Protein 9H8I (pdb70)

Radius of gyration: 22.63 Å; Cα contacts (8 Å, |Δi|>4): 1243; chains: 1; bounding box: 56×51×59 Å

InterPro domains:
  IPR001362 Glycoside hydrolase, family 32 [SM00640] (46-474)
  IPR013148 Glycosyl hydrolase family 32, N-terminal [PF00251] (46-350)
  IPR013189 Glycosyl hydrolase family 32, C-terminal [PF08244] (359-509)
  IPR013320 Concanavalin A-like lectin/glucanase domain superfamily [SSF49899] (355-513)
  IPR023296 Glycosyl hydrolase, five-bladed beta-propeller domain superfamily [G3DSA:2.115.10.20] (43-358)
  IPR023296 Glycosyl hydrolase, five-bladed beta-propeller domain superfamily [SSF75005] (39-355)

Secondary structure (DSSP, 8-state):
------EEETTEEEEEEEE--EEEEEEESSSS--EEEEEEES------EEEEEETT-TTSS-TTEEEEEEEEE-TTT--EEEEEEEESSTTS--EESSSS-SB---S-S--EEEEEEEETTTTEEEEEEEETTEEEEEEESSSSS-EEEEEEE--SS---EEEEEEEEE-TTS-EEEEEEEE---GGGT--SSEEEEEEEE-SS-EEESSSSPEES--SS--EEEEEEE-S----S-EEEEEEEESGGG--SSS----S--EEEPPPEEEEEEE-STT-EEEEEEE-GGGGGGEEEEEE---EEEEEEEE-S---SSEEEEEEEEESS-SEEEEEEEE-TTS---EEEEEETTTTEEEEE-TTSB-S-TTS-S-EEEEE--TT--EEEEEEEE-SSEEEEEETTTTEEEEEE-B--TT--EEEEEEEEEEEEEEEEEEEEE----

Organism: Bacillus licheniformis (NCBI:txid1402)

Solvent-accessible surface area: 19908 Å² total; per-residue (Å²): 118,57,61,36,54,7,33,72,6,98,48,82,13,12,22,2,27,58,122,116,67,43,0,50,7,4,14,3,95,56,11,14,135,64,117,63,92,22,57,0,2,97,179,21,101,154,28,14,6,13,14,17,46,1,70,116,58,41,3,59,28,28,161,31,5,0,0,0,0,1,17,20,81,7,110,138,98,44,57,45,13,0,24,3,24,27,2,121,58,31,0,134,64,8,120,70,93,57,162,130,26,14,15,79,24,77,119,54,116,33,2,37,15,1,44,4,26,75,6,129,157,63,88,11,8,1,0,0,0,0,18,13,64,64,0,0,0,15,23,4,118,28,0,49,128,30,166,119,30,19,42,29,113,9,143,116,7,38,92,0,44,27,7,5,2,8,50,0,74,4,98,65,46,58,98,24,39,0,0,0,0,0,0,50,0,128,83,58,72,89,17,50,0,0,0,3,9,9,2,59,17,94,1,55,94,13,80,29,43,102,96,115,20,64,14,0,0,27,2,44,6,1,56,36,1,21,9,9,92,15,22,96,116,56,77,92,71,16,28,0,4,3,26,0,50,17,100,119,36,47,107,141,134,64,120,150,92,82,72,59,22,1,18,17,4,13,17,2,43,0,50,2,39,65,112,34,65,89,91,15,12,0,5,1,79,6,11,111,30,22,60,149,13,48,122,63,56,57,119,40,125,136,10,104,1,111,34,71,104,57,11,180,20,129,2,82,18,0,15,0,35,0,46,2,23,25,67,132,7,66,22,0,0,0,54,0,5,6,2,94,78,115,146,91,9,0,17,0,0,0,10,11,130,45,16,54,0,16,2,24,1,13,105,18,32,34,23,6,93,74,128,87,72,34,54,2,105,1,102,16,80,70,147,77,77,143,4,58,1,1,0,5,0,12,102,43,3,1,1,0,0,5,42,89,0,37,26,0,0,1,1,0,1,51,13,79,141,133,9,16,9,0,2,0,27,10,69,117,24,66,1,24,0,61,99,1,56,0,34,29,19,136,55,78,108

B-factor: mean 25.49, std 14.63, range [6.05, 112.37]

Nearest PDB structures (foldseek):
  4ffi-assembly4_D  TM=9.139E-01  e=7.957E-46  Paenarthrobacter ureafaciens
  4fff-assembly4_D  TM=9.160E-01  e=2.582E-45  Paenarthrobacter ureafaciens
  8i12-assembly1_A  TM=8.697E-01  e=2.489E-32  Arthrobacter sp. MN8
  3sc7-assembly1_X  TM=8.455E-01  e=1.984E-30  Aspergillus ficuum
  6nu7-assembly1_A  TM=7.758E-01  e=1.120E-21  Lactobacillus gasseri 224-1

Foldseek 3Di:
DWDFFWEDDDQWIKTWADDVQFIWMWIGNQVFDIDTLGTQGNGDQNWAWDKDFQQPCQQVLDHGKIKTWTWFQQPPPGATAIWIWIGPPNRSYIDTDDRDHLGDDPPARAWTRWDWDQDVVVQWIWTWTFGWQKTWIWIGRHVRHIHTQDIGGAPQFGGWANWDWDWAQAPVRDIWIKIKTQTHNVVVPFARAMWMFTADDDNRDTDGPDRGTQHLEQAHFHHSKHWYADPVPGRFKIKMKGWGAQQVQDDDDDNDDDPDGTDIDAIWMWGWYDPDDPDIFIFIDGDPSQLVQFPDKDWDAKDKDAFKDWDPDFAAWWKKKKKKFFDDFQKWFKFFLAAPVRQATWTWIDGLNVQWTKIFQVRFDARHPVPPRGMGIDGHGSPGGMWMWIWTHHQFWIWIAIHRRSYIYIGTHHHDPRSGIMMIGTGGGMMMMHGIMIGHGDDSD

Structure (mmCIF, N/CA/C/O backbone):
data_9H8I
#
_entry.id   9H8I
#
_cell.length_a   82.586
_cell.length_b   82.586
_cell.length_c   171.088
_cell.angle_alpha   90.000
_cell.angle_beta   90.000
_cell.angle_gamma   90.000
#
_symmetry.space_group_name_H-M   'P 41 21 2'
#
loop_
_entity.id
_entity.type
_entity.pdbx_description
1 polymer 'Endolevansase LevB1'
2 non-polymer 'CALCIUM ION'
3 non-polymer BICINE
4 non-polymer 1,2-ETHANEDIOL
5 water water
#
loop_
_atom_site.group_PDB
_atom_site.id
_atom_site.type_symbol
_atom_site.label_atom_id
_atom_site.label_alt_id
_atom_site.label_comp_id
_atom_site.label_asym_id
_atom_site.label_entity_id
_atom_site.label_seq_id
_atom_site.pdbx_PDB_ins_code
_atom_site.Cartn_x
_atom_site.Cartn_y
_atom_site.Cartn_z
_atom_site.occupancy
_atom_site.B_iso_or_equiv
_atom_site.auth_seq_id
_atom_site.auth_comp_id
_atom_site.auth_asym_id
_atom_site.auth_atom_id
_atom_site.pdbx_PDB_model_num
ATOM 1 N N . ASN A 1 26 ? 24.150 44.652 181.005 1.000 49.591 26 ASN A N 1
ATOM 2 C CA . ASN A 1 26 ? 23.838 43.271 180.526 1.000 49.965 26 ASN A CA 1
ATOM 3 C C . ASN A 1 26 ? 23.105 43.339 179.170 1.000 51.261 26 ASN A C 1
ATOM 4 O O . ASN A 1 26 ? 23.518 42.671 178.222 1.000 46.166 26 ASN A O 1
ATOM 9 N N . ASP A 1 27 ? 22.055 44.172 179.031 1.000 51.025 27 ASP A N 1
ATOM 10 C CA . ASP A 1 27 ? 21.335 44.334 177.767 1.000 55.467 27 ASP A CA 1
ATOM 11 C C . ASP A 1 27 ? 21.580 45.728 177.175 1.000 50.549 27 ASP A C 1
ATOM 12 O O . ASP A 1 27 ? 21.114 46.724 177.749 1.000 45.907 27 ASP A O 1
ATOM 17 N N . PRO A 1 28 ? 22.312 45.840 176.026 1.000 48.129 28 PRO A N 1
ATOM 18 C CA . PRO A 1 28 ? 22.472 47.127 175.320 1.000 51.101 28 PRO A CA 1
ATOM 19 C C . PRO A 1 28 ? 21.129 47.728 174.858 1.000 51.870 28 PRO A C 1
ATOM 20 O O . PRO A 1 28 ? 20.292 47.010 174.311 1.000 63.558 28 PRO A O 1
ATOM 24 N N . GLN A 1 29 ? 20.914 49.033 175.121 1.000 51.169 29 GLN A N 1
ATOM 25 C CA . GLN A 1 29 ? 19.686 49.733 174.755 1.000 46.080 29 GLN A CA 1
ATOM 26 C C . GLN A 1 29 ? 19.922 50.626 173.537 1.000 43.253 29 GLN A C 1
ATOM 27 O O . GLN A 1 29 ? 20.895 51.372 173.549 1.000 47.698 29 GLN A O 1
ATOM 33 N N . LYS A 1 30 ? 19.033 50.607 172.524 1.000 39.665 30 LYS A N 1
ATOM 34 C CA . LYS A 1 30 ? 19.148 51.547 171.411 1.000 41.518 30 LYS A CA 1
ATOM 35 C C . LYS A 1 30 ? 17.844 52.348 171.255 1.000 40.241 30 LYS A C 1
ATOM 36 O O . LYS A 1 30 ? 16.990 52.052 170.409 1.000 37.273 30 LYS A O 1
ATOM 42 N N . PRO A 1 31 ? 17.660 53.422 172.062 1.000 32.875 31 PRO A N 1
ATOM 43 C CA . PRO A 1 31 ? 16.355 54.080 172.222 1.000 28.378 31 PRO A CA 1
ATOM 44 C C . PRO A 1 31 ? 15.867 54.830 170.995 1.000 29.178 31 PRO A C 1
ATOM 45 O O . PRO A 1 31 ? 16.674 55.313 170.201 1.000 29.419 31 PRO A O 1
ATOM 49 N N . VAL A 1 32 ? 14.532 54.928 170.866 1.000 25.956 32 VAL A N 1
ATOM 50 C CA . VAL A 1 32 ? 13.902 55.721 169.827 1.000 25.369 32 VAL A CA 1
ATOM 51 C C . VAL A 1 32 ? 12.612 56.333 170.383 1.000 25.945 32 VAL A C 1
ATOM 52 O O . VAL A 1 32 ? 11.877 55.655 171.076 1.000 24.328 32 VAL A O 1
ATOM 56 N N . TYR A 1 33 ? 12.352 57.614 170.077 1.000 25.989 33 TYR A N 1
ATOM 57 C CA . TYR A 1 33 ? 11.167 58.294 170.560 1.000 29.203 33 TYR A CA 1
ATOM 58 C C . TYR A 1 33 ? 10.071 58.201 169.509 1.000 31.592 33 TYR A C 1
ATOM 59 O O . TYR A 1 33 ? 10.300 58.601 168.372 1.000 32.404 33 TYR A O 1
ATOM 68 N N . PHE A 1 34 ? 8.908 57.689 169.908 1.000 31.710 34 PHE A N 1
ATOM 69 C CA . PHE A 1 34 ? 7.717 57.822 169.085 1.000 35.691 34 PHE A CA 1
ATOM 70 C C . PHE A 1 34 ? 6.480 57.645 169.958 1.000 37.405 34 PHE A C 1
ATOM 71 O O . PHE A 1 34 ? 6.470 56.947 170.981 1.000 34.224 34 PHE A O 1
ATOM 79 N N . ASN A 1 35 ? 5.407 58.313 169.509 1.000 42.392 35 ASN A N 1
ATOM 80 C CA . ASN A 1 35 ? 4.096 58.220 170.129 1.000 39.868 35 ASN A CA 1
ATOM 81 C C . ASN A 1 35 ? 4.191 58.486 171.624 1.000 35.614 35 ASN A C 1
ATOM 82 O O . ASN A 1 35 ? 3.696 57.687 172.414 1.000 36.864 35 ASN A O 1
ATOM 87 N N . GLY A 1 36 ? 4.882 59.575 171.981 1.000 39.704 36 GLY A N 1
ATOM 88 C CA . GLY A 1 36 ? 4.847 60.108 173.334 1.000 42.687 36 GLY A CA 1
ATOM 89 C C . GLY A 1 36 ? 5.810 59.448 174.332 1.000 40.278 36 GLY A C 1
ATOM 90 O O . GLY A 1 36 ? 5.838 59.864 175.489 1.000 39.035 36 GLY A O 1
ATOM 91 N N . LYS A 1 37 ? 6.578 58.429 173.932 1.000 36.077 37 LYS A N 1
ATOM 92 C CA . LYS A 1 37 ? 7.481 57.752 174.857 1.000 35.959 37 LYS A CA 1
ATOM 93 C C . LYS A 1 37 ? 8.773 57.347 174.146 1.000 31.029 37 LYS A C 1
ATOM 94 O O . LYS A 1 37 ? 8.834 57.358 172.917 1.000 28.199 37 LYS A O 1
ATOM 100 N N . TYR A 1 38 ? 9.805 57.013 174.936 1.000 27.297 38 TYR A N 1
ATOM 101 C CA . TYR A 1 38 ? 11.017 56.377 174.427 1.000 24.738 38 TYR A CA 1
ATOM 102 C C . TYR A 1 38 ? 10.833 54.865 174.490 1.000 27.382 38 TYR A C 1
ATOM 103 O O . TYR A 1 38 ? 10.238 54.339 175.437 1.000 30.118 38 TYR A O 1
ATOM 112 N N . HIS A 1 39 ? 11.340 54.175 173.470 1.000 23.370 39 HIS A N 1
ATOM 113 C CA . HIS A 1 39 ? 11.217 52.746 173.318 1.000 23.536 39 HIS A CA 1
ATOM 114 C C . HIS A 1 39 ? 12.592 52.152 173.053 1.000 26.321 39 HIS A C 1
ATOM 115 O O . HIS A 1 39 ? 13.393 52.732 172.319 1.000 24.088 39 HIS A O 1
ATOM 122 N N . TYR A 1 40 ? 12.820 50.939 173.540 1.000 26.484 40 TYR A N 1
ATOM 123 C CA . TYR A 1 40 ? 13.851 50.147 172.913 1.000 31.186 40 TYR A CA 1
ATOM 124 C C . TYR A 1 40 ? 13.399 48.704 172.864 1.000 30.038 40 TYR A C 1
ATOM 125 O O . TYR A 1 40 ? 12.553 48.260 173.642 1.000 29.589 40 TYR A O 1
ATOM 134 N N . TYR A 1 41 ? 13.991 48.020 171.893 1.000 28.038 41 TYR A N 1
ATOM 135 C CA . TYR A 1 41 ? 13.783 46.612 171.646 1.000 29.091 41 TYR A CA 1
ATOM 136 C C . TYR A 1 41 ? 15.112 45.887 171.831 1.000 31.802 41 TYR A C 1
ATOM 137 O O . TYR A 1 41 ? 16.183 46.444 171.573 1.000 29.353 41 TYR A O 1
ATOM 146 N N . TYR A 1 42 ? 15.051 44.627 172.265 1.000 28.300 42 TYR A N 1
ATOM 147 C CA . TYR A 1 42 ? 16.255 43.871 172.561 1.000 34.780 42 TYR A CA 1
ATOM 148 C C . TYR A 1 42 ? 15.957 42.393 172.376 1.000 32.617 42 TYR A C 1
ATOM 149 O O . TYR A 1 42 ? 14.835 41.968 172.617 1.000 33.072 42 TYR A O 1
ATOM 158 N N . LEU A 1 43 ? 16.980 41.667 171.894 1.000 37.410 43 LEU A N 1
ATOM 159 C CA . LEU A 1 43 ? 16.933 40.227 171.700 1.000 41.431 43 LEU A CA 1
ATOM 160 C C . LEU A 1 43 ? 16.993 39.571 173.073 1.000 44.089 43 LEU A C 1
ATOM 161 O O . LEU A 1 43 ? 17.693 40.061 173.950 1.000 44.554 43 LEU A O 1
ATOM 166 N N . TYR A 1 44 ? 16.209 38.510 173.247 1.000 48.077 44 TYR A N 1
ATOM 167 C CA . TYR A 1 44 ? 16.222 37.729 174.476 1.000 58.107 44 TYR A CA 1
ATOM 168 C C . TYR A 1 44 ? 15.937 36.263 174.126 1.000 58.299 44 TYR A C 1
ATOM 169 O O . TYR A 1 44 ? 14.905 35.955 173.528 1.000 59.361 44 TYR A O 1
ATOM 178 N N . ASN A 1 45 ? 16.880 35.372 174.475 1.000 62.978 45 ASN A N 1
ATOM 179 C CA . ASN A 1 45 ? 16.877 33.991 174.006 1.000 64.364 45 ASN A CA 1
ATOM 180 C C . ASN A 1 45 ? 15.965 33.131 174.896 1.000 66.985 45 ASN A C 1
ATOM 181 O O . ASN A 1 45 ? 16.200 33.145 176.126 1.000 69.859 45 ASN A O 1
ATOM 183 N N . THR A 1 54 ? 16.367 34.942 169.645 1.000 53.595 54 THR A N 1
ATOM 184 C CA . THR A 1 54 ? 15.217 34.082 170.007 1.000 50.005 54 THR A CA 1
ATOM 185 C C . THR A 1 54 ? 13.931 34.902 169.896 1.000 50.057 54 THR A C 1
ATOM 186 O O . THR A 1 54 ? 13.202 34.735 168.922 1.000 50.948 54 THR A O 1
ATOM 188 N N . GLU A 1 55 ? 13.673 35.814 170.850 1.000 46.105 55 GLU A N 1
ATOM 189 C CA . GLU A 1 55 ? 12.499 36.685 170.777 1.000 45.306 55 GLU A CA 1
ATOM 190 C C . GLU A 1 55 ? 12.902 38.155 170.935 1.000 41.606 55 GLU A C 1
ATOM 191 O O . GLU A 1 55 ? 13.890 38.459 171.597 1.000 39.410 55 GLU A O 1
ATOM 197 N N . TRP A 1 56 ? 12.109 39.061 170.343 1.000 36.542 56 TRP A N 1
ATOM 198 C CA . TRP A 1 56 ? 12.379 40.488 170.432 1.000 36.939 56 TRP A CA 1
ATOM 199 C C . TRP A 1 56 ? 11.492 41.096 171.511 1.000 36.090 56 TRP A C 1
ATOM 200 O O . TRP A 1 56 ? 10.277 41.023 171.410 1.000 41.148 56 TRP A O 1
ATOM 211 N N . ARG A 1 57 ? 12.100 41.665 172.558 1.000 35.343 57 ARG A N 1
ATOM 212 C CA . ARG A 1 57 ? 11.363 42.257 173.661 1.000 35.091 57 ARG A CA 1
ATOM 213 C C . ARG A 1 57 ? 11.353 43.781 173.538 1.000 35.348 57 ARG A C 1
ATOM 214 O O . ARG A 1 57 ? 12.177 44.353 172.825 1.000 32.325 57 ARG A O 1
ATOM 222 N N . HIS A 1 58 ? 10.438 44.418 174.284 1.000 32.109 58 HIS A N 1
ATOM 223 C CA . HIS A 1 58 ? 10.103 45.818 174.114 1.000 32.225 58 HIS A CA 1
ATOM 224 C C . HIS A 1 58 ? 10.049 46.486 175.485 1.000 39.851 58 HIS A C 1
ATOM 225 O O . HIS A 1 58 ? 9.328 46.010 176.371 1.000 39.057 58 HIS A O 1
ATOM 232 N N . ALA A 1 59 ? 10.784 47.601 175.643 1.000 34.352 59 ALA A N 1
ATOM 233 C CA . ALA A 1 59 ? 10.728 48.388 176.860 1.000 36.203 59 ALA A CA 1
ATOM 234 C C . ALA A 1 59 ? 10.448 49.852 176.529 1.000 34.467 59 ALA A C 1
ATOM 235 O O . ALA A 1 59 ? 10.804 50.332 175.459 1.000 30.638 59 ALA A O 1
ATOM 237 N N . VAL A 1 60 ? 9.850 50.563 177.488 1.000 32.604 60 VAL A N 1
ATOM 238 C CA . VAL A 1 60 ? 9.365 51.915 177.290 1.000 36.473 60 VAL A CA 1
ATOM 239 C C . VAL A 1 60 ? 9.799 52.785 178.467 1.000 37.740 60 VAL A C 1
ATOM 240 O O . VAL A 1 60 ? 10.037 52.262 179.558 1.000 38.945 60 VAL A O 1
ATOM 244 N N . SER A 1 61 ? 9.905 54.101 178.236 1.000 32.915 61 SER A N 1
ATOM 245 C CA . SER A 1 61 ? 10.363 55.039 179.254 1.000 34.196 61 SER A CA 1
ATOM 246 C C . SER A 1 61 ? 9.885 56.447 178.933 1.000 36.531 61 SER A C 1
ATOM 247 O O . SER A 1 61 ? 9.836 56.841 177.771 1.000 32.967 61 SER A O 1
ATOM 250 N N . ASP A 1 62 ? 9.517 57.183 179.990 1.000 35.048 62 ASP A N 1
ATOM 251 C CA . ASP A 1 62 ? 9.185 58.594 179.902 1.000 39.561 62 ASP A CA 1
ATOM 252 C C . ASP A 1 62 ? 10.377 59.489 180.184 1.000 35.745 62 ASP A C 1
ATOM 253 O O . ASP A 1 62 ? 10.392 60.629 179.737 1.000 38.647 62 ASP A O 1
ATOM 258 N N . ASP A 1 63 ? 11.370 59.013 180.939 1.000 38.549 63 ASP A N 1
ATOM 259 C CA . ASP A 1 63 ? 12.392 59.915 181.450 1.000 41.056 63 ASP A CA 1
ATOM 260 C C . ASP A 1 63 ? 13.802 59.463 181.088 1.000 43.022 63 ASP A C 1
ATOM 261 O O . ASP A 1 63 ? 14.757 60.209 181.300 1.000 39.486 63 ASP A O 1
ATOM 266 N N . LEU A 1 64 ? 13.912 58.249 180.542 1.000 38.335 64 LEU A N 1
ATOM 267 C CA . LEU A 1 64 ? 15.171 57.580 180.315 1.000 42.625 64 LEU A CA 1
ATOM 268 C C . LEU A 1 64 ? 15.798 57.241 181.669 1.000 46.956 64 LEU A C 1
ATOM 269 O O . LEU A 1 64 ? 17.005 57.256 181.779 1.000 51.805 64 LEU A O 1
ATOM 274 N N . VAL A 1 65 ? 14.966 56.889 182.664 1.000 58.908 65 VAL A N 1
ATOM 275 C CA . VAL A 1 65 ? 15.424 56.366 183.948 1.000 58.091 65 VAL A CA 1
ATOM 276 C C . VAL A 1 65 ? 14.787 55.000 184.162 1.000 59.032 65 VAL A C 1
ATOM 277 O O . VAL A 1 65 ? 15.487 53.995 184.205 1.000 62.302 65 VAL A O 1
ATOM 281 N N . HIS A 1 66 ? 13.454 55.013 184.315 1.000 63.254 66 HIS A N 1
ATOM 282 C CA . HIS A 1 66 ? 12.661 53.841 184.629 1.000 69.188 66 HIS A CA 1
ATOM 283 C C . HIS A 1 66 ? 12.138 53.264 183.315 1.000 65.903 66 HIS A C 1
ATOM 284 O O . HIS A 1 66 ? 11.178 53.772 182.735 1.000 58.936 66 HIS A O 1
ATOM 291 N N . TRP A 1 67 ? 12.818 52.215 182.842 1.000 60.518 67 TRP A N 1
ATOM 292 C CA . TRP A 1 67 ? 12.347 51.424 181.719 1.000 55.099 67 TRP A CA 1
ATOM 293 C C . TRP A 1 67 ? 11.421 50.327 182.229 1.000 56.190 67 TRP A C 1
ATOM 294 O O . TRP A 1 67 ? 11.762 49.635 183.182 1.000 60.478 67 TRP A O 1
ATOM 305 N N . GLN A 1 68 ? 10.252 50.203 181.590 1.000 59.714 68 GLN A N 1
ATOM 306 C CA . GLN A 1 68 ? 9.252 49.193 181.898 1.000 61.477 68 GLN A CA 1
ATOM 307 C C . GLN A 1 68 ? 9.093 48.255 180.697 1.000 63.429 68 GLN A C 1
ATOM 308 O O . GLN A 1 68 ? 8.730 48.701 179.610 1.000 54.624 68 GLN A O 1
ATOM 314 N N . ASP A 1 69 ? 9.381 46.959 180.887 1.000 65.288 69 ASP A N 1
ATOM 315 C CA . ASP A 1 69 ? 9.208 45.974 179.827 1.000 63.147 69 ASP A CA 1
ATOM 316 C C . ASP A 1 69 ? 7.713 45.845 179.540 1.000 56.025 69 ASP A C 1
ATOM 317 O O . ASP A 1 69 ? 6.908 45.851 180.464 1.000 57.738 69 ASP A O 1
ATOM 322 N N . GLN A 1 70 ? 7.361 45.769 178.248 1.000 52.172 70 GLN A N 1
ATOM 323 C CA . GLN A 1 70 ? 5.985 45.739 177.770 1.000 49.296 70 GLN A CA 1
ATOM 324 C C . GLN A 1 70 ? 5.661 44.404 177.095 1.000 49.567 70 GLN A C 1
ATOM 325 O O . GLN A 1 70 ? 4.565 44.238 176.571 1.000 63.415 70 GLN A O 1
ATOM 331 N N . GLY A 1 71 ? 6.624 43.481 177.036 1.000 44.644 71 GLY A N 1
ATOM 332 C CA . GLY A 1 71 ? 6.357 42.150 176.518 1.000 44.602 71 GLY A CA 1
ATOM 333 C C . GLY A 1 71 ? 7.122 41.857 175.227 1.000 48.155 71 GLY A C 1
ATOM 334 O O . GLY A 1 71 ? 8.147 42.480 174.940 1.000 46.008 71 GLY A O 1
ATOM 335 N N . VAL A 1 72 ? 6.611 40.874 174.482 1.000 42.278 72 VAL A N 1
ATOM 336 C CA . VAL A 1 72 ? 7.257 40.345 173.296 1.000 46.258 72 VAL A CA 1
ATOM 337 C C . VAL A 1 72 ? 6.709 41.104 172.092 1.000 42.690 72 VAL A C 1
ATOM 338 O O . VAL A 1 72 ? 5.495 41.227 171.937 1.000 37.187 72 VAL A O 1
ATOM 342 N N . ALA A 1 73 ? 7.608 41.638 171.255 1.000 34.332 73 ALA A N 1
ATOM 343 C CA . ALA A 1 73 ? 7.154 42.351 170.070 1.000 33.017 73 ALA A CA 1
ATOM 344 C C . ALA A 1 73 ? 7.221 41.451 168.833 1.000 31.688 73 ALA A C 1
ATOM 345 O O . ALA A 1 73 ? 6.481 41.662 167.882 1.000 33.009 73 ALA A O 1
ATOM 347 N N . ILE A 1 74 ? 8.148 40.494 168.842 1.000 31.610 74 ILE A N 1
ATOM 348 C CA . ILE A 1 74 ? 8.259 39.494 167.795 1.000 35.532 74 ILE A CA 1
ATOM 349 C C . ILE A 1 74 ? 8.481 38.164 168.506 1.000 44.775 74 ILE A C 1
ATOM 350 O O . ILE A 1 74 ? 9.538 37.973 169.128 1.000 42.827 74 ILE A O 1
ATOM 355 N N . PRO A 1 75 ? 7.517 37.217 168.429 1.000 49.331 75 PRO A N 1
ATOM 356 C CA . PRO A 1 75 ? 7.669 35.921 169.112 1.000 53.759 75 PRO A CA 1
ATOM 357 C C . PRO A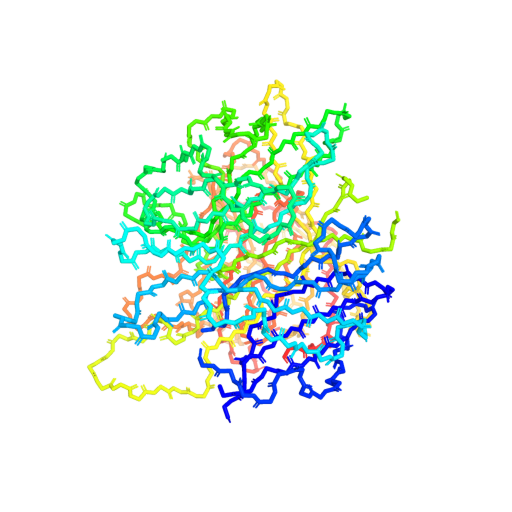 1 75 ? 8.868 35.061 168.673 1.000 50.595 75 PRO A C 1
ATOM 358 O O . PRO A 1 75 ? 9.505 34.421 169.504 1.000 53.633 75 PRO A O 1
ATOM 362 N N . LYS A 1 76 ? 9.234 35.090 167.385 1.000 53.020 76 LYS A N 1
ATOM 363 C CA . LYS A 1 76 ? 10.382 34.324 166.923 1.000 56.456 76 LYS A CA 1
ATOM 364 C C . LYS A 1 76 ? 11.197 35.132 165.909 1.000 61.023 76 LYS A C 1
ATOM 365 O O . LYS A 1 76 ? 10.693 35.523 164.853 1.000 63.168 76 LYS A O 1
ATOM 371 N N . TYR A 1 77 ? 12.474 35.364 166.249 1.000 59.813 77 TYR A N 1
ATOM 372 C CA . TYR A 1 77 ? 13.376 36.167 165.437 1.000 59.849 77 TYR A CA 1
ATOM 373 C C . TYR A 1 77 ? 14.638 35.353 165.147 1.000 61.823 77 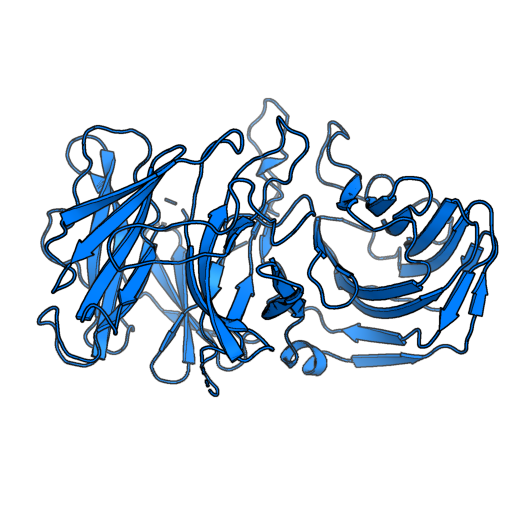TYR A C 1
ATOM 374 O O . TYR A 1 77 ? 15.274 34.874 166.086 1.000 60.541 77 TYR A O 1
ATOM 383 N N . THR A 1 78 ? 14.989 35.216 163.851 1.000 61.548 78 THR A N 1
ATOM 384 C CA . THR A 1 78 ? 16.164 34.466 163.420 1.000 60.369 78 THR A CA 1
ATOM 385 C C . THR A 1 78 ? 17.438 35.297 163.639 1.000 59.352 78 THR A C 1
ATOM 386 O O . THR A 1 78 ? 17.641 36.277 162.872 1.000 61.554 78 THR A O 1
ATOM 388 N N . PRO A 1 84 ? 24.029 41.033 168.785 1.000 38.593 84 PRO A N 1
ATOM 389 C CA . PRO A 1 84 ? 22.985 41.982 169.136 1.000 39.996 84 PRO A CA 1
ATOM 390 C C . PRO A 1 84 ? 22.153 42.281 167.891 1.000 31.303 84 PRO A C 1
ATOM 391 O O . PRO A 1 84 ? 22.623 42.123 166.767 1.000 33.885 84 PRO A O 1
ATOM 395 N N . TRP A 1 85 ? 20.920 42.740 168.086 1.000 35.259 85 TRP A N 1
ATOM 396 C CA . TRP A 1 85 ? 20.115 43.048 166.911 1.000 35.548 85 TRP A CA 1
ATOM 397 C C . TRP A 1 85 ? 20.691 44.307 166.264 1.000 32.140 85 TRP A C 1
ATOM 398 O O . TRP A 1 85 ? 21.316 45.141 166.938 1.000 29.698 85 TRP A O 1
ATOM 409 N N . SER A 1 86 ? 20.483 44.413 164.951 1.000 27.061 86 SER A N 1
ATOM 410 C CA . SER A 1 86 ? 21.161 45.390 164.110 1.000 24.827 86 SER A CA 1
ATOM 411 C C . SER A 1 86 ? 20.107 46.072 163.234 1.000 23.526 86 SER A C 1
ATOM 412 O O . SER A 1 86 ? 19.434 45.386 162.497 1.000 20.603 86 SER A O 1
ATOM 415 N N . GLY A 1 87 ? 19.937 47.384 163.352 1.000 23.495 87 GLY A N 1
ATOM 416 C CA . GLY A 1 87 ? 19.094 48.133 162.417 1.000 21.118 87 GLY A CA 1
ATOM 417 C C . GLY A 1 87 ? 18.451 49.357 163.040 1.000 21.248 87 GLY A C 1
ATOM 418 O O . GLY A 1 87 ? 18.951 49.926 164.029 1.000 21.543 87 GLY A O 1
ATOM 419 N N . SER A 1 88 ? 17.312 49.802 162.479 1.000 17.306 88 SER A N 1
ATOM 420 C CA . SER A 1 88 ? 16.680 51.018 162.935 1.000 19.578 88 SER A CA 1
ATOM 421 C C . SER A 1 88 ? 15.154 50.897 162.838 1.000 19.296 88 SER A C 1
ATOM 422 O O . SER A 1 88 ? 14.634 50.105 162.054 1.000 22.117 88 SER A O 1
ATOM 425 N N . VAL A 1 89 ? 14.496 51.721 163.650 1.000 19.847 89 VAL A N 1
ATOM 426 C CA . VAL A 1 89 ? 13.053 51.773 163.756 1.000 20.637 89 VAL A CA 1
ATOM 427 C C . VAL A 1 89 ? 12.631 53.191 163.414 1.000 22.542 89 VAL A C 1
ATOM 428 O O . VAL A 1 89 ? 13.150 54.154 164.002 1.000 23.116 89 VAL A O 1
ATOM 432 N N . VAL A 1 90 ? 11.629 53.346 162.520 1.000 18.451 90 VAL A N 1
ATOM 433 C CA . VAL A 1 90 ? 11.169 54.654 162.100 1.000 18.667 90 VAL A CA 1
ATOM 434 C C . VAL A 1 90 ? 9.634 54.707 162.155 1.000 20.847 90 VAL A C 1
ATOM 435 O O . VAL A 1 90 ? 8.952 53.681 162.158 1.000 20.671 90 VAL A O 1
ATOM 439 N N . VAL A 1 91 ? 9.126 55.921 162.111 1.000 18.972 91 VAL A N 1
ATOM 440 C CA . VAL A 1 91 ? 7.691 56.148 162.077 1.000 20.107 91 VAL A CA 1
ATOM 441 C C . VAL A 1 91 ? 7.347 56.612 160.684 1.000 20.692 91 VAL A C 1
ATOM 442 O O . VAL A 1 91 ? 7.857 57.615 160.212 1.000 20.872 91 VAL A O 1
ATOM 446 N N . ASP A 1 92 ? 6.476 55.871 159.995 1.000 19.822 92 ASP A N 1
ATOM 447 C CA . ASP A 1 92 ? 6.125 56.263 158.649 1.000 21.060 92 ASP A CA 1
ATOM 448 C C . ASP A 1 92 ? 4.885 57.156 158.696 1.000 22.928 92 ASP A C 1
ATOM 449 O O . ASP A 1 92 ? 3.794 56.680 158.345 1.000 24.665 92 ASP A O 1
ATOM 454 N N . SER A 1 93 ? 5.060 58.415 159.105 1.000 21.953 93 SER A N 1
ATOM 455 C CA . SER A 1 93 ? 3.956 59.326 159.404 1.000 24.219 93 SER A CA 1
ATOM 456 C C . SER A 1 93 ? 3.040 59.538 158.197 1.000 28.162 93 SER A C 1
ATOM 457 O O . SER A 1 93 ? 1.842 59.749 158.390 1.000 28.512 93 SER A O 1
ATOM 460 N N . GLN A 1 94 ? 3.596 59.570 156.981 1.000 25.386 94 GLN A N 1
ATOM 461 C CA . GLN A 1 94 ? 2.820 59.970 155.811 1.000 26.656 94 GLN A CA 1
ATOM 462 C C . GLN A 1 94 ? 2.449 58.773 154.938 1.000 25.228 94 GLN A C 1
ATOM 463 O O . GLN A 1 94 ? 2.059 58.951 153.791 1.000 26.210 94 GLN A O 1
ATOM 469 N N . ASN A 1 95 ? 2.562 57.553 155.477 1.000 23.393 95 ASN A N 1
ATOM 470 C CA . ASN A 1 95 ? 2.158 56.319 154.822 1.000 23.120 95 ASN A CA 1
ATOM 471 C C . ASN A 1 95 ? 2.873 56.124 153.485 1.000 26.742 95 ASN A C 1
ATOM 472 O O . ASN A 1 95 ? 2.279 55.703 152.487 1.000 24.855 95 ASN A O 1
ATOM 477 N N . THR A 1 96 ? 4.200 56.290 153.470 1.000 23.270 96 THR A N 1
ATOM 478 C CA . THR A 1 96 ? 4.919 56.078 152.234 1.000 21.398 96 THR A CA 1
ATOM 479 C C . THR A 1 96 ? 4.992 54.591 151.920 1.000 19.413 96 THR A C 1
ATOM 480 O O . THR A 1 96 ? 5.185 54.242 150.761 1.000 22.714 96 THR A O 1
ATOM 484 N N . ALA A 1 97 ? 4.919 53.737 152.944 1.000 20.558 97 ALA A N 1
ATOM 485 C CA . ALA A 1 97 ? 5.198 52.327 152.776 1.000 20.151 97 ALA A CA 1
ATOM 486 C C . ALA A 1 97 ? 3.944 51.496 152.560 1.000 23.386 97 ALA A C 1
ATOM 487 O O . ALA A 1 97 ? 4.074 50.291 152.321 1.000 22.055 97 ALA A O 1
ATOM 489 N N . GLY A 1 98 ? 2.778 52.126 152.763 1.000 22.468 98 GLY A N 1
ATOM 490 C CA . GLY A 1 98 ? 1.512 51.418 152.540 1.000 25.007 98 GLY A CA 1
ATOM 491 C C . GLY A 1 98 ? 0.962 50.642 153.744 1.000 26.902 98 GLY A C 1
ATOM 492 O O . GLY A 1 98 ? -0.011 49.904 153.598 1.000 25.327 98 GLY A O 1
ATOM 493 N N . PHE A 1 99 ? 1.518 50.809 154.953 1.000 23.586 99 PHE A N 1
ATOM 494 C CA . PHE A 1 99 ? 1.020 50.148 156.145 1.000 22.658 99 PHE A CA 1
ATOM 495 C C . PHE A 1 99 ? 0.105 51.074 156.937 1.000 18.108 99 PHE A C 1
ATOM 496 O O . PHE A 1 99 ? -0.430 50.664 157.963 1.000 24.943 99 PHE A O 1
ATOM 504 N N . GLY A 1 100 ? -0.136 52.297 156.449 1.000 19.858 100 GLY A N 1
ATOM 505 C CA . GLY A 1 100 ? -0.928 53.259 157.202 1.000 23.014 100 GLY A CA 1
ATOM 506 C C . GLY A 1 100 ? -0.108 54.396 157.788 1.000 25.838 100 GLY A C 1
ATOM 507 O O . GLY A 1 100 ? 1.098 54.244 158.074 1.000 23.424 100 GLY A O 1
ATOM 508 N N . LYS A 1 101 ? -0.756 55.555 157.924 1.000 24.786 101 LYS A N 1
ATOM 509 C CA . LYS A 1 101 ? -0.130 56.734 158.501 1.000 26.985 101 LYS A CA 1
ATOM 510 C C . LYS A 1 101 ? 0.287 56.388 159.926 1.000 27.095 101 LYS A C 1
ATOM 511 O O . LYS A 1 101 ? -0.538 55.948 160.710 1.000 25.970 101 LYS A O 1
ATOM 517 N N . GLY A 1 102 ? 1.567 56.591 160.270 1.000 25.010 102 GLY A N 1
ATOM 518 C CA . GLY A 1 102 ? 2.008 56.348 161.639 1.000 26.239 102 GLY A CA 1
ATOM 519 C C . GLY A 1 102 ? 2.398 54.905 161.953 1.000 24.513 102 GLY A C 1
ATOM 520 O O . GLY A 1 102 ? 2.700 54.577 163.113 1.000 28.080 102 GLY A O 1
ATOM 521 N N . ALA A 1 103 ? 2.439 54.025 160.944 1.000 22.429 103 ALA A N 1
ATOM 522 C CA . ALA A 1 103 ? 2.964 52.676 161.132 1.000 21.633 103 ALA A CA 1
ATOM 523 C C . ALA A 1 103 ? 4.431 52.763 161.594 1.000 22.867 103 ALA A C 1
ATOM 524 O O . ALA A 1 103 ? 5.118 53.694 161.217 1.000 22.770 103 ALA A O 1
ATOM 526 N N . ILE A 1 104 ? 4.870 51.799 162.386 1.000 22.090 104 ILE A N 1
ATOM 527 C CA . ILE A 1 104 ? 6.240 51.733 162.882 1.000 20.401 104 ILE A CA 1
ATOM 528 C C . ILE A 1 104 ? 6.932 50.685 162.031 1.000 22.418 104 ILE A C 1
ATOM 529 O O . ILE A 1 104 ? 6.455 49.554 161.954 1.000 22.346 104 ILE A O 1
ATOM 534 N N . VAL A 1 105 ? 8.071 51.029 161.393 1.000 19.184 105 VAL A N 1
ATOM 535 C CA . VAL A 1 105 ? 8.750 50.101 160.502 1.000 17.862 105 VAL A CA 1
ATOM 536 C C . VAL A 1 105 ? 10.189 49.907 161.007 1.000 19.709 105 VAL A C 1
ATOM 537 O O . VAL A 1 105 ? 10.831 50.893 161.379 1.000 20.317 105 VAL A O 1
ATOM 541 N N . ALA A 1 106 ? 10.613 48.653 161.133 1.000 19.492 106 ALA A N 1
ATOM 542 C CA . ALA A 1 106 ? 11.981 48.292 161.480 1.000 17.676 106 ALA A CA 1
ATOM 543 C C . ALA A 1 106 ? 12.671 47.702 160.258 1.000 19.708 106 ALA A C 1
ATOM 544 O O . ALA A 1 106 ? 12.165 46.805 159.587 1.000 21.439 106 ALA A O 1
ATOM 546 N N . ILE A 1 107 ? 13.857 48.225 159.937 1.000 16.604 107 ILE A N 1
ATOM 547 C CA . ILE A 1 107 ? 14.717 47.637 158.947 1.000 17.706 107 ILE A CA 1
ATOM 548 C C . ILE A 1 107 ? 15.891 47.019 159.676 1.000 18.229 107 ILE A C 1
ATOM 549 O O . ILE A 1 107 ? 16.552 47.755 160.429 1.000 18.426 107 ILE A O 1
ATOM 554 N N . MET A 1 108 ? 16.082 45.714 159.523 1.000 17.989 108 MET A N 1
ATOM 555 C CA . MET A 1 108 ? 16.991 44.975 160.388 1.000 19.186 108 MET A CA 1
ATOM 556 C C . MET A 1 108 ? 17.922 44.098 159.580 1.000 18.385 108 MET A C 1
ATOM 557 O O . MET A 1 108 ? 17.512 43.492 158.582 1.000 19.083 108 MET A O 1
ATOM 562 N N . THR A 1 109 ? 19.179 43.962 160.056 1.000 18.020 109 THR A N 1
ATOM 563 C CA . THR A 1 109 ? 20.082 43.041 159.448 1.000 17.197 109 THR A CA 1
ATOM 564 C C . THR A 1 109 ? 19.817 41.646 159.993 1.000 19.405 109 THR A C 1
ATOM 565 O O . THR A 1 109 ? 19.731 41.467 161.200 1.000 20.916 109 THR A O 1
ATOM 569 N N . GLN A 1 110 ? 19.672 40.673 159.091 1.000 20.606 110 GLN A N 1
ATOM 570 C CA . GLN A 1 110 ? 19.584 39.272 159.452 1.000 25.139 110 GLN A CA 1
ATOM 571 C C . GLN A 1 110 ? 20.371 38.434 158.446 1.000 25.768 110 GLN A C 1
ATOM 572 O O . GLN A 1 110 ? 20.638 38.852 157.325 1.000 24.397 110 GLN A O 1
ATOM 578 N N . PRO A 1 111 ? 20.752 37.194 158.817 1.000 32.621 111 PRO A N 1
ATOM 579 C CA . PRO A 1 111 ? 21.379 36.260 157.866 1.000 33.908 111 PRO A CA 1
ATOM 580 C C . PRO A 1 111 ? 20.426 35.767 156.771 1.000 33.804 111 PRO A C 1
ATOM 581 O O . PRO A 1 111 ? 19.259 35.469 157.025 1.000 39.020 111 PRO A O 1
ATOM 585 N N . SER A 1 112 ? 20.913 35.748 155.528 1.000 33.264 112 SER A N 1
ATOM 586 C CA . SER A 1 112 ? 20.124 35.247 154.412 1.000 36.296 112 SER A CA 1
ATOM 587 C C . SER A 1 112 ? 19.814 33.765 154.615 1.000 43.394 112 SER A C 1
ATOM 588 O O . SER A 1 112 ? 20.670 33.015 155.074 1.000 39.622 112 SER A O 1
ATOM 591 N N . ALA A 1 113 ? 18.614 33.334 154.201 1.000 53.700 113 ALA A N 1
ATOM 592 C CA . ALA A 1 113 ? 18.246 31.921 154.268 1.000 63.737 113 ALA A CA 1
ATOM 593 C C . ALA A 1 113 ? 19.151 31.056 153.379 1.000 64.507 113 ALA A C 1
ATOM 594 O O . ALA A 1 113 ? 19.406 29.905 153.724 1.000 67.783 113 ALA A O 1
ATOM 596 N N . ASN A 1 114 ? 19.677 31.617 152.276 1.000 65.075 114 ASN A N 1
ATOM 597 C CA . ASN A 1 114 ? 20.496 30.859 151.335 1.000 71.286 114 ASN A CA 1
ATOM 598 C C . ASN A 1 114 ? 21.915 30.632 151.873 1.000 72.428 114 ASN A C 1
ATOM 599 O O . ASN A 1 114 ? 22.332 29.486 152.043 1.000 68.346 114 ASN A O 1
ATOM 604 N N . ASP A 1 115 ? 22.661 31.730 152.100 1.000 64.075 115 ASP A N 1
ATOM 605 C CA . ASP A 1 115 ? 24.105 31.693 152.318 1.000 54.697 115 ASP A CA 1
ATOM 606 C C . ASP A 1 115 ? 24.482 32.254 153.687 1.000 44.149 115 ASP A C 1
ATOM 607 O O . ASP A 1 115 ? 25.653 32.275 154.025 1.000 43.519 115 ASP A O 1
ATOM 612 N N . GLY A 1 116 ? 23.494 32.726 154.459 1.000 38.992 116 GLY A N 1
ATOM 613 C CA . GLY A 1 116 ? 23.737 33.302 155.778 1.000 41.379 116 GLY A CA 1
ATOM 614 C C . GLY A 1 116 ? 24.376 34.693 155.713 1.000 35.741 116 GLY A C 1
ATOM 615 O O . GLY A 1 116 ? 24.852 35.186 156.731 1.000 34.169 116 GLY A O 1
ATOM 616 N N . LYS A 1 117 ? 24.416 35.318 154.533 1.000 33.356 117 LYS A N 1
ATOM 617 C CA . LYS A 1 117 ? 25.115 36.594 154.385 1.000 34.725 117 LYS A CA 1
ATOM 618 C C . LYS A 1 117 ? 24.240 37.704 154.955 1.000 29.843 117 LYS A C 1
ATOM 619 O O . LYS A 1 117 ? 23.024 37.593 154.925 1.000 28.512 117 LYS A O 1
ATOM 625 N N . GLU A 1 118 ? 24.854 38.752 155.508 1.000 23.141 118 GLU A N 1
ATOM 626 C CA . GLU A 1 118 ? 24.085 39.848 156.080 1.000 21.792 118 GLU A CA 1
ATOM 627 C C . GLU A 1 118 ? 23.222 40.532 155.030 1.000 19.371 118 GLU A C 1
ATOM 628 O O . GLU A 1 118 ? 23.741 40.947 154.016 1.000 19.691 118 GLU A O 1
ATOM 634 N N . GLU A 1 119 ? 21.920 40.711 155.329 1.000 19.504 119 GLU A N 1
ATOM 635 C CA . GLU A 1 119 ? 21.072 41.502 154.453 1.000 19.820 119 GLU A CA 1
ATOM 636 C C . GLU A 1 119 ? 19.938 42.112 155.245 1.000 16.572 119 GLU A C 1
ATOM 637 O O . GLU A 1 119 ? 19.800 41.847 156.416 1.000 18.693 119 GLU A O 1
ATOM 643 N N . GLN A 1 120 ? 19.190 43.042 154.608 1.000 16.373 120 GLN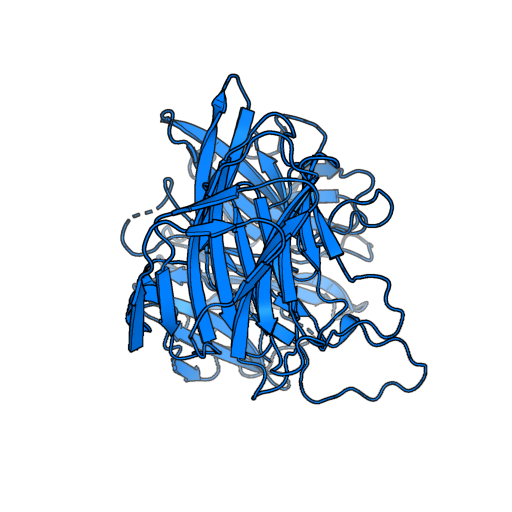 A N 1
ATOM 644 C CA . GLN A 1 120 ? 18.284 43.911 155.322 1.000 16.232 120 GLN A CA 1
ATOM 645 C C . GLN A 1 120 ? 16.833 43.502 155.057 1.000 18.287 120 GLN A C 1
ATOM 646 O O . GLN A 1 120 ? 16.453 43.416 153.880 1.000 20.045 120 GLN A O 1
ATOM 652 N N . PHE A 1 121 ? 16.085 43.288 156.153 1.000 17.570 121 PHE A N 1
ATOM 653 C CA . PHE A 1 121 ? 14.697 42.817 156.102 1.000 20.162 121 PHE A CA 1
ATOM 654 C C . PHE A 1 121 ? 13.783 43.837 156.747 1.000 20.834 121 PHE A C 1
ATOM 655 O O . PHE A 1 121 ? 14.156 44.541 157.701 1.000 22.405 121 PHE A O 1
ATOM 663 N N . LEU A 1 122 ? 12.549 43.953 156.217 1.000 18.860 122 LEU A N 1
ATOM 664 C CA . LEU A 1 122 ? 11.573 44.866 156.784 1.000 20.009 122 LEU A CA 1
ATOM 665 C C . LEU A 1 122 ? 10.533 44.148 157.645 1.000 22.358 122 LEU A C 1
ATOM 666 O O . LEU A 1 122 ? 10.003 43.092 157.260 1.000 20.300 122 LEU A O 1
ATOM 671 N N . TRP A 1 123 ? 10.221 44.775 158.782 1.000 20.813 123 TRP A N 1
ATOM 672 C CA . TRP A 1 123 ? 9.201 44.348 159.744 1.000 21.277 123 TRP A CA 1
ATOM 673 C C . TRP A 1 123 ? 8.313 45.560 160.005 1.000 22.268 123 TRP A C 1
ATOM 674 O O . TRP A 1 123 ? 8.780 46.697 160.006 1.000 22.819 123 TRP A O 1
ATOM 685 N N . TYR A 1 124 ? 7.006 45.353 160.208 1.000 20.797 124 TYR A N 1
ATOM 686 C CA . TYR A 1 124 ? 6.119 46.486 160.382 1.000 20.085 124 TYR A CA 1
ATOM 687 C C . TYR A 1 124 ? 5.138 46.247 161.526 1.000 21.923 124 TYR A C 1
ATOM 688 O O . TYR A 1 124 ? 4.807 45.101 161.829 1.000 21.446 124 TYR A O 1
ATOM 697 N N . SER A 1 125 ? 4.741 47.351 162.147 1.000 20.101 125 SER A N 1
ATOM 698 C CA . SER A 1 125 ? 3.762 47.362 163.220 1.000 23.262 125 SER A CA 1
ATOM 699 C C . SER A 1 125 ? 2.666 48.371 162.924 1.000 24.888 125 SER A C 1
ATOM 700 O O . SER A 1 125 ? 2.925 49.553 162.687 1.000 24.247 125 SER A O 1
ATOM 703 N N . GLN A 1 126 ? 1.401 47.919 163.095 1.000 29.750 126 GLN A N 1
ATOM 704 C CA . GLN A 1 126 ? 0.263 48.791 162.865 1.000 30.090 126 GLN A CA 1
ATOM 705 C C . GLN A 1 126 ? -0.474 49.023 164.176 1.000 30.215 126 GLN A C 1
ATOM 706 O O . GLN A 1 126 ? -1.592 49.517 164.143 1.000 26.974 126 GLN A O 1
ATOM 712 N N . ASN A 1 127 ? 0.155 48.682 165.306 1.000 27.163 127 ASN A N 1
ATOM 713 C CA . ASN A 1 127 ? -0.409 48.838 166.626 1.000 29.879 127 ASN A CA 1
ATOM 714 C C . ASN A 1 127 ? 0.530 49.662 167.518 1.000 32.236 127 ASN A C 1
ATOM 715 O O . ASN A 1 127 ? 0.616 49.444 168.726 1.000 30.672 127 ASN A O 1
ATOM 720 N N . GLY A 1 128 ? 1.220 50.637 166.920 1.000 31.192 128 GLY A N 1
ATOM 721 C CA . GLY A 1 128 ? 2.023 51.571 167.694 1.000 32.689 128 GLY A CA 1
ATOM 722 C C . GLY A 1 128 ? 3.314 50.954 168.242 1.000 30.664 128 GLY A C 1
ATOM 723 O O . GLY A 1 128 ? 3.878 51.468 169.196 1.000 31.457 128 GLY A O 1
ATOM 724 N N . GLY A 1 129 ? 3.806 49.883 167.626 1.000 25.980 129 GLY A N 1
ATOM 725 C CA . GLY A 1 129 ? 5.070 49.276 168.037 1.000 28.373 129 GLY A CA 1
ATOM 726 C C . GLY A 1 129 ? 4.925 48.210 169.119 1.000 28.423 129 GLY A C 1
ATOM 727 O O . GLY A 1 129 ? 5.924 47.698 169.634 1.000 27.740 129 GLY A O 1
ATOM 728 N N . LYS A 1 130 ? 3.682 47.752 169.358 1.000 30.029 130 LYS A N 1
ATOM 729 C CA . LYS A 1 130 ? 3.453 46.664 170.290 1.000 32.032 130 LYS A CA 1
ATOM 730 C C . LYS A 1 130 ? 3.977 45.345 169.727 1.000 29.507 130 LYS A C 1
ATOM 731 O O . LYS A 1 130 ? 4.660 44.600 170.442 1.000 29.288 130 LYS A O 1
ATOM 737 N N . THR A 1 131 ? 3.623 45.032 168.465 1.000 28.346 131 THR A N 1
ATOM 738 C CA . THR A 1 131 ? 4.086 43.828 167.814 1.000 27.415 131 THR A CA 1
ATOM 739 C C . THR A 1 131 ? 4.373 44.138 166.353 1.000 24.531 131 THR A C 1
ATOM 740 O O . THR A 1 131 ? 3.852 45.105 165.799 1.000 28.066 131 THR A O 1
ATOM 744 N N . PHE A 1 132 ? 5.262 43.324 165.774 1.000 25.269 132 PHE A N 1
ATOM 745 C CA . PHE A 1 132 ? 5.720 43.466 164.407 1.000 24.510 132 PHE A CA 1
ATOM 746 C C . PHE A 1 132 ? 5.533 42.164 163.634 1.000 27.430 132 PHE A C 1
ATOM 747 O O . PHE A 1 132 ? 5.722 41.061 164.168 1.000 25.960 132 PHE A O 1
ATOM 755 N N . LYS A 1 133 ? 5.263 42.326 162.342 1.000 26.228 133 LYS A N 1
ATOM 756 C CA . LYS A 1 133 ? 5.248 41.212 161.422 1.000 27.431 133 LYS A CA 1
ATOM 757 C C . LYS A 1 133 ? 6.263 41.453 160.318 1.000 26.450 133 LYS A C 1
ATOM 758 O O . LYS A 1 133 ? 6.530 42.594 159.975 1.000 24.152 133 LYS A O 1
ATOM 764 N N . PRO A 1 134 ? 6.753 40.376 159.682 1.000 26.489 134 PRO A N 1
ATOM 765 C CA . PRO A 1 134 ? 7.702 40.476 158.574 1.000 26.316 134 PRO A CA 1
ATOM 766 C C . PRO A 1 134 ? 7.006 40.804 157.258 1.000 31.015 134 PRO A C 1
ATOM 767 O O . PRO A 1 134 ? 5.904 40.310 156.982 1.000 30.844 134 PRO A O 1
ATOM 771 N N . TYR A 1 135 ? 7.622 41.704 156.476 1.000 26.114 135 TYR A N 1
ATOM 772 C CA . TYR A 1 135 ? 7.183 41.986 155.131 1.000 26.949 135 TYR A CA 1
ATOM 773 C C . TYR A 1 135 ? 7.723 40.907 154.201 1.000 35.502 135 TYR A C 1
ATOM 774 O O . TYR A 1 135 ? 8.884 40.936 153.803 1.000 34.666 135 TYR A O 1
ATOM 783 N N . GLY A 1 136 ? 6.865 39.953 153.823 1.000 36.679 136 GLY A N 1
ATOM 784 C CA . GLY A 1 136 ? 7.317 38.890 152.931 1.000 36.129 136 GLY A CA 1
ATOM 785 C C . GLY A 1 136 ? 8.447 38.072 153.548 1.000 36.336 136 GLY A C 1
ATOM 786 O O . GLY A 1 136 ? 8.613 38.087 154.767 1.000 43.112 136 GLY A O 1
ATOM 787 N N . GLU A 1 137 ? 9.212 37.372 152.687 1.000 36.111 137 GLU A N 1
ATOM 788 C CA . GLU A 1 137 ? 10.322 36.515 153.069 1.000 35.619 137 GLU A CA 1
ATOM 789 C C . GLU A 1 137 ? 11.641 36.959 152.425 1.000 32.244 137 GLU A C 1
ATOM 790 O O . GLU A 1 137 ? 12.688 36.378 152.682 1.000 36.461 137 GLU A O 1
ATOM 796 N N . GLU A 1 138 ? 11.611 37.965 151.560 1.000 30.382 138 GLU A N 1
ATOM 797 C CA . GLU A 1 138 ? 12.814 38.365 150.842 1.000 29.650 138 GLU A CA 1
ATOM 798 C C . GLU A 1 138 ? 13.370 39.625 151.509 1.000 26.424 138 GLU A C 1
ATOM 799 O O . GLU A 1 138 ? 12.595 40.439 152.017 1.000 25.724 138 GLU A O 1
ATOM 805 N N . PRO A 1 139 ? 14.701 39.889 151.455 1.000 24.271 139 PRO A N 1
ATOM 806 C CA . PRO A 1 139 ? 15.229 41.140 152.026 1.000 23.270 139 PRO A CA 1
ATOM 807 C C . PRO A 1 139 ? 14.717 42.312 151.205 1.000 21.467 139 PRO A C 1
ATOM 808 O O . PRO A 1 139 ? 14.467 42.176 150.016 1.000 23.930 139 PRO A O 1
ATOM 812 N N . VAL A 1 140 ? 14.613 43.501 151.799 1.000 20.967 140 VAL A N 1
ATOM 813 C CA . VAL A 1 140 ? 14.378 44.710 151.027 1.000 20.995 140 VAL A CA 1
ATOM 814 C C . VAL A 1 140 ? 15.697 45.244 150.468 1.000 21.650 140 VAL A C 1
ATOM 815 O O . VAL A 1 140 ? 15.707 46.034 149.543 1.000 20.418 140 VAL A O 1
ATOM 819 N N . LEU A 1 141 ? 16.836 44.811 151.029 1.000 19.263 141 LEU A N 1
ATOM 820 C CA . LEU A 1 141 ? 18.105 45.138 150.408 1.000 18.317 141 LEU A CA 1
ATOM 821 C C . LEU A 1 141 ? 19.018 43.933 150.541 1.000 19.027 141 LEU A C 1
ATOM 822 O O . LEU A 1 141 ? 19.497 43.619 151.626 1.000 18.623 141 LEU A O 1
ATOM 827 N N . PRO A 1 142 ? 19.255 43.183 149.446 1.000 21.690 142 PRO A N 1
ATOM 828 C CA . PRO A 1 142 ? 20.007 41.932 149.531 1.000 24.615 142 PRO A CA 1
ATOM 829 C C . PRO A 1 142 ? 21.515 42.179 149.574 1.000 21.501 142 PRO A C 1
ATOM 830 O O . PRO A 1 142 ? 22.017 43.205 149.134 1.000 19.668 142 PRO A O 1
ATOM 834 N N . ASN A 1 143 ? 22.223 41.168 150.051 1.000 22.136 143 ASN A N 1
ATOM 835 C CA . ASN A 1 143 ? 23.666 41.188 150.146 1.000 22.780 143 ASN A CA 1
ATOM 836 C C . ASN A 1 143 ? 24.308 41.200 148.768 1.000 26.326 143 ASN A C 1
ATOM 837 O O . ASN A 1 143 ? 23.965 40.356 147.941 1.000 26.232 143 ASN A O 1
ATOM 842 N N . PRO A 1 144 ? 25.257 42.113 148.476 1.000 28.342 144 PRO A N 1
ATOM 843 C CA . PRO A 1 144 ? 25.895 42.157 147.153 1.000 27.568 144 PRO A CA 1
ATOM 844 C C . PRO A 1 144 ? 27.167 41.304 147.062 1.000 27.485 144 PRO A C 1
ATOM 845 O O . PRO A 1 144 ? 28.129 41.716 146.421 1.000 36.779 144 PRO A O 1
ATOM 849 N N . ASP A 1 145 ? 27.161 40.162 147.750 1.000 26.954 145 ASP A N 1
ATOM 850 C CA . ASP A 1 145 ? 28.293 39.255 147.875 1.000 31.561 145 ASP A CA 1
ATOM 851 C C . ASP A 1 145 ? 29.449 39.896 148.665 1.000 30.522 145 ASP A C 1
ATOM 852 O O . ASP A 1 145 ? 30.561 40.010 148.173 1.000 27.028 145 ASP A O 1
ATOM 857 N N . THR A 1 146 ? 29.204 40.309 149.903 1.000 26.332 146 THR A N 1
ATOM 858 C CA . THR A 1 146 ? 30.229 40.922 150.742 1.000 24.344 146 THR A CA 1
ATOM 859 C C . THR A 1 146 ? 30.046 40.383 152.159 1.000 23.327 146 THR A C 1
ATOM 860 O O . THR A 1 146 ? 28.945 40.042 152.553 1.000 23.111 146 THR A O 1
ATOM 864 N N . VAL A 1 147 ? 31.108 40.434 152.969 1.000 21.554 147 VAL A N 1
ATOM 865 C CA . VAL A 1 147 ? 31.067 39.952 154.326 1.000 25.780 147 VAL A CA 1
ATOM 866 C C . VAL A 1 147 ? 30.432 40.980 155.275 1.000 21.263 147 VAL A C 1
ATOM 867 O O . VAL A 1 147 ? 29.681 40.588 156.155 1.000 24.305 147 VAL A O 1
ATOM 871 N N . ASP A 1 148 ? 30.703 42.274 155.062 1.000 19.647 148 ASP A N 1
ATOM 872 C CA . ASP A 1 148 ? 30.215 43.304 155.977 1.000 18.492 148 ASP A CA 1
ATOM 873 C C . ASP A 1 148 ? 29.101 44.111 155.313 1.000 16.225 148 ASP A C 1
ATOM 874 O O . ASP A 1 148 ? 29.322 44.820 154.337 1.000 17.114 148 ASP A O 1
ATOM 879 N N . PHE A 1 149 ? 27.871 43.987 155.839 1.000 16.669 149 PHE A N 1
ATOM 880 C CA . PHE A 1 149 ? 26.717 44.611 155.191 1.000 15.566 149 PHE A CA 1
ATOM 881 C C . PHE A 1 149 ? 25.574 44.739 156.190 1.000 16.110 149 PHE A C 1
ATOM 882 O O . PHE A 1 149 ? 24.624 43.918 156.231 1.000 16.841 149 PHE A O 1
ATOM 890 N N . ARG A 1 150 ? 25.691 45.707 157.131 1.000 14.012 150 ARG A N 1
ATOM 891 C CA . ARG A 1 150 ? 24.873 45.619 158.335 1.000 14.279 150 ARG A CA 1
ATOM 892 C C . ARG A 1 150 ? 24.639 46.996 158.962 1.000 13.277 150 ARG A C 1
ATOM 893 O O . ARG A 1 150 ? 25.259 47.998 158.607 1.000 13.711 150 ARG A O 1
ATOM 901 N N . ASP A 1 151 ? 23.722 47.001 159.928 1.000 13.772 151 ASP A N 1
ATOM 902 C CA . ASP A 1 151 ? 23.442 48.139 160.791 1.000 13.229 151 ASP A CA 1
ATOM 903 C C . ASP A 1 151 ? 22.803 49.289 160.026 1.000 14.068 151 ASP A C 1
ATOM 904 O O . ASP A 1 151 ? 23.273 50.431 160.098 1.000 12.850 151 ASP A O 1
ATOM 909 N N . PRO A 1 152 ? 21.652 49.084 159.357 1.000 13.611 152 PRO A N 1
ATOM 910 C CA . PRO A 1 152 ? 21.039 50.175 158.609 1.000 14.681 152 PRO A CA 1
ATOM 911 C C . PRO A 1 152 ? 20.547 51.235 159.586 1.000 14.904 152 PRO A C 1
ATOM 912 O O . PRO A 1 152 ? 19.745 50.974 160.478 1.000 17.881 152 PRO A O 1
ATOM 916 N N . LYS A 1 153 ? 20.957 52.466 159.281 1.000 13.970 153 LYS A N 1
ATOM 917 C CA . LYS A 1 153 ? 20.428 53.640 159.920 1.000 14.783 153 LYS A CA 1
ATOM 918 C C . LYS A 1 153 ? 19.543 54.344 158.895 1.000 13.699 153 LYS A C 1
ATOM 919 O O . LYS A 1 153 ? 20.054 54.824 157.891 1.000 15.183 153 LYS A O 1
ATOM 925 N N . VAL A 1 154 ? 18.225 54.355 159.180 1.000 13.286 154 VAL A N 1
ATOM 926 C CA . VAL A 1 154 ? 17.246 54.905 158.222 1.000 13.923 154 VAL A CA 1
ATOM 927 C C . VAL A 1 154 ? 16.698 56.219 158.765 1.000 13.361 154 VAL A C 1
ATOM 928 O O . VAL A 1 154 ? 16.266 56.292 159.917 1.000 14.885 154 VAL A O 1
ATOM 932 N N . ILE A 1 155 ? 16.735 57.244 157.915 1.000 14.970 155 ILE A N 1
ATOM 933 C CA . ILE A 1 155 ? 16.176 58.539 158.253 1.000 14.819 155 ILE A CA 1
ATOM 934 C C . ILE A 1 155 ? 15.236 58.987 157.134 1.000 15.661 155 ILE A C 1
ATOM 935 O O . ILE A 1 155 ? 15.371 58.554 156.007 1.000 15.837 155 ILE A O 1
ATOM 940 N N . TRP A 1 156 ? 14.341 59.909 157.503 1.000 15.586 156 TRP A N 1
ATOM 941 C CA . TRP A 1 156 ? 13.539 60.638 156.530 1.000 16.695 156 TRP A CA 1
ATOM 942 C C . TRP A 1 156 ? 14.196 61.970 156.208 1.000 16.525 156 TRP A C 1
ATOM 943 O O . TRP A 1 156 ? 14.502 62.758 157.111 1.000 19.004 156 TRP A O 1
ATOM 954 N N . ASP A 1 157 ? 14.505 62.134 154.928 1.000 19.894 157 ASP A N 1
ATOM 955 C CA . ASP A 1 157 ? 15.128 63.331 154.395 1.000 22.045 157 ASP A CA 1
ATOM 956 C C . ASP A 1 157 ? 13.997 64.187 153.841 1.000 24.930 157 ASP A C 1
ATOM 957 O O . ASP A 1 157 ? 13.463 63.920 152.765 1.000 27.342 157 ASP A O 1
ATOM 962 N N . GLU A 1 158 ? 13.550 65.132 154.659 1.000 26.802 158 GLU A N 1
ATOM 963 C CA . GLU A 1 158 ? 12.380 65.920 154.332 1.000 29.492 158 GLU A CA 1
ATOM 964 C C . GLU A 1 158 ? 12.651 66.728 153.067 1.000 28.536 158 GLU A C 1
ATOM 965 O O . GLU A 1 158 ? 11.775 66.827 152.234 1.000 32.598 158 GLU A O 1
ATOM 971 N N . GLU A 1 159 ? 13.865 67.273 152.932 1.000 33.568 159 GLU A N 1
ATOM 972 C CA . GLU A 1 159 ? 14.180 68.163 151.817 1.000 40.810 159 GLU A CA 1
ATOM 973 C C . GLU A 1 159 ? 14.099 67.442 150.470 1.000 42.615 159 GLU A C 1
ATOM 974 O O . GLU A 1 159 ? 13.578 67.989 149.496 1.000 38.008 159 GLU A O 1
ATOM 980 N N . ASP A 1 160 ? 14.580 66.186 150.442 1.000 37.727 160 ASP A N 1
ATOM 981 C CA . ASP A 1 160 ? 14.609 65.357 149.253 1.000 32.771 160 ASP A CA 1
ATOM 982 C C . ASP A 1 160 ? 13.370 64.494 149.153 1.000 31.541 160 ASP A C 1
ATOM 983 O O . ASP A 1 160 ? 13.143 63.818 148.143 1.000 33.703 160 ASP A O 1
ATOM 988 N N . ASP A 1 161 ? 12.537 64.526 150.200 1.000 30.776 161 ASP A N 1
ATOM 989 C CA . ASP A 1 161 ? 11.270 63.835 150.178 1.000 28.455 161 ASP A CA 1
ATOM 990 C C . ASP A 1 161 ? 11.470 62.326 149.972 1.000 29.487 161 ASP A C 1
ATOM 991 O O . ASP A 1 161 ? 10.789 61.676 149.181 1.000 28.909 161 ASP A O 1
ATOM 996 N N . LYS A 1 162 ? 12.373 61.712 150.773 1.000 21.684 162 LYS A N 1
ATOM 997 C CA . LYS A 1 162 ? 12.666 60.309 150.586 1.000 18.419 162 LYS A CA 1
ATOM 998 C C . LYS A 1 162 ? 13.345 59.800 151.858 1.000 17.072 162 LYS A C 1
ATOM 999 O O . LYS A 1 162 ? 13.777 60.609 152.674 1.000 19.514 162 LYS A O 1
ATOM 1005 N N . TRP A 1 163 ? 13.376 58.482 151.968 1.000 17.107 163 TRP A N 1
ATOM 1006 C CA . TRP A 1 163 ? 14.149 57.811 152.998 1.000 17.351 163 TRP A CA 1
ATOM 1007 C C . TRP A 1 163 ? 15.590 57.664 152.518 1.000 16.556 163 TRP A C 1
ATOM 1008 O O . TRP A 1 163 ? 15.849 57.343 151.372 1.000 16.951 163 TRP A O 1
ATOM 1019 N N . VAL A 1 164 ? 16.517 57.694 153.486 1.000 16.514 164 VAL A N 1
ATOM 1020 C CA . VAL A 1 164 ? 17.928 57.436 153.228 1.000 15.847 164 VAL A CA 1
ATOM 1021 C C . VAL A 1 164 ? 18.385 56.401 154.269 1.000 13.384 164 VAL A C 1
ATOM 1022 O O . VAL A 1 164 ? 17.998 56.466 155.444 1.000 14.490 164 VAL A O 1
ATOM 1026 N N . MET A 1 165 ? 19.203 55.461 153.797 1.000 14.299 165 MET A N 1
ATOM 1027 C CA . MET A 1 165 ? 19.799 54.449 154.677 1.000 12.920 165 MET A CA 1
ATOM 1028 C C . MET A 1 165 ? 21.300 54.614 154.606 1.000 14.657 165 MET A C 1
ATOM 1029 O O . MET A 1 165 ? 21.865 54.704 153.503 1.000 14.028 165 MET A O 1
ATOM 1034 N N . ALA A 1 166 ? 21.955 54.732 155.799 1.000 13.544 166 ALA A N 1
ATOM 1035 C CA . ALA A 1 166 ? 23.413 54.588 155.908 1.000 14.422 166 ALA A CA 1
ATOM 1036 C C . ALA A 1 166 ? 23.734 53.191 156.427 1.000 12.359 166 ALA A C 1
ATOM 1037 O O . ALA A 1 166 ? 23.111 52.768 157.401 1.000 13.774 166 ALA A O 1
ATOM 1039 N N . LEU A 1 167 ? 24.665 52.473 155.756 1.000 11.931 167 LEU A N 1
ATOM 1040 C CA . LEU A 1 167 ? 24.931 51.087 156.041 1.000 13.744 167 LEU A CA 1
ATOM 1041 C C . LEU A 1 167 ? 26.440 50.879 156.266 1.000 13.666 167 LEU A C 1
ATOM 1042 O O . LEU A 1 167 ? 27.269 51.430 155.528 1.000 14.377 167 LEU A O 1
ATOM 1047 N N . ALA A 1 168 ? 26.742 50.023 157.254 1.000 12.547 168 ALA A N 1
ATOM 1048 C CA . ALA A 1 168 ? 28.143 49.659 157.511 1.000 12.869 168 ALA A CA 1
ATOM 1049 C C . ALA A 1 168 ? 28.586 48.608 156.503 1.000 13.823 168 ALA A C 1
ATOM 1050 O O . ALA A 1 168 ? 28.026 47.507 156.493 1.000 14.706 168 ALA A O 1
ATOM 1052 N N . GLU A 1 169 ? 29.621 48.926 155.727 1.000 13.045 169 GLU A N 1
ATOM 1053 C CA . GLU A 1 169 ? 30.077 48.084 154.631 1.000 13.987 169 GLU A CA 1
ATOM 1054 C C . GLU A 1 169 ? 31.595 47.920 154.652 1.000 14.615 169 GLU A C 1
ATOM 1055 O O . GLU A 1 169 ? 32.279 48.252 153.688 1.000 18.435 169 GLU A O 1
ATOM 1061 N N . GLY A 1 170 ? 32.121 47.531 155.821 1.000 14.868 170 GLY A N 1
ATOM 1062 C CA . GLY A 1 170 ? 33.557 47.278 155.978 1.000 16.515 170 GLY A CA 1
ATOM 1063 C C . GLY A 1 170 ? 34.263 48.539 156.419 1.000 15.831 170 GLY A C 1
ATOM 1064 O O . GLY A 1 170 ? 34.051 48.990 157.545 1.000 17.556 170 GLY A O 1
ATOM 1065 N N . THR A 1 171 ? 35.052 49.127 155.517 1.000 14.263 171 THR A N 1
ATOM 1066 C CA . THR A 1 171 ? 35.660 50.418 155.819 1.000 15.241 171 THR A CA 1
ATOM 1067 C C . THR A 1 171 ? 34.899 51.588 155.196 1.000 13.912 171 THR A C 1
ATOM 1068 O O . THR A 1 171 ? 35.359 52.744 155.300 1.000 15.190 171 THR A O 1
ATOM 1072 N N . LYS A 1 172 ? 33.741 51.332 154.555 1.0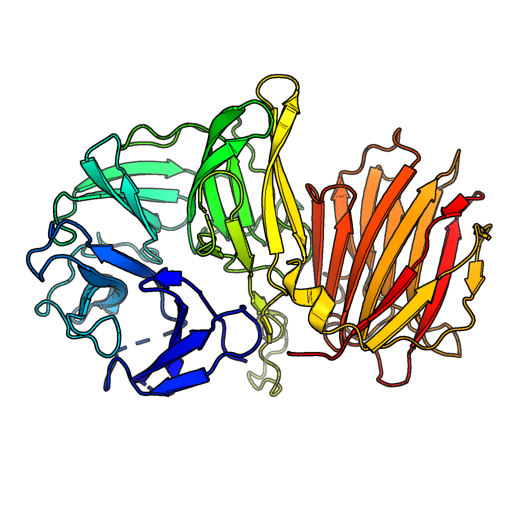00 14.236 172 LYS A N 1
ATOM 1073 C CA . LYS A 1 172 ? 32.993 52.421 153.953 1.000 15.744 172 LYS A CA 1
ATOM 1074 C C . LYS A 1 172 ? 31.573 52.398 154.516 1.000 14.989 172 LYS A C 1
ATOM 1075 O O . LYS A 1 172 ? 31.135 51.370 155.004 1.000 14.275 172 LYS A O 1
ATOM 1081 N N . ILE A 1 173 ? 30.918 53.540 154.437 1.000 12.461 173 ILE A N 1
ATOM 1082 C CA . ILE A 1 173 ? 29.496 53.621 154.770 1.000 13.486 173 ILE A CA 1
ATOM 1083 C C . ILE A 1 173 ? 28.774 53.762 153.430 1.000 13.989 173 ILE A C 1
ATOM 1084 O O . ILE A 1 173 ? 29.075 54.682 152.678 1.000 15.094 173 ILE A O 1
ATOM 1089 N N . GLY A 1 174 ? 27.856 52.858 153.162 1.000 14.913 174 GLY A N 1
ATOM 1090 C CA . GLY A 1 174 ? 27.016 52.921 151.978 1.000 15.001 174 GLY A CA 1
ATOM 1091 C C . GLY A 1 174 ? 25.736 53.727 152.214 1.000 14.602 174 GLY A C 1
ATOM 1092 O O . GLY A 1 174 ? 25.107 53.642 153.256 1.000 14.933 174 GLY A O 1
ATOM 1093 N N . PHE A 1 175 ? 25.310 54.472 151.180 1.000 14.129 175 PHE A N 1
ATOM 1094 C CA . PHE A 1 175 ? 24.073 55.224 151.206 1.000 14.583 175 PHE A CA 1
ATOM 1095 C C . PHE A 1 175 ? 23.127 54.653 150.140 1.000 13.530 175 PHE A C 1
ATOM 1096 O O . PHE A 1 175 ? 23.566 54.365 149.019 1.000 14.610 175 PHE A O 1
ATOM 1104 N N . TYR A 1 176 ? 21.859 54.516 150.566 1.000 13.594 176 TYR A N 1
ATOM 1105 C CA . TYR A 1 176 ? 20.772 53.971 149.735 1.000 15.703 176 TYR A CA 1
ATOM 1106 C C . TYR A 1 176 ? 19.547 54.858 149.935 1.000 16.441 176 TYR A C 1
ATOM 1107 O O . TYR A 1 176 ? 19.290 55.330 151.043 1.000 16.263 176 TYR A O 1
ATOM 1116 N N . GLU A 1 177 ? 18.772 55.066 148.851 1.000 16.799 177 GLU A N 1
ATOM 1117 C CA . GLU A 1 177 ? 17.575 55.894 148.906 1.000 16.068 177 GLU A CA 1
ATOM 1118 C C . GLU A 1 177 ? 16.341 55.036 148.609 1.000 16.040 177 GLU A C 1
ATOM 1119 O O . GLU A 1 177 ? 16.449 54.012 147.935 1.000 15.999 177 GLU A O 1
ATOM 1125 N N . SER A 1 178 ? 15.209 55.456 149.179 1.000 17.369 178 SER A N 1
ATOM 1126 C CA . SER A 1 178 ? 13.954 54.754 148.937 1.000 18.942 178 SER A CA 1
ATOM 1127 C C . SER A 1 178 ? 12.785 55.729 149.022 1.000 19.089 178 SER A C 1
ATOM 1128 O O . SER A 1 178 ? 12.718 56.573 149.918 1.000 18.661 178 SER A O 1
ATOM 1131 N N . GLN A 1 179 ? 11.790 55.578 148.108 1.000 18.690 179 GLN A N 1
ATOM 1132 C CA . GLN A 1 179 ? 10.535 56.285 148.306 1.000 21.197 179 GLN A CA 1
ATOM 1133 C C . GLN A 1 179 ? 9.588 55.653 149.325 1.000 20.879 179 GLN A C 1
ATOM 1134 O O . GLN A 1 179 ? 8.704 56.349 149.811 1.000 22.111 179 GLN A O 1
ATOM 1140 N N . ASN A 1 180 ? 9.730 54.354 149.627 1.000 17.636 180 ASN A N 1
ATOM 1141 C CA . ASN A 1 180 ? 8.677 53.620 150.289 1.000 20.278 180 ASN A CA 1
ATOM 1142 C C . ASN A 1 180 ? 9.145 52.559 151.287 1.000 21.244 180 ASN A C 1
ATOM 1143 O O . ASN A 1 180 ? 8.326 51.778 151.792 1.000 20.747 180 ASN A O 1
ATOM 1148 N N . LEU A 1 181 ? 10.465 52.554 151.623 1.000 17.471 181 LEU A N 1
ATOM 1149 C CA . LEU A 1 181 ? 11.078 51.669 152.619 1.000 18.222 181 LEU A CA 1
ATOM 1150 C C . LEU A 1 181 ? 11.284 50.249 152.102 1.000 20.721 181 LEU A C 1
ATOM 1151 O O . LEU A 1 181 ? 11.899 49.426 152.762 1.000 19.279 181 LEU A O 1
ATOM 1156 N N . LYS A 1 182 ? 10.741 49.923 150.915 1.000 20.697 182 LYS A N 1
ATOM 1157 C CA . LYS A 1 182 ? 10.766 48.549 150.437 1.000 20.432 182 LYS A CA 1
ATOM 1158 C C . LYS A 1 182 ? 11.755 48.327 149.292 1.000 20.948 182 LYS A C 1
ATOM 1159 O O . LYS A 1 182 ? 12.322 47.250 149.156 1.000 22.142 182 LYS A O 1
ATOM 1165 N N . GLU A 1 183 ? 11.882 49.310 148.414 1.000 20.784 183 GLU A N 1
ATOM 1166 C CA . GLU A 1 183 ? 12.743 49.250 147.239 1.000 22.582 183 GLU A CA 1
ATOM 1167 C C . GLU A 1 183 ? 13.825 50.315 147.395 1.000 20.942 183 GLU A C 1
ATOM 1168 O O . GLU A 1 183 ? 13.519 51.512 147.517 1.000 21.243 183 GLU A O 1
ATOM 1174 N N . TRP A 1 184 ? 15.073 49.850 147.395 1.000 20.586 184 TRP A N 1
ATOM 1175 C CA . TRP A 1 184 ? 16.215 50.693 147.724 1.000 19.635 184 TRP A CA 1
ATOM 1176 C C . TRP A 1 184 ? 17.145 50.773 146.526 1.000 18.486 184 TRP A C 1
ATOM 1177 O O . TRP A 1 184 ? 17.301 49.782 145.821 1.000 23.002 184 TRP A O 1
ATOM 1188 N N . ARG A 1 185 ? 17.814 51.910 146.366 1.000 18.402 185 ARG A N 1
ATOM 1189 C CA . ARG A 1 185 ? 18.781 52.138 145.314 1.000 19.810 185 ARG A CA 1
ATOM 1190 C C . ARG A 1 185 ? 20.054 52.743 145.921 1.000 17.494 185 ARG A C 1
ATOM 1191 O O . ARG A 1 185 ? 19.952 53.756 146.616 1.000 16.679 185 ARG A O 1
ATOM 1199 N N . TYR A 1 186 ? 21.202 52.160 145.578 1.000 18.403 186 TYR A N 1
ATOM 1200 C CA . TYR A 1 186 ? 22.487 52.684 146.011 1.000 17.999 186 TYR A CA 1
ATOM 1201 C C . TYR A 1 186 ? 22.703 54.080 145.460 1.000 19.045 186 TYR A C 1
ATOM 1202 O O . TYR A 1 186 ? 22.467 54.335 144.268 1.000 19.038 186 TYR A O 1
ATOM 1211 N N . THR A 1 187 ? 23.204 55.018 146.281 1.000 17.452 187 THR A N 1
ATOM 1212 C CA . THR A 1 187 ? 23.516 56.342 145.794 1.000 16.738 187 THR A CA 1
ATOM 1213 C C . THR A 1 187 ? 25.030 56.610 145.836 1.000 19.265 187 THR A C 1
ATOM 1214 O O . THR A 1 187 ? 25.521 57.319 144.965 1.000 19.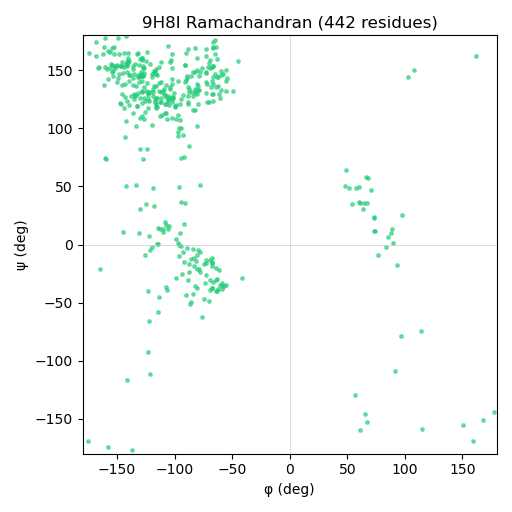773 187 THR A O 1
ATOM 1218 N N . SER A 1 188 ? 25.746 56.264 146.932 1.000 16.932 188 SER A N 1
ATOM 1219 C CA . SER A 1 188 ? 27.163 56.570 147.038 1.000 16.674 188 SER A CA 1
ATOM 1220 C C . SER A 1 188 ? 27.753 55.805 148.226 1.000 15.223 188 SER A C 1
ATOM 1221 O O . SER A 1 188 ? 27.022 55.192 148.996 1.000 15.111 188 SER A O 1
ATOM 1224 N N . SER A 1 189 ? 29.072 55.900 148.360 1.000 15.565 189 SER A N 1
ATOM 1225 C CA . SER A 1 189 ? 29.773 55.356 149.513 1.000 19.631 189 SER A CA 1
ATOM 1226 C C . SER A 1 189 ? 30.709 56.435 150.059 1.000 17.830 189 SER A C 1
ATOM 1227 O O . SER A 1 189 ? 31.334 57.186 149.279 1.000 18.054 189 SER A O 1
ATOM 1230 N N . PHE A 1 190 ? 30.829 56.455 151.377 1.000 16.856 190 PHE A N 1
ATOM 1231 C CA . PHE A 1 190 ? 31.762 57.309 152.102 1.000 13.936 190 PHE A CA 1
ATOM 1232 C C . PHE A 1 190 ? 32.900 56.434 152.625 1.000 14.164 190 PHE A C 1
ATOM 1233 O O . PHE A 1 190 ? 32.685 55.559 153.475 1.000 13.987 190 PHE A O 1
ATOM 1241 N N . GLN A 1 191 ? 34.090 56.581 151.994 1.000 14.111 191 GLN A N 1
ATOM 1242 C CA . GLN A 1 191 ? 35.221 55.710 152.303 1.000 15.695 191 GLN A CA 1
ATOM 1243 C C . GLN A 1 191 ? 36.058 56.280 153.459 1.000 15.366 191 GLN A C 1
ATOM 1244 O O . GLN A 1 191 ? 36.550 57.377 153.378 1.000 16.087 191 GLN A O 1
ATOM 1250 N N . THR A 1 192 ? 36.191 55.508 154.551 1.000 14.145 192 THR A N 1
ATOM 1251 C CA . THR A 1 192 ? 37.001 55.917 155.706 1.000 14.647 192 THR A CA 1
ATOM 1252 C C . THR A 1 192 ? 38.428 55.450 155.469 1.000 14.024 192 THR A C 1
ATOM 1253 O O . THR A 1 192 ? 38.659 54.563 154.670 1.000 15.552 192 THR A O 1
ATOM 1257 N N . GLU A 1 193 ? 39.329 55.959 156.300 1.000 16.004 193 GLU A N 1
ATOM 1258 C CA . GLU A 1 193 ? 40.756 55.676 156.144 1.000 18.442 193 GLU A CA 1
ATOM 1259 C C . GLU A 1 193 ? 41.382 55.495 157.528 1.000 15.715 193 GLU A C 1
ATOM 1260 O O . GLU A 1 193 ? 41.241 56.367 158.381 1.000 17.307 193 GLU A O 1
ATOM 1266 N N . ASN A 1 194 ? 42.020 54.340 157.740 1.000 17.292 194 ASN A N 1
ATOM 1267 C CA . ASN A 1 194 ? 42.859 54.119 158.910 1.000 20.449 194 ASN A CA 1
ATOM 1268 C C . ASN A 1 194 ? 42.077 54.165 160.229 1.000 17.537 194 ASN A C 1
ATOM 1269 O O . ASN A 1 194 ? 42.595 54.542 161.278 1.000 18.255 194 ASN A O 1
ATOM 1274 N N . ILE A 1 195 ? 40.795 53.783 160.229 1.000 14.526 195 ILE A N 1
ATOM 1275 C CA . ILE A 1 195 ? 40.037 53.657 161.473 1.000 13.875 195 ILE A CA 1
ATOM 1276 C C . ILE A 1 195 ? 39.345 52.306 161.522 1.000 11.697 195 ILE A C 1
ATOM 1277 O O . ILE A 1 195 ? 38.292 52.141 162.155 1.000 13.177 195 ILE A O 1
ATOM 1282 N N . GLY A 1 196 ? 39.939 51.285 160.913 1.000 12.743 196 GLY A N 1
ATOM 1283 C CA . GLY A 1 196 ? 39.458 49.920 161.019 1.000 13.297 196 GLY A CA 1
ATOM 1284 C C . GLY A 1 196 ? 38.105 49.684 160.366 1.000 13.492 196 GLY A C 1
ATOM 1285 O O . GLY A 1 196 ? 37.746 50.412 159.432 1.000 14.509 196 GLY A O 1
ATOM 1286 N N . ILE A 1 197 ? 37.385 48.683 160.910 1.000 13.862 197 ILE A N 1
ATOM 1287 C CA . ILE A 1 197 ? 36.038 48.344 160.447 1.000 16.113 197 ILE A CA 1
ATOM 1288 C C . ILE A 1 197 ? 35.046 49.293 161.101 1.000 17.260 197 ILE A C 1
ATOM 1289 O O . ILE A 1 197 ? 35.109 49.580 162.280 1.000 17.369 197 ILE A O 1
ATOM 1294 N N . ILE A 1 198 ? 34.143 49.824 160.273 1.000 13.729 198 ILE A N 1
ATOM 1295 C CA . ILE A 1 198 ? 33.074 50.706 160.660 1.000 14.926 198 ILE A CA 1
ATOM 1296 C C . ILE A 1 198 ? 31.809 49.915 160.992 1.000 13.186 198 ILE A C 1
ATOM 1297 O O . ILE A 1 198 ? 31.487 48.931 160.315 1.000 13.591 198 ILE A O 1
ATOM 1302 N N . GLU A 1 199 ? 31.116 50.331 162.040 1.000 11.465 199 GLU A N 1
ATOM 1303 C CA . GLU A 1 199 ? 29.874 49.688 162.475 1.000 11.345 199 GLU A CA 1
ATOM 1304 C C . GLU A 1 199 ? 28.907 50.755 162.937 1.000 13.780 199 GLU A C 1
ATOM 1305 O O . GLU A 1 199 ? 29.301 51.843 163.350 1.000 11.901 199 GLU A O 1
ATOM 1311 N N . CYS A 1 200 ? 27.585 50.438 162.949 1.000 13.887 200 CYS A N 1
ATOM 1312 C CA . CYS A 1 200 ? 26.573 51.301 163.560 1.000 12.985 200 CYS A CA 1
ATOM 1313 C C . CYS A 1 200 ? 26.743 52.741 163.092 1.000 12.863 200 CYS A C 1
ATOM 1314 O O . CYS A 1 200 ? 26.851 53.674 163.912 1.000 11.788 200 CYS A O 1
ATOM 1317 N N . PRO A 1 201 ? 26.568 53.014 161.774 1.000 12.650 201 PRO A N 1
ATOM 1318 C CA . PRO A 1 201 ? 26.576 54.403 161.304 1.000 13.046 201 PRO A CA 1
ATOM 1319 C C . PRO A 1 201 ? 25.363 55.185 161.772 1.000 12.953 201 PRO A C 1
ATOM 1320 O O . PRO A 1 201 ? 24.344 54.639 162.200 1.000 14.310 201 PRO A O 1
ATOM 1324 N N . ASP A 1 202 ? 25.539 56.517 161.768 1.000 14.628 202 ASP A N 1
ATOM 1325 C CA . ASP A 1 202 ? 24.554 57.473 162.235 1.000 13.929 202 ASP A CA 1
ATOM 1326 C C . ASP A 1 202 ? 24.585 58.643 161.243 1.000 14.747 202 ASP A C 1
ATOM 1327 O O . ASP A 1 202 ? 25.622 59.029 160.699 1.000 13.821 202 ASP A O 1
ATOM 1332 N N . LEU A 1 203 ? 23.432 59.262 161.005 1.000 14.373 203 LEU A N 1
ATOM 1333 C CA . LEU A 1 203 ? 23.316 60.401 160.100 1.000 14.531 203 LEU A CA 1
ATOM 1334 C C . LEU A 1 203 ? 22.230 61.319 160.629 1.000 14.536 203 LEU A C 1
ATOM 1335 O O . LEU A 1 203 ? 21.124 60.851 160.886 1.000 14.651 203 LEU A O 1
ATOM 1340 N N . PHE A 1 204 ? 22.544 62.581 160.913 1.000 13.095 204 PHE A N 1
ATOM 1341 C CA . PHE A 1 204 ? 21.547 63.483 161.465 1.000 15.206 204 PHE A CA 1
ATOM 1342 C C . PHE A 1 204 ? 21.928 64.925 161.155 1.000 15.334 204 PHE A C 1
ATOM 1343 O O . PHE A 1 204 ? 23.038 65.239 160.744 1.000 12.908 204 PHE A O 1
ATOM 1351 N N . LYS A 1 205 ? 20.952 65.799 161.344 1.000 14.435 205 LYS A N 1
ATOM 1352 C CA . LYS A 1 205 ? 21.102 67.230 161.115 1.000 14.575 205 LYS A CA 1
ATOM 1353 C C . LYS A 1 205 ? 20.878 67.973 162.410 1.000 14.736 205 LYS A C 1
ATOM 1354 O O . LYS A 1 205 ? 19.943 67.662 163.166 1.000 16.440 205 LYS A O 1
ATOM 1360 N N . MET A 1 206 ? 21.750 68.967 162.681 1.000 14.501 206 MET A N 1
ATOM 1361 C CA . MET A 1 206 ? 21.620 69.786 163.872 1.000 15.207 206 MET A CA 1
ATOM 1362 C C . MET A 1 206 ? 21.839 71.247 163.502 1.000 14.468 206 MET A C 1
ATOM 1363 O O . MET A 1 206 ? 22.629 71.549 162.628 1.000 14.920 206 MET A O 1
ATOM 1368 N N . ARG A 1 207 ? 21.245 72.131 164.307 1.000 15.584 207 ARG A N 1
ATOM 1369 C CA . ARG A 1 207 ? 21.479 73.553 164.211 1.000 15.149 207 ARG A CA 1
ATOM 1370 C C . ARG A 1 207 ? 22.508 73.895 165.289 1.000 15.015 207 ARG A C 1
ATOM 1371 O O . ARG A 1 207 ? 22.256 73.644 166.468 1.000 17.168 207 ARG A O 1
ATOM 1379 N N . ALA A 1 208 ? 23.643 74.420 164.872 1.000 13.938 208 ALA A N 1
ATOM 1380 C CA . ALA A 1 208 ? 24.674 74.885 165.782 1.000 14.760 208 ALA A CA 1
ATOM 1381 C C . ALA A 1 208 ? 24.269 76.181 166.479 1.000 16.787 208 ALA A C 1
ATOM 1382 O O . ALA A 1 208 ? 23.283 76.852 166.125 1.000 17.680 208 ALA A O 1
ATOM 1384 N N . ASP A 1 209 ? 25.049 76.539 167.511 1.000 17.548 209 ASP A N 1
ATOM 1385 C CA . ASP A 1 209 ? 24.743 77.701 168.317 1.000 18.274 209 ASP A CA 1
ATOM 1386 C C . ASP A 1 209 ? 24.911 79.007 167.523 1.000 22.593 209 ASP A C 1
ATOM 1387 O O . ASP A 1 209 ? 24.555 80.051 168.015 1.000 23.310 209 ASP A O 1
ATOM 1392 N N . ASP A 1 210 ? 25.509 78.974 166.335 1.000 19.978 210 ASP A N 1
ATOM 1393 C CA . ASP A 1 210 ? 25.617 80.160 165.504 1.000 19.260 210 ASP A CA 1
ATOM 1394 C C . ASP A 1 210 ? 24.402 80.293 164.573 1.000 19.366 210 ASP A C 1
ATOM 1395 O O . ASP A 1 210 ? 24.396 81.2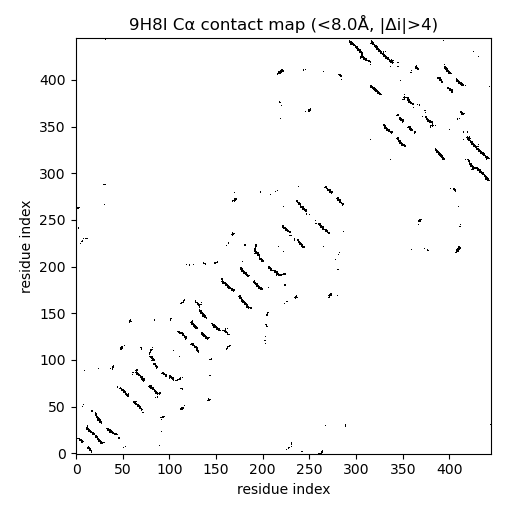23 163.761 1.000 20.106 210 ASP A O 1
ATOM 1400 N N . GLY A 1 211 ? 23.486 79.327 164.596 1.000 17.145 211 GLY A N 1
ATOM 1401 C CA . GLY A 1 211 ? 22.317 79.313 163.725 1.000 16.945 211 GLY A CA 1
ATOM 1402 C C . GLY A 1 211 ? 22.519 78.619 162.377 1.000 17.263 211 GLY A C 1
ATOM 1403 O O . GLY A 1 211 ? 21.547 78.582 161.600 1.000 19.688 211 GLY A O 1
ATOM 1404 N N . THR A 1 212 ? 23.724 78.066 162.112 1.000 16.365 212 THR A N 1
ATOM 1405 C CA . THR A 1 212 ? 23.979 77.244 160.948 1.000 15.712 212 THR A CA 1
ATOM 1406 C C . THR A 1 212 ? 23.590 75.791 161.187 1.000 18.718 212 THR A C 1
ATOM 1407 O O . THR A 1 212 ? 23.981 75.199 162.201 1.000 18.989 212 THR A O 1
ATOM 1411 N N . TYR A 1 213 ? 22.844 75.203 160.242 1.000 17.644 213 TYR A N 1
ATOM 1412 C CA . TYR A 1 213 ? 22.593 73.767 160.197 1.000 18.895 213 TYR A CA 1
ATOM 1413 C C . TYR A 1 213 ? 23.794 73.035 159.599 1.000 19.738 213 TYR A C 1
ATOM 1414 O O . TYR A 1 213 ? 24.320 73.418 158.537 1.000 21.302 213 TYR A O 1
ATOM 1423 N N . LYS A 1 214 ? 24.214 71.941 160.269 1.000 15.525 214 LYS A N 1
ATOM 1424 C CA . LYS A 1 214 ? 25.151 71.015 159.685 1.000 16.117 214 LYS A CA 1
ATOM 1425 C C . LYS A 1 214 ? 24.617 69.592 159.729 1.000 14.467 214 LYS A C 1
ATOM 1426 O O . LYS A 1 214 ? 23.803 69.245 160.574 1.000 17.972 214 LYS A O 1
ATOM 1432 N N . TRP A 1 215 ? 25.064 68.781 158.770 1.000 12.346 215 TRP A N 1
ATOM 1433 C CA . TRP A 1 215 ? 24.846 67.360 158.916 1.000 12.536 215 TRP A CA 1
ATOM 1434 C C . TRP A 1 215 ? 26.070 66.764 159.650 1.000 12.979 215 TRP A C 1
ATOM 1435 O O . TRP A 1 215 ? 27.172 67.261 159.556 1.000 14.141 215 TRP A O 1
ATOM 1446 N N . VAL A 1 216 ? 25.824 65.643 160.320 1.000 13.306 216 VAL A N 1
ATOM 1447 C CA . VAL A 1 216 ? 26.868 64.821 160.952 1.000 12.972 216 VAL A CA 1
ATOM 1448 C C . VAL A 1 216 ? 26.679 63.372 160.527 1.000 13.273 216 VAL A C 1
ATOM 1449 O O . VAL A 1 216 ? 25.563 62.849 160.629 1.000 13.817 216 VAL A O 1
ATOM 1453 N N . LEU A 1 217 ? 27.783 62.832 159.998 1.000 11.716 217 LEU A N 1
ATOM 1454 C CA . LEU A 1 217 ? 27.913 61.409 159.721 1.000 11.650 217 LEU A CA 1
ATOM 1455 C C . LEU A 1 217 ? 28.761 60.843 160.867 1.000 12.370 217 LEU A C 1
ATOM 1456 O O . LEU A 1 217 ? 29.883 61.299 161.085 1.000 12.827 217 LEU A O 1
ATOM 1461 N N . GLY A 1 218 ? 28.258 59.812 161.533 1.000 13.495 218 GLY A N 1
ATOM 1462 C CA . GLY A 1 218 ? 28.981 59.165 162.628 1.000 12.968 218 GLY A CA 1
ATOM 1463 C C . GLY A 1 218 ? 29.050 57.673 162.419 1.000 13.106 218 GLY A C 1
ATOM 1464 O O . GLY A 1 218 ? 28.246 57.082 161.709 1.000 14.569 218 GLY A O 1
ATOM 1465 N N . ALA A 1 219 ? 29.993 56.994 163.095 1.000 12.413 219 ALA A N 1
ATOM 1466 C CA . ALA A 1 219 ? 30.047 55.548 163.079 1.000 11.561 219 ALA A CA 1
ATOM 1467 C C . ALA A 1 219 ? 30.979 55.081 164.176 1.000 12.929 219 ALA A C 1
ATOM 1468 O O . ALA A 1 219 ? 31.940 55.795 164.478 1.000 13.037 219 ALA A O 1
ATOM 1470 N N . SER A 1 220 ? 30.732 53.880 164.688 1.000 11.104 220 SER A N 1
ATOM 1471 C CA . SER A 1 220 ? 31.750 53.250 165.528 1.000 11.503 220 SER A CA 1
ATOM 1472 C C . SER A 1 220 ? 32.902 52.783 164.638 1.000 11.638 220 SER A C 1
ATOM 1473 O O . SER A 1 220 ? 32.718 52.403 163.492 1.000 12.649 220 SER A O 1
ATOM 1476 N N . ALA A 1 221 ? 34.134 52.824 165.217 1.000 11.167 221 ALA A N 1
ATOM 1477 C CA . ALA A 1 221 ? 35.334 52.598 164.419 1.000 9.904 221 ALA A CA 1
ATOM 1478 C C . ALA A 1 221 ? 36.440 52.236 165.406 1.000 9.830 221 ALA A C 1
ATOM 1479 O O . ALA A 1 221 ? 36.201 52.163 166.607 1.000 10.978 221 ALA A O 1
ATOM 1481 N N . ASN A 1 222 ? 37.604 51.941 164.843 1.000 10.509 222 ASN A N 1
ATOM 1482 C CA . ASN A 1 222 ? 38.716 51.468 165.663 1.000 11.114 222 ASN A CA 1
ATOM 1483 C C . ASN A 1 222 ? 40.012 52.049 165.089 1.000 11.086 222 ASN A C 1
ATOM 1484 O O . ASN A 1 222 ? 40.685 51.475 164.203 1.000 12.150 222 ASN A O 1
ATOM 1489 N N . GLY A 1 223 ? 40.370 53.226 165.663 1.000 11.526 223 GLY A N 1
ATOM 1490 C CA . GLY A 1 223 ? 41.589 53.905 165.279 1.000 11.822 223 GLY A CA 1
ATOM 1491 C C . GLY A 1 223 ? 42.831 53.562 166.106 1.000 13.010 223 GLY A C 1
ATOM 1492 O O . GLY A 1 223 ? 43.819 54.294 166.001 1.000 13.998 223 GLY A O 1
ATOM 1493 N N . LYS A 1 224 ? 42.804 52.451 166.841 1.000 13.056 224 LYS A N 1
ATOM 1494 C CA . LYS A 1 224 ? 43.893 52.156 167.754 1.000 12.982 224 LYS A CA 1
ATOM 1495 C C . LYS A 1 224 ? 45.226 52.058 167.028 1.000 13.029 224 LYS A C 1
ATOM 1496 O O . LYS A 1 224 ? 46.240 52.365 167.693 1.000 13.878 224 LYS A O 1
ATOM 1502 N N . GLY A 1 225 ? 45.271 51.580 165.788 1.000 14.900 225 GLY A N 1
ATOM 1503 C CA . GLY A 1 225 ? 46.498 51.443 165.006 1.000 15.279 225 GLY A CA 1
ATOM 1504 C C . GLY A 1 225 ? 47.200 52.778 164.740 1.000 17.767 225 GLY A C 1
ATOM 1505 O O . GLY A 1 225 ? 48.420 52.792 164.590 1.000 19.339 225 GLY A O 1
ATOM 1506 N N . ALA A 1 226 ? 46.474 53.889 164.822 1.000 18.836 226 ALA A N 1
ATOM 1507 C CA . ALA A 1 226 ? 47.002 55.229 164.675 1.000 20.658 226 ALA A CA 1
ATOM 1508 C C . ALA A 1 226 ? 47.004 55.994 166.001 1.000 19.681 226 ALA A C 1
ATOM 1509 O O . ALA A 1 226 ? 47.183 57.216 166.061 1.000 21.585 226 ALA A O 1
ATOM 1511 N N . GLY A 1 227 ? 46.756 55.326 167.110 1.000 17.796 227 GLY A N 1
ATOM 1512 C CA . GLY A 1 227 ? 46.693 55.951 168.403 1.000 18.605 227 GLY A CA 1
ATOM 1513 C C . GLY A 1 227 ? 45.434 56.781 168.588 1.000 19.788 227 GLY A C 1
ATOM 1514 O O . GLY A 1 227 ? 45.415 57.667 169.437 1.000 20.034 227 GLY A O 1
ATOM 1515 N N . LYS A 1 228 ? 44.377 56.464 167.830 1.000 15.818 228 LYS A N 1
ATOM 1516 C CA . LYS A 1 228 ? 43.122 57.189 167.979 1.000 14.580 228 LYS A CA 1
ATOM 1517 C C . LYS A 1 228 ? 42.124 56.310 168.713 1.000 13.239 228 LYS A C 1
ATOM 1518 O O . LYS A 1 228 ? 42.370 55.129 168.907 1.000 12.968 228 LYS A O 1
ATOM 1524 N N . PRO A 1 229 ? 40.961 56.836 169.124 1.000 11.931 229 PRO A N 1
ATOM 1525 C CA . PRO A 1 229 ? 40.000 56.022 169.852 1.000 10.625 229 PRO A CA 1
ATOM 1526 C C . PRO A 1 229 ? 39.348 54.889 169.066 1.000 11.587 229 PRO A C 1
ATOM 1527 O O . PRO A 1 229 ? 39.412 54.840 167.832 1.000 11.659 229 PRO A O 1
ATOM 1531 N N . ASN A 1 230 ? 38.647 54.053 169.851 1.000 11.156 230 ASN A N 1
ATOM 1532 C CA . ASN A 1 230 ? 37.850 52.935 169.373 1.000 11.201 230 ASN A CA 1
ATOM 1533 C C . ASN A 1 230 ? 36.403 53.195 169.783 1.000 10.578 230 ASN A C 1
ATOM 1534 O O . ASN A 1 230 ? 35.799 52.347 170.416 1.000 11.051 230 ASN A O 1
ATOM 1539 N N . THR A 1 231 ? 35.881 54.394 169.525 1.000 10.527 231 THR A N 1
ATOM 1540 C CA . THR A 1 231 ? 34.568 54.797 170.008 1.000 10.535 231 THR A CA 1
ATOM 1541 C C . THR A 1 231 ? 33.665 55.173 168.841 1.000 11.784 231 THR A C 1
ATOM 1542 O O . THR A 1 231 ? 33.323 54.330 168.045 1.000 13.394 231 THR A O 1
ATOM 1546 N N . TYR A 1 232 ? 33.346 56.454 168.741 1.000 10.492 232 TYR A N 1
ATOM 1547 C CA . TYR A 1 232 ? 32.427 56.993 167.740 1.000 10.441 232 TYR A CA 1
ATOM 1548 C C . TYR A 1 232 ? 33.104 58.128 166.984 1.000 10.400 232 TYR A C 1
ATOM 1549 O O . TYR A 1 232 ? 33.327 59.212 167.543 1.000 12.225 232 TYR A O 1
ATOM 1558 N N . ALA A 1 233 ? 33.454 57.863 165.739 1.000 9.869 233 ALA A N 1
ATOM 1559 C CA . ALA A 1 233 ? 34.062 58.846 164.846 1.000 9.691 233 ALA A CA 1
ATOM 1560 C C . ALA A 1 233 ? 32.971 59.647 164.170 1.000 11.429 233 ALA A C 1
ATOM 1561 O O . ALA A 1 233 ? 31.942 59.068 163.823 1.000 12.172 233 ALA A O 1
ATOM 1563 N N . TYR A 1 234 ? 33.200 60.936 163.927 1.000 11.068 234 TYR A N 1
ATOM 1564 C CA . TYR A 1 234 ? 32.176 61.692 163.245 1.000 10.853 234 TYR A CA 1
ATOM 1565 C C . TYR A 1 234 ? 32.826 62.767 162.389 1.000 12.979 234 TYR A C 1
ATOM 1566 O O . TYR A 1 234 ? 33.836 63.370 162.738 1.000 12.557 234 TYR A O 1
ATOM 1575 N N . TRP A 1 235 ? 32.062 63.108 161.351 1.000 10.887 235 TRP A N 1
ATOM 1576 C CA . TRP A 1 235 ? 32.366 64.171 160.394 1.000 11.884 235 TRP A CA 1
ATOM 1577 C C . TRP A 1 235 ? 31.189 65.132 160.319 1.000 11.378 235 TRP A C 1
ATOM 1578 O O . TRP A 1 235 ? 30.093 64.784 159.911 1.000 12.784 235 TRP A O 1
ATOM 1589 N N . THR A 1 236 ? 31.381 66.362 160.748 1.000 11.718 236 THR A N 1
ATOM 1590 C CA . THR A 1 236 ? 30.485 67.451 160.395 1.000 12.722 236 THR A CA 1
ATOM 1591 C C . THR A 1 236 ? 30.619 67.700 158.898 1.000 12.972 236 THR A C 1
ATOM 1592 O O . THR A 1 236 ? 31.701 67.552 158.307 1.000 13.906 236 THR A O 1
ATOM 1596 N N . GLY A 1 237 ? 29.482 68.054 158.246 1.000 13.794 237 GLY A N 1
ATOM 1597 C CA . GLY A 1 237 ? 29.560 68.282 156.823 1.000 13.977 237 GLY A CA 1
ATOM 1598 C C . GLY A 1 237 ? 28.193 68.602 156.227 1.000 12.262 237 GLY A C 1
ATOM 1599 O O . GLY A 1 237 ? 27.312 69.180 156.896 1.000 14.464 237 GLY A O 1
ATOM 1600 N N . SER A 1 238 ? 28.053 68.102 155.022 1.000 13.525 238 SER A N 1
ATOM 1601 C CA A SER A 1 238 ? 26.864 68.362 154.229 0.360 14.508 238 SER A CA 1
ATOM 1602 C CA B SER A 1 238 ? 26.927 68.387 154.138 0.640 14.569 238 SER A CA 1
ATOM 1603 C C . SER A 1 238 ? 26.419 67.080 153.531 1.000 14.857 238 SER A C 1
ATOM 1604 O O . SER A 1 238 ? 27.204 66.245 153.125 1.000 15.929 238 SER A O 1
ATOM 1609 N N . PHE A 1 239 ? 25.095 66.929 153.420 1.000 15.515 239 PHE A N 1
ATOM 1610 C CA . PHE A 1 239 ? 24.481 65.758 152.842 1.000 14.511 239 PHE A CA 1
ATOM 1611 C C . PHE A 1 239 ? 23.407 66.255 151.874 1.000 14.818 239 PHE A C 1
ATOM 1612 O O . PHE A 1 239 ? 22.604 67.099 152.280 1.000 17.707 239 PHE A O 1
ATOM 1620 N N . ASN A 1 240 ? 23.460 65.747 150.638 1.000 15.247 240 ASN A N 1
ATOM 1621 C CA . ASN A 1 240 ? 22.532 66.252 149.614 1.000 15.929 240 ASN A CA 1
ATOM 1622 C C . ASN A 1 240 ? 21.420 65.277 149.292 1.000 18.419 240 ASN A C 1
ATOM 1623 O O . ASN A 1 240 ? 20.712 65.482 148.282 1.000 19.404 240 ASN A O 1
ATOM 1628 N N . GLY A 1 241 ? 21.236 64.240 150.127 1.000 14.508 241 GLY A N 1
ATOM 1629 C CA . GLY A 1 241 ? 20.332 63.136 149.799 1.000 15.039 241 GLY A CA 1
ATOM 1630 C C . GLY A 1 241 ? 20.991 61.946 149.127 1.000 16.602 241 GLY A C 1
ATOM 1631 O O . GLY A 1 241 ? 20.426 60.864 149.147 1.000 18.743 241 GLY A O 1
ATOM 1632 N N . ASN A 1 242 ? 22.199 62.115 148.564 1.000 15.298 242 ASN A N 1
ATOM 1633 C CA . ASN A 1 242 ? 22.867 61.071 147.814 1.000 15.233 242 ASN A CA 1
ATOM 1634 C C . ASN A 1 242 ? 24.256 60.750 148.382 1.000 15.629 242 ASN A C 1
ATOM 1635 O O . ASN A 1 242 ? 24.637 59.581 148.413 1.000 16.633 242 ASN A O 1
ATOM 1640 N N . GLU A 1 243 ? 24.986 61.799 148.782 1.000 15.392 243 GLU A N 1
ATOM 1641 C CA . GLU A 1 243 ? 26.358 61.645 149.219 1.000 15.708 243 GLU A CA 1
ATOM 1642 C C . GLU A 1 243 ? 26.669 62.641 150.316 1.000 14.774 243 GLU A C 1
ATOM 1643 O O . GLU A 1 243 ? 26.064 63.699 150.458 1.000 15.456 243 GLU A O 1
ATOM 1649 N N . PHE A 1 244 ? 27.644 62.248 151.147 1.000 14.526 244 PHE A N 1
ATOM 1650 C CA . PHE A 1 244 ? 28.056 63.024 152.302 1.000 13.955 244 PHE A CA 1
ATOM 1651 C C . PHE A 1 244 ? 29.396 63.673 151.968 1.000 14.066 244 PHE A C 1
ATOM 1652 O O . PHE A 1 244 ? 30.308 62.977 151.554 1.000 16.096 244 PHE A O 1
ATOM 1660 N N . THR A 1 245 ? 29.481 64.997 152.151 1.000 14.530 245 THR A N 1
ATOM 1661 C CA . THR A 1 245 ? 30.720 65.734 151.945 1.000 15.084 245 THR A CA 1
ATOM 1662 C C . THR A 1 245 ? 31.184 66.257 153.306 1.000 13.597 245 THR A C 1
ATOM 1663 O O . THR A 1 245 ? 30.578 67.131 153.912 1.000 13.980 245 THR A O 1
ATOM 1667 N N . ALA A 1 246 ? 32.300 65.707 153.832 1.000 13.030 246 ALA A N 1
ATOM 1668 C CA . ALA A 1 246 ? 32.851 66.160 155.090 1.000 13.647 246 ALA A CA 1
ATOM 1669 C C . ALA A 1 246 ? 33.518 67.525 155.004 1.000 14.048 246 ALA A C 1
ATOM 1670 O O . ALA A 1 246 ? 34.155 67.871 153.978 1.000 16.421 246 ALA A O 1
ATOM 1672 N N . ASP A 1 247 ? 33.444 68.255 156.127 1.000 15.476 247 ASP A N 1
ATOM 1673 C CA . ASP A 1 247 ? 34.164 69.504 156.293 1.000 16.567 247 ASP A CA 1
ATOM 1674 C C . ASP A 1 247 ? 35.672 69.288 156.234 1.000 17.243 247 ASP A C 1
ATOM 1675 O O . ASP A 1 247 ? 36.373 70.084 155.608 1.000 18.065 247 ASP A O 1
ATOM 1680 N N . GLU A 1 248 ? 36.140 68.172 156.825 1.000 17.664 248 GLU A N 1
ATOM 1681 C CA . GLU A 1 248 ? 37.542 67.775 156.872 1.000 19.690 248 GLU A CA 1
ATOM 1682 C C . GLU A 1 248 ? 37.667 66.266 156.754 1.000 19.260 248 GLU A C 1
ATOM 1683 O O . GLU A 1 248 ? 36.765 65.538 157.145 1.000 18.708 248 GLU A O 1
ATOM 1689 N N . ALA A 1 249 ? 38.799 65.767 156.235 1.000 17.349 249 ALA A N 1
ATOM 1690 C CA . ALA A 1 249 ? 38.948 64.351 156.001 1.000 20.152 249 ALA A CA 1
ATOM 1691 C C . ALA A 1 249 ? 39.043 63.595 157.330 1.000 18.568 249 ALA A C 1
ATOM 1692 O O . ALA A 1 249 ? 38.472 62.521 157.447 1.000 18.881 249 ALA A O 1
ATOM 1694 N N .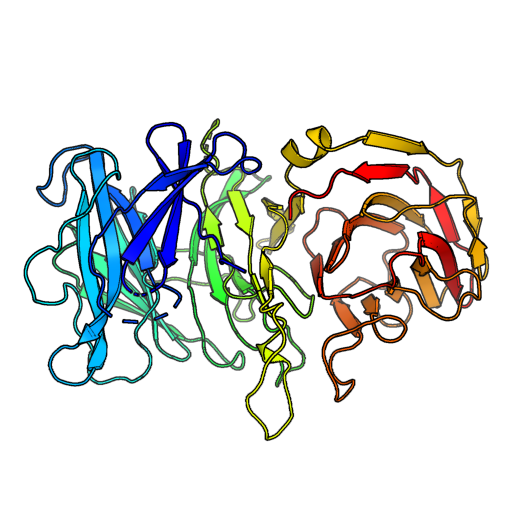 GLU A 1 250 ? 39.744 64.171 158.310 1.000 18.132 250 GLU A N 1
ATOM 1695 C CA . GLU A 1 250 ? 39.962 63.457 159.562 1.000 18.128 250 GLU A CA 1
ATOM 1696 C C . GLU A 1 250 ? 38.736 63.594 160.445 1.000 14.179 250 GLU A C 1
ATOM 1697 O O . GLU A 1 250 ? 38.295 64.700 160.689 1.000 15.072 250 GLU A O 1
ATOM 1703 N N . PRO A 1 251 ? 38.217 62.485 161.023 1.000 13.613 251 PRO A N 1
ATOM 1704 C CA . PRO A 1 251 ? 37.068 62.546 161.936 1.000 13.903 251 PRO A CA 1
ATOM 1705 C C . PRO A 1 251 ? 37.422 63.198 163.260 1.000 12.826 251 PRO A C 1
ATOM 1706 O O . PRO A 1 251 ? 38.571 63.159 163.696 1.000 14.413 251 PRO A O 1
ATOM 1710 N N . GLN A 1 252 ? 36.409 63.735 163.945 1.000 10.779 252 GLN A N 1
ATOM 1711 C CA . GLN A 1 252 ? 36.424 64.010 165.361 1.000 12.014 252 GLN A CA 1
ATOM 1712 C C . GLN A 1 252 ? 35.893 62.757 166.072 1.000 11.970 252 GLN A C 1
ATOM 1713 O O . GLN A 1 252 ? 35.420 61.817 165.389 1.000 11.787 252 GLN A O 1
ATOM 1719 N N . TRP A 1 253 ? 36.120 62.683 167.400 1.000 11.225 253 TRP A N 1
ATOM 1720 C CA . TRP A 1 253 ? 35.648 61.542 168.183 1.000 10.674 253 TRP A CA 1
ATOM 1721 C C . TRP A 1 253 ? 34.763 62.024 169.299 1.000 10.395 253 TRP A C 1
ATOM 1722 O O . TRP A 1 253 ? 35.122 62.938 170.053 1.000 12.651 253 TRP A O 1
ATOM 1733 N N . LEU A 1 254 ? 33.587 61.399 169.444 1.000 10.994 254 LEU A N 1
ATOM 1734 C CA . LEU A 1 254 ? 32.616 61.771 170.431 1.000 11.065 254 LEU A CA 1
ATOM 1735 C C . LEU A 1 254 ? 33.014 61.337 171.864 1.000 11.759 254 LEU A C 1
ATOM 1736 O O . LEU A 1 254 ? 32.535 61.908 172.851 1.000 12.917 254 LEU A O 1
ATOM 1741 N N . ASP A 1 255 ? 33.960 60.418 171.960 1.000 10.810 255 ASP A N 1
ATOM 1742 C CA . ASP A 1 255 ? 34.530 59.977 173.221 1.000 11.941 255 ASP A CA 1
ATOM 1743 C C . ASP A 1 255 ? 35.968 59.573 172.973 1.000 10.714 255 ASP A C 1
ATOM 1744 O O . ASP A 1 255 ? 36.272 58.978 171.978 1.000 11.296 255 ASP A O 1
ATOM 1749 N N . HIS A 1 256 ? 36.833 59.861 173.955 1.000 10.710 256 HIS A N 1
ATOM 1750 C CA . HIS A 1 256 ? 38.234 59.520 173.880 1.000 11.001 256 HIS A CA 1
ATOM 1751 C C . HIS A 1 256 ? 38.641 58.486 174.929 1.000 11.081 256 HIS A C 1
ATOM 1752 O O . HIS A 1 256 ? 39.823 58.157 175.008 1.000 12.156 256 HIS A O 1
ATOM 1759 N N . GLY A 1 257 ? 37.680 58.044 175.729 1.000 10.846 257 GLY A N 1
ATOM 1760 C CA . GLY A 1 257 ? 37.853 56.890 176.627 1.000 9.926 257 GLY A CA 1
ATOM 1761 C C . GLY A 1 257 ? 38.032 55.597 175.848 1.000 10.189 257 GLY A C 1
ATOM 1762 O O . GLY A 1 257 ? 37.903 55.497 174.608 1.000 12.186 257 GLY A O 1
ATOM 1763 N N . PHE A 1 258 ? 38.318 54.540 176.628 1.000 9.692 258 PHE A N 1
ATOM 1764 C CA . PHE A 1 258 ? 38.444 53.201 176.055 1.000 10.712 258 PHE A CA 1
ATOM 1765 C C . PHE A 1 258 ? 37.105 52.525 175.745 1.000 10.207 258 PHE A C 1
ATOM 1766 O O . PHE A 1 258 ? 37.070 51.691 174.830 1.000 11.178 258 PHE A O 1
ATOM 1774 N N . ASP A 1 259 ? 36.024 52.932 176.409 1.000 11.301 259 ASP A N 1
ATOM 1775 C CA . ASP A 1 259 ? 34.785 52.168 176.525 1.000 12.234 259 ASP A CA 1
ATOM 1776 C C . ASP A 1 259 ? 33.560 53.015 176.165 1.000 11.397 259 ASP A C 1
ATOM 1777 O O . ASP A 1 259 ? 32.854 53.551 177.049 1.000 11.253 259 ASP A O 1
ATOM 1782 N N . TRP A 1 260 ? 33.295 53.136 174.839 1.000 11.027 260 TRP A N 1
ATOM 1783 C CA . TRP A 1 260 ? 32.100 53.847 174.374 1.000 10.412 260 TRP A CA 1
ATOM 1784 C C . TRP A 1 260 ? 31.826 53.388 172.943 1.000 11.313 260 TRP A C 1
ATOM 1785 O O . TRP A 1 260 ? 32.141 54.115 171.978 1.000 11.382 260 TRP A O 1
ATOM 1796 N N . TYR A 1 261 ? 31.319 52.150 172.803 1.000 10.751 261 TYR A N 1
ATOM 1797 C CA . TYR A 1 261 ? 31.228 51.502 171.497 1.000 11.786 261 TYR A CA 1
ATOM 1798 C C . TYR A 1 261 ? 29.762 51.301 171.074 1.000 11.733 261 TYR A C 1
ATOM 1799 O O . TYR A 1 261 ? 28.855 51.212 171.929 1.000 11.934 261 TYR A O 1
ATOM 1808 N N . ALA A 1 262 ? 29.535 51.256 169.750 1.000 12.783 262 ALA A N 1
ATOM 1809 C CA . ALA A 1 262 ? 28.171 51.056 169.235 1.000 14.075 262 ALA A CA 1
ATOM 1810 C C . ALA A 1 262 ? 27.276 52.206 169.701 1.000 13.818 262 ALA A C 1
ATOM 1811 O O . ALA A 1 262 ? 26.075 52.004 169.975 1.000 15.515 262 ALA A O 1
ATOM 1813 N N . GLY A 1 263 ? 27.826 53.430 169.777 1.000 12.604 263 GLY A N 1
ATOM 1814 C CA . GLY A 1 263 ? 27.085 54.589 170.184 1.000 13.968 263 GLY A CA 1
ATOM 1815 C C . GLY A 1 263 ? 25.936 54.891 169.213 1.000 15.360 263 GLY A C 1
ATOM 1816 O O . GLY A 1 263 ? 26.031 54.682 167.989 1.000 14.969 263 GLY A O 1
ATOM 1817 N N . VAL A 1 264 ? 24.845 55.374 169.826 1.000 15.129 264 VAL A N 1
ATOM 1818 C CA . VAL A 1 264 ? 23.644 55.759 169.091 1.000 18.038 264 VAL A CA 1
ATOM 1819 C C . VAL A 1 264 ? 23.194 57.130 169.571 1.000 16.422 264 VAL A C 1
ATOM 1820 O O . VAL A 1 264 ? 23.303 57.460 170.747 1.000 17.827 264 VAL A O 1
ATOM 1824 N N . THR A 1 265 ? 22.647 57.912 168.653 1.000 19.158 265 THR A N 1
ATOM 1825 C CA . THR A 1 265 ? 22.051 59.195 168.993 1.000 17.596 265 THR A CA 1
ATOM 1826 C C . THR A 1 265 ? 20.566 59.124 168.657 1.000 18.018 265 THR A C 1
ATOM 1827 O O . THR A 1 265 ? 20.144 58.284 167.878 1.000 16.850 265 THR A O 1
ATOM 1831 N N . PHE A 1 266 ? 19.781 59.853 169.422 1.000 16.451 266 PHE A N 1
ATOM 1832 C CA . PHE A 1 266 ? 18.341 59.807 169.152 1.000 18.018 266 PHE A CA 1
ATOM 1833 C C . PHE A 1 266 ? 17.737 61.151 169.491 1.000 21.332 266 PHE A C 1
ATOM 1834 O O . PHE A 1 266 ? 18.315 61.949 170.215 1.000 16.126 266 PHE A O 1
ATOM 1842 N N . GLU A 1 267 ? 16.509 61.363 168.979 1.000 21.724 267 GLU A N 1
ATOM 1843 C CA . GLU A 1 267 ? 15.875 62.664 169.100 1.000 25.098 267 GLU A CA 1
ATOM 1844 C C . GLU A 1 267 ? 15.349 62.855 170.507 1.000 23.924 267 GLU A C 1
ATOM 1845 O O . GLU A 1 267 ? 14.948 61.917 171.179 1.000 26.880 267 GLU A O 1
ATOM 1851 N N . ASP A 1 268 ? 15.307 64.141 170.889 1.000 25.010 268 ASP A N 1
ATOM 1852 C CA . ASP A 1 268 ? 14.686 64.619 172.101 1.000 28.734 268 ASP A CA 1
ATOM 1853 C C . ASP A 1 268 ? 13.187 64.760 171.823 1.000 36.513 268 ASP A C 1
ATOM 1854 O O . ASP A 1 268 ? 12.778 65.509 170.943 1.000 35.913 268 ASP A O 1
ATOM 1859 N N . GLY A 1 269 ? 12.365 63.973 172.521 1.000 39.252 269 GLY A N 1
ATOM 1860 C CA . GLY A 1 269 ? 10.936 63.962 172.254 1.000 44.015 269 GLY A CA 1
ATOM 1861 C C . GLY A 1 269 ? 10.196 65.136 172.909 1.000 46.390 269 GLY A C 1
ATOM 1862 O O . GLY A 1 269 ? 9.082 65.440 172.504 1.000 50.716 269 GLY A O 1
ATOM 1863 N N . GLU A 1 270 ? 10.769 65.767 173.947 1.000 53.317 270 GLU A N 1
ATOM 1864 C CA . GLU A 1 270 ? 10.043 66.770 174.722 1.000 60.772 270 GLU A CA 1
ATOM 1865 C C . GLU A 1 270 ? 10.387 68.160 174.189 1.000 68.291 270 GLU A C 1
ATOM 1866 O O . GLU A 1 270 ? 10.761 69.034 174.964 1.000 86.411 270 GLU A O 1
ATOM 1868 N N . THR A 1 271 ? 10.287 68.334 172.859 1.000 66.203 271 THR A N 1
ATOM 1869 C CA . THR A 1 271 ? 10.517 69.603 172.179 1.000 66.907 271 THR A CA 1
ATOM 1870 C C . THR A 1 271 ? 9.488 69.705 171.056 1.000 67.322 271 THR A C 1
ATOM 1871 O O . THR A 1 271 ? 9.797 70.287 169.988 1.000 61.843 271 THR A O 1
ATOM 1875 N N . SER A 1 274 ? 13.982 69.655 167.906 1.000 49.722 274 SER A N 1
ATOM 1876 C CA . SER A 1 274 ? 14.748 68.413 167.584 1.000 48.174 274 SER A CA 1
ATOM 1877 C C . SER A 1 274 ? 16.146 68.732 167.008 1.000 44.403 274 SER A C 1
ATOM 1878 O O . SER A 1 274 ? 17.075 67.914 167.134 1.000 43.680 274 SER A O 1
ATOM 1881 N N . TYR A 1 275 A 16.340 69.950 166.468 1.000 28.857 275 TYR A N 1
ATOM 1882 C CA . TYR A 1 275 A 17.607 70.291 165.838 1.000 25.155 275 TYR A CA 1
ATOM 1883 C C . TYR A 1 275 A 18.655 70.839 166.807 1.000 22.978 275 TYR A C 1
ATOM 1884 O O . TYR A 1 275 A 19.846 70.894 166.460 1.000 23.302 275 TYR A O 1
ATOM 1893 N N . GLU A 1 276 ? 18.248 71.264 168.001 1.000 19.995 276 GLU A N 1
ATOM 1894 C CA . GLU A 1 276 ? 19.156 71.971 168.887 1.000 22.782 276 GLU A CA 1
ATOM 1895 C C . GLU A 1 276 ? 19.930 70.995 169.768 1.000 21.537 276 GLU A C 1
ATOM 1896 O O . GLU A 1 276 ? 21.057 71.298 170.156 1.000 21.466 276 GLU A O 1
ATOM 1902 N N . LYS A 1 277 ? 19.319 69.854 170.089 1.000 19.808 277 LYS A N 1
ATOM 1903 C CA . LYS A 1 277 ? 19.911 68.900 171.034 1.000 19.751 277 LYS A CA 1
ATOM 1904 C C . LYS A 1 277 ? 19.497 67.486 170.644 1.000 20.298 277 LYS A C 1
ATOM 1905 O O . LYS A 1 277 ? 18.382 67.260 170.144 1.000 23.903 277 LYS A O 1
ATOM 1911 N N . ARG A 1 278 ? 20.379 66.510 170.866 1.000 16.999 278 ARG A N 1
ATOM 1912 C CA . ARG A 1 278 ? 20.054 65.105 170.732 1.000 15.986 278 ARG A CA 1
ATOM 1913 C C . ARG A 1 278 ? 20.562 64.402 171.987 1.000 16.936 278 ARG A C 1
ATOM 1914 O O . ARG A 1 278 ? 21.351 64.984 172.717 1.000 16.950 278 ARG A O 1
ATOM 1922 N N . TYR A 1 279 ? 20.100 63.190 172.213 1.000 15.083 279 TYR A N 1
ATOM 1923 C CA . TYR A 1 279 ? 20.623 62.321 173.236 1.000 15.156 279 TYR A CA 1
ATOM 1924 C C . TYR A 1 279 ? 21.509 61.243 172.623 1.000 15.245 279 TYR A C 1
ATOM 1925 O O . TYR A 1 279 ? 21.424 60.898 171.436 1.000 15.799 279 TYR A O 1
ATOM 1934 N N . ALA A 1 280 ? 22.415 60.699 173.467 1.000 13.448 280 ALA A N 1
ATOM 1935 C CA . ALA A 1 280 ? 23.260 59.603 172.990 1.000 12.681 280 ALA A CA 1
ATOM 1936 C C . ALA A 1 280 ? 23.640 58.667 174.112 1.000 13.535 280 ALA A C 1
ATOM 1937 O O . ALA A 1 280 ? 23.670 59.062 175.247 1.000 13.765 280 ALA A O 1
ATOM 1939 N N . LEU A 1 281 ? 23.925 57.419 173.750 1.000 14.168 281 LEU A N 1
ATOM 1940 C CA . LEU A 1 281 ? 24.538 56.523 174.710 1.000 16.363 281 LEU A CA 1
ATOM 1941 C C . LEU A 1 281 ? 25.251 55.415 173.949 1.000 14.776 281 LEU A C 1
ATOM 1942 O O . LEU A 1 281 ? 25.079 55.277 172.744 1.000 16.216 281 LEU A O 1
ATOM 1947 N N . ALA A 1 282 ? 26.096 54.663 174.667 1.000 13.316 282 ALA A N 1
ATOM 1948 C CA . ALA A 1 282 ? 26.889 53.625 174.020 1.000 12.047 282 ALA A CA 1
ATOM 1949 C C . ALA A 1 282 ? 27.114 52.497 175.033 1.000 13.331 282 ALA A C 1
ATOM 1950 O O . ALA A 1 282 ? 26.625 52.569 176.149 1.000 15.075 282 ALA A O 1
ATOM 1952 N N . TRP A 1 283 ? 27.785 51.456 174.584 1.000 12.237 283 TRP A N 1
ATOM 1953 C CA . TRP A 1 283 ? 28.068 50.247 175.301 1.000 11.858 283 TRP A CA 1
ATOM 1954 C C . TRP A 1 283 ? 29.517 50.296 175.780 1.000 11.109 283 TRP A C 1
ATOM 1955 O O . TRP A 1 283 ? 30.439 50.611 174.999 1.000 11.914 283 TRP A O 1
ATOM 1966 N N . MET A 1 284 ? 29.690 49.772 176.966 1.000 11.576 284 MET A N 1
ATOM 1967 C CA . MET A 1 284 ? 30.996 49.718 177.651 1.000 11.798 284 MET A CA 1
ATOM 1968 C C . MET A 1 284 ? 31.281 48.239 177.868 1.000 13.512 284 MET A C 1
ATOM 1969 O O . MET A 1 284 ? 30.633 47.612 178.716 1.000 14.130 284 MET A O 1
ATOM 1974 N N . ASN A 1 285 ? 32.171 47.685 177.036 1.000 11.815 285 ASN A N 1
ATOM 1975 C CA . ASN A 1 285 ? 32.259 46.257 176.828 1.000 13.175 285 ASN A CA 1
ATOM 1976 C C . ASN A 1 285 ? 33.374 45.685 177.714 1.000 14.241 285 ASN A C 1
ATOM 1977 O O . ASN A 1 285 ? 34.542 45.902 177.451 1.000 13.918 285 ASN A O 1
ATOM 1982 N N . ASN A 1 286 ? 33.007 44.895 178.719 1.000 12.775 286 ASN A N 1
ATOM 1983 C CA . ASN A 1 286 ? 33.947 44.208 179.592 1.000 13.279 286 ASN A CA 1
ATOM 1984 C C . ASN A 1 286 ? 34.430 42.879 178.986 1.000 13.391 286 ASN A C 1
ATOM 1985 O O . ASN A 1 286 ? 35.611 42.603 178.974 1.000 13.120 286 ASN A O 1
ATOM 1990 N N . TRP A 1 287 ? 33.537 42.091 178.389 1.000 13.671 287 TRP A N 1
ATOM 1991 C CA . TRP A 1 287 ? 33.912 40.784 177.894 1.000 15.123 287 TRP A CA 1
ATOM 1992 C C . TRP A 1 287 ? 34.942 40.867 176.773 1.000 14.487 287 TRP A C 1
ATOM 1993 O O . TRP A 1 287 ? 35.756 39.960 176.609 1.000 14.499 287 TRP A O 1
ATOM 2004 N N . ASP A 1 288 ? 34.920 41.952 175.974 1.000 12.149 288 ASP A N 1
ATOM 2005 C CA . ASP A 1 288 ? 35.833 42.025 174.854 1.000 13.411 288 ASP A CA 1
ATOM 2006 C C . ASP A 1 288 ? 37.302 42.185 175.271 1.000 13.205 288 ASP A C 1
ATOM 2007 O O . ASP A 1 288 ? 38.206 42.096 174.411 1.000 13.877 288 ASP A O 1
ATOM 2012 N N . TYR A 1 289 ? 37.542 42.517 176.556 1.000 11.613 289 TYR A N 1
ATOM 2013 C CA . TYR A 1 289 ? 38.915 42.550 177.023 1.000 10.665 289 TYR A CA 1
ATOM 2014 C C . TYR A 1 289 ? 39.486 41.169 177.368 1.000 12.318 289 TYR A C 1
ATOM 2015 O O . TYR A 1 289 ? 40.692 41.113 177.666 1.000 12.514 289 TYR A O 1
ATOM 2024 N N . ALA A 1 290 ? 38.691 40.112 177.408 1.000 13.598 290 ALA A N 1
ATOM 2025 C CA . ALA A 1 290 ? 39.192 38.773 177.787 1.000 14.304 290 ALA A CA 1
ATOM 2026 C C . ALA A 1 290 ? 40.358 38.396 176.875 1.000 12.385 290 ALA A C 1
ATOM 2027 O O . ALA A 1 290 ? 40.291 38.569 175.657 1.000 14.269 290 ALA A O 1
ATOM 2029 N N . ASN A 1 291 ? 41.466 37.921 177.457 1.000 11.640 291 ASN A N 1
ATOM 2030 C CA . ASN A 1 291 ? 42.643 37.613 176.679 1.000 13.299 291 ASN A CA 1
ATOM 2031 C C . ASN A 1 291 ? 43.310 36.361 177.242 1.000 14.030 291 ASN A C 1
ATOM 2032 O O . ASN A 1 291 ? 44.512 36.335 177.470 1.000 14.087 291 ASN A O 1
ATOM 2037 N N . ARG A 1 292 ? 42.508 35.329 177.425 1.000 14.299 292 ARG A N 1
ATOM 2038 C CA . ARG A 1 292 ? 43.021 34.007 177.804 1.000 13.785 292 ARG A CA 1
ATOM 2039 C C . ARG A 1 292 ? 42.530 33.010 176.760 1.000 14.036 292 ARG A C 1
ATOM 2040 O O . ARG A 1 292 ? 41.570 33.272 176.020 1.000 13.955 292 ARG A O 1
ATOM 2048 N N . THR A 1 293 ? 43.112 31.814 176.754 1.000 13.530 293 THR A N 1
ATOM 2049 C CA . THR A 1 293 ? 42.733 30.806 175.778 1.000 13.932 293 THR A CA 1
ATOM 2050 C C . THR A 1 293 ? 41.362 30.201 176.127 1.000 16.203 293 THR A C 1
ATOM 2051 O O . THR A 1 293 ? 40.501 30.117 175.232 1.000 16.753 293 THR A O 1
ATOM 2055 N N . PRO A 1 294 ? 41.096 29.816 177.402 1.000 14.860 294 PRO A N 1
ATOM 2056 C CA . PRO A 1 294 ? 39.765 29.275 177.770 1.000 18.006 294 PRO A CA 1
ATOM 2057 C C . PRO A 1 294 ? 38.680 30.298 177.488 1.000 20.832 294 PRO A C 1
ATOM 2058 O O . PRO A 1 294 ? 38.933 31.488 177.632 1.000 21.141 294 PRO A O 1
ATOM 2062 N N . THR A 1 295 ? 37.466 29.862 177.082 1.000 22.409 295 THR A N 1
ATOM 2063 C CA . THR A 1 295 ? 36.465 30.834 176.636 1.000 28.294 295 THR A CA 1
ATOM 2064 C C . THR A 1 295 ? 35.492 31.213 177.757 1.000 30.303 295 THR A C 1
ATOM 2065 O O . THR A 1 295 ? 34.645 32.073 177.557 1.000 36.207 295 THR A O 1
ATOM 2069 N N . TRP A 1 296 ? 35.609 30.666 178.965 1.000 30.258 296 TRP A N 1
ATOM 2070 C CA . TRP A 1 296 ? 34.687 31.086 180.018 1.000 36.954 296 TRP A CA 1
ATOM 2071 C C . TRP A 1 296 ? 34.736 32.611 180.194 1.000 45.059 296 TRP A C 1
ATOM 2072 O O . TRP A 1 296 ? 35.785 33.222 180.028 1.000 43.108 296 TRP A O 1
ATOM 2083 N N . LYS A 1 297 ? 33.625 33.230 180.618 1.000 45.273 297 LYS A N 1
ATOM 2084 C CA . LYS A 1 297 ? 33.667 34.641 180.996 1.000 51.848 297 LYS A CA 1
ATOM 2085 C C . LYS A 1 297 ? 32.791 34.897 182.218 1.000 48.739 297 LYS A C 1
ATOM 2086 O O . LYS A 1 297 ? 31.822 34.182 182.426 1.000 47.173 297 LYS A O 1
ATOM 2092 N N . ASP A 1 298 ? 33.119 35.941 182.993 1.000 54.133 298 ASP A N 1
ATOM 2093 C CA . ASP A 1 298 ? 32.349 36.291 184.185 1.000 57.522 298 ASP A CA 1
ATOM 2094 C C . ASP A 1 298 ? 30.934 36.715 183.781 1.000 48.201 298 ASP A C 1
ATOM 2095 O O . ASP A 1 298 ? 30.628 36.838 182.597 1.000 45.614 298 ASP A O 1
ATOM 2100 N N . ASN A 1 299 ? 30.082 36.983 184.780 1.000 50.007 299 ASN A N 1
ATOM 2101 C CA . ASN A 1 299 ? 28.710 37.399 184.542 1.000 50.302 299 ASN A CA 1
ATOM 2102 C C . ASN A 1 299 ? 28.595 38.836 184.018 1.000 48.138 299 ASN A C 1
ATOM 2103 O O . ASN A 1 299 ? 27.537 39.197 183.487 1.000 60.514 299 ASN A O 1
ATOM 2104 N N . PHE A 1 300 ? 29.658 39.655 184.146 1.000 36.908 300 PHE A N 1
ATOM 2105 C CA . PHE A 1 300 ? 29.557 41.062 183.772 1.000 27.244 300 PHE A CA 1
ATOM 2106 C C . PHE A 1 300 ? 29.985 41.270 182.322 1.000 23.399 300 PHE A C 1
ATOM 2107 O O . PHE A 1 300 ? 31.186 41.402 182.064 1.000 23.744 300 PHE A O 1
ATOM 2115 N N . ASN A 1 301 ? 29.032 41.267 181.393 1.000 18.919 301 ASN A N 1
ATOM 2116 C CA . ASN A 1 301 ? 29.363 41.412 179.978 1.000 17.689 301 ASN A CA 1
ATOM 2117 C C . ASN A 1 301 ? 29.777 42.855 179.626 1.000 17.490 301 ASN A C 1
ATOM 2118 O O . ASN A 1 301 ? 30.647 43.083 178.787 1.000 16.529 301 ASN A O 1
ATOM 2123 N N . GLY A 1 302 ? 29.180 43.797 180.299 1.000 18.022 302 GLY A N 1
ATOM 2124 C CA . GLY A 1 302 ? 29.388 45.214 180.077 1.000 17.791 302 GLY A CA 1
ATOM 2125 C C . GLY A 1 302 ? 28.212 46.007 180.644 1.000 19.367 302 GLY A C 1
ATOM 2126 O O . GLY A 1 302 ? 27.375 45.469 181.357 1.000 16.711 302 GLY A O 1
ATOM 2127 N N . THR A 1 303 ? 28.144 47.298 180.323 1.000 17.757 303 THR A N 1
ATOM 2128 C CA . THR A 1 303 ? 27.078 48.140 180.845 1.000 17.525 303 THR A CA 1
ATOM 2129 C C . THR A 1 303 ? 26.853 49.248 179.829 1.000 16.500 303 THR A C 1
ATOM 2130 O O . THR A 1 303 ? 27.790 49.629 179.127 1.000 14.800 303 THR A O 1
ATOM 2134 N N . ASP A 1 304 ? 25.630 49.764 179.773 1.000 15.328 304 ASP A N 1
ATOM 2135 C CA . ASP A 1 304 ? 25.411 51.014 179.070 1.000 16.060 304 ASP A CA 1
ATOM 2136 C C . ASP A 1 304 ? 26.147 52.159 179.769 1.000 16.401 304 ASP A C 1
ATOM 2137 O O . ASP A 1 304 ? 26.316 52.180 180.977 1.000 16.233 304 ASP A O 1
ATOM 2142 N N . SER A 1 305 ? 26.624 53.119 178.966 1.000 13.982 305 SER A N 1
ATOM 2143 C CA . SER A 1 305 ? 27.044 54.421 179.476 1.000 13.233 305 SER A CA 1
ATOM 2144 C C . SER A 1 305 ? 25.849 55.146 180.070 1.000 13.068 305 SER A C 1
ATOM 2145 O O . SER A 1 305 ? 24.707 54.801 179.779 1.000 15.404 305 SER A O 1
ATOM 2148 N N . ILE A 1 306 ? 26.095 56.257 180.751 1.000 12.522 306 ILE A N 1
ATOM 2149 C CA . ILE A 1 306 ? 25.004 57.208 180.987 1.000 15.542 306 ILE A CA 1
ATOM 2150 C C . ILE A 1 306 ? 24.483 57.785 179.661 1.000 14.739 306 ILE A C 1
ATOM 2151 O O . ILE A 1 306 ? 25.180 57.778 178.640 1.000 13.867 306 ILE A O 1
ATOM 2156 N N . VAL A 1 307 ? 23.261 58.311 179.700 1.000 13.961 307 VAL A N 1
ATOM 2157 C CA . VAL A 1 307 ? 22.774 59.095 178.583 1.000 13.626 307 VAL A CA 1
ATOM 2158 C C . VAL A 1 307 ? 23.379 60.491 178.686 1.000 13.270 307 VAL A C 1
ATOM 2159 O O . VAL A 1 307 ? 23.407 61.107 179.758 1.000 15.091 307 VAL A O 1
ATOM 2163 N N . ARG A 1 308 ? 23.886 60.955 177.538 1.000 12.652 308 ARG A N 1
ATOM 2164 C CA . ARG A 1 308 ? 24.354 62.308 177.399 1.000 12.824 308 ARG A CA 1
ATOM 2165 C C . ARG A 1 308 ? 23.431 63.077 176.465 1.000 15.472 308 ARG A C 1
ATOM 2166 O O . ARG A 1 308 ? 22.750 62.502 175.638 1.000 14.733 308 ARG A O 1
ATOM 2174 N N . GLN A 1 309 ? 23.447 64.395 176.624 1.000 14.703 309 GLN A N 1
ATOM 2175 C CA . GLN A 1 309 ? 22.928 65.345 175.650 1.000 14.348 309 GLN A CA 1
ATOM 2176 C C . GLN A 1 309 ? 24.097 65.848 174.814 1.000 14.907 309 GLN A C 1
ATOM 2177 O O . GLN A 1 309 ? 25.189 66.058 175.355 1.000 15.751 309 GLN A O 1
ATOM 2183 N N . ILE A 1 310 ? 23.857 66.019 173.516 1.000 13.359 310 ILE A N 1
ATOM 2184 C CA . ILE A 1 310 ? 24.832 66.543 172.593 1.000 14.001 310 ILE A CA 1
ATOM 2185 C C . ILE A 1 310 ? 24.249 67.760 171.891 1.000 15.449 310 ILE A C 1
ATOM 2186 O O . ILE A 1 310 ? 23.039 67.807 171.599 1.000 16.934 310 ILE A O 1
ATOM 2191 N N . GLN A 1 311 ? 25.111 68.754 171.751 1.000 15.751 311 GLN A N 1
ATOM 2192 C CA . GLN A 1 311 ? 24.787 69.979 171.021 1.000 16.031 311 GLN A CA 1
ATOM 2193 C C . GLN A 1 311 ? 25.904 70.258 170.034 1.000 15.240 311 GLN A C 1
ATOM 2194 O O . GLN A 1 311 ? 27.025 69.785 170.189 1.000 17.028 311 GLN A O 1
ATOM 2200 N N . LEU A 1 312 ? 25.612 71.066 169.003 1.000 12.979 312 LEU A N 1
ATOM 2201 C CA . LEU A 1 312 ? 26.610 71.352 167.996 1.000 14.473 312 LEU A CA 1
ATOM 2202 C C . LEU A 1 312 ? 27.131 72.762 168.210 1.000 15.672 312 LEU A C 1
ATOM 2203 O O . LEU A 1 312 ? 26.353 73.712 168.269 1.000 16.061 312 LEU A O 1
ATOM 2208 N N . LYS A 1 313 ? 28.440 72.867 168.452 1.000 16.012 313 LYS A N 1
ATOM 2209 C CA . LYS A 1 313 ? 29.045 74.139 168.779 1.000 16.388 313 LYS A CA 1
ATOM 2210 C C . LYS A 1 313 ? 29.920 74.649 167.644 1.000 16.245 313 LYS A C 1
ATOM 2211 O O . LYS A 1 313 ? 30.697 73.906 167.049 1.000 16.715 313 LYS A O 1
ATOM 2217 N N . HIS A 1 314 ? 29.763 75.943 167.317 1.000 16.090 314 HIS A N 1
ATOM 2218 C CA . HIS A 1 314 ? 30.646 76.597 166.391 1.000 18.098 314 HIS A CA 1
ATOM 2219 C C . HIS A 1 314 ? 31.921 76.984 167.148 1.000 20.228 314 HIS A C 1
ATOM 2220 O O . HIS A 1 314 ? 31.833 77.632 168.191 1.000 22.039 314 HIS A O 1
ATOM 2227 N N . LYS A 1 315 ? 33.071 76.638 166.601 1.000 21.100 315 LYS A N 1
ATOM 2228 C CA . LYS A 1 315 ? 34.351 76.846 167.279 1.000 24.749 315 LYS A CA 1
ATOM 2229 C C . LYS A 1 315 ? 35.160 77.903 166.520 1.000 30.148 315 LYS A C 1
ATOM 2230 O O . LYS A 1 315 ? 36.364 78.027 166.725 1.000 31.033 315 LYS A O 1
ATOM 2236 N N . GLY A 1 316 ? 34.514 78.620 165.599 1.000 28.210 316 GLY A N 1
ATOM 2237 C CA . GLY A 1 316 ? 35.161 79.665 164.806 1.000 30.136 316 GLY A CA 1
ATOM 2238 C C . GLY A 1 316 ? 35.461 79.175 163.400 1.000 29.259 316 GLY A C 1
ATOM 2239 O O . GLY A 1 316 ? 35.764 78.008 163.200 1.000 26.894 316 GLY A O 1
ATOM 2240 N N . GLY A 1 317 ? 35.338 80.054 162.388 1.000 27.925 317 GLY A N 1
ATOM 2241 C CA . GLY A 1 317 ? 35.524 79.611 161.011 1.000 29.343 317 GLY A CA 1
ATOM 2242 C C . GLY A 1 317 ? 34.452 78.612 160.574 1.000 25.383 317 GLY A C 1
ATOM 2243 O O . GLY A 1 317 ? 33.309 78.706 161.035 1.000 26.445 317 GLY A O 1
ATOM 2244 N N . ASN A 1 318 ? 34.827 77.634 159.724 1.000 24.001 318 ASN A N 1
ATOM 2245 C CA . ASN A 1 318 ? 33.964 76.510 159.374 1.000 25.523 318 ASN A CA 1
ATOM 2246 C C . ASN A 1 318 ? 34.305 75.342 160.313 1.000 23.725 318 ASN A C 1
ATOM 2247 O O . ASN A 1 318 ? 34.315 74.214 159.871 1.000 27.764 318 ASN A O 1
ATOM 2252 N N . GLN A 1 319 ? 34.617 75.622 161.589 1.000 21.392 319 GLN A N 1
ATOM 2253 C CA . GLN A 1 319 ? 34.914 74.539 162.541 1.000 21.749 319 GLN A CA 1
ATOM 2254 C C . GLN A 1 319 ? 33.701 74.315 163.436 1.000 15.874 319 GLN A C 1
ATOM 2255 O O . GLN A 1 319 ? 33.256 75.235 164.081 1.000 17.946 319 GLN A O 1
ATOM 2261 N N . TYR A 1 320 ? 33.162 73.101 163.469 1.000 14.543 320 TYR A N 1
ATOM 2262 C CA . TYR A 1 320 ? 32.094 72.735 164.383 1.000 14.559 320 TYR A CA 1
ATOM 2263 C C . TYR A 1 320 ? 32.456 71.446 165.134 1.000 13.908 320 TYR A C 1
ATOM 2264 O O . TYR A 1 320 ? 33.048 70.552 164.536 1.000 16.473 320 TYR A O 1
ATOM 2273 N N . SER A 1 321 ? 31.985 71.324 166.370 1.000 15.932 321 SER A N 1
ATOM 2274 C CA . SER A 1 321 ? 32.222 70.143 167.189 1.000 14.487 321 SER A CA 1
ATOM 2275 C C . SER A 1 321 ? 30.975 69.816 167.996 1.000 16.574 321 SER A C 1
ATOM 2276 O O . SER A 1 321 ? 30.227 70.714 168.360 1.000 17.343 321 SER A O 1
ATOM 2279 N N . LEU A 1 322 ? 30.740 68.532 168.261 1.000 13.670 322 LEU A N 1
ATOM 2280 C CA . LEU A 1 322 ? 29.716 68.107 169.170 1.000 12.638 322 LEU A CA 1
ATOM 2281 C C . LEU A 1 322 ? 30.217 68.253 170.603 1.000 15.157 322 LEU A C 1
ATOM 2282 O O . LEU A 1 322 ? 31.383 67.949 170.862 1.000 18.007 322 LEU A O 1
ATOM 2287 N N . ALA A 1 323 ? 29.352 68.780 171.466 1.000 14.560 323 ALA A N 1
ATOM 2288 C CA . ALA A 1 323 ? 29.656 68.962 172.872 1.000 15.025 323 ALA A CA 1
ATOM 2289 C C . ALA A 1 323 ? 28.674 68.131 173.675 1.000 15.609 323 ALA A C 1
ATOM 2290 O O . ALA A 1 323 ? 27.478 68.101 173.382 1.000 17.695 323 ALA A O 1
ATOM 2292 N N . SER A 1 324 ? 29.186 67.406 174.649 1.000 13.943 324 SER A N 1
ATOM 2293 C CA . SER A 1 324 ? 28.477 66.405 175.414 1.000 13.918 324 SER A CA 1
ATOM 2294 C C . SER A 1 324 ? 28.360 66.815 176.878 1.000 14.882 324 SER A C 1
ATOM 2295 O O . SER A 1 324 ? 29.276 67.410 177.449 1.000 15.746 324 SER A O 1
ATOM 2298 N N . HIS A 1 325 ? 27.246 66.450 177.501 1.000 14.145 325 HIS A N 1
ATOM 2299 C CA . HIS A 1 325 ? 27.068 66.645 178.930 1.000 15.341 325 HIS A CA 1
ATOM 2300 C C . HIS A 1 325 ? 26.091 65.598 179.448 1.000 14.517 325 HIS A C 1
ATOM 2301 O O . HIS A 1 325 ? 25.203 65.169 178.712 1.000 15.745 325 HIS A O 1
ATOM 2308 N N . PRO A 1 326 ? 26.179 65.119 180.702 1.000 14.772 326 PRO A N 1
ATOM 2309 C CA . PRO A 1 326 ? 25.158 64.201 181.235 1.000 15.830 326 PRO A CA 1
ATOM 2310 C C . PRO A 1 326 ? 23.751 64.777 181.123 1.000 17.267 326 PRO A C 1
ATOM 2311 O O . PRO A 1 326 ? 23.569 65.984 181.253 1.000 15.893 326 PRO A O 1
ATOM 2315 N N . ILE A 1 327 ? 22.766 63.928 180.834 1.000 19.025 327 ILE A N 1
ATOM 2316 C CA . ILE A 1 327 ? 21.396 64.412 180.790 1.000 21.483 327 ILE A CA 1
ATOM 2317 C C . ILE A 1 327 ? 21.016 65.042 182.133 1.000 23.736 327 ILE A C 1
ATOM 2318 O O . ILE A 1 327 ? 21.452 64.578 183.174 1.000 24.795 327 ILE A O 1
ATOM 2323 N N . ASP A 1 328 ? 20.177 66.072 182.051 1.000 27.788 328 ASP A N 1
ATOM 2324 C CA . ASP A 1 328 ? 19.745 66.799 183.242 1.000 36.255 328 ASP A CA 1
ATOM 2325 C C . ASP A 1 328 ? 18.819 65.953 184.121 1.000 33.857 328 ASP A C 1
ATOM 2326 O O . ASP A 1 328 ? 18.861 66.087 185.323 1.000 42.652 328 ASP A O 1
ATOM 2331 N N . GLN A 1 329 ? 18.041 65.051 183.537 1.000 40.767 329 GLN A N 1
ATOM 2332 C CA . GLN A 1 329 ? 17.268 64.059 184.276 1.000 52.367 329 GLN A CA 1
ATOM 2333 C C . GLN A 1 329 ? 18.077 63.477 185.442 1.000 52.106 329 GLN A C 1
ATOM 2334 O O . GLN A 1 329 ? 17.483 63.010 186.411 1.000 49.680 329 GLN A O 1
ATOM 2340 N N . LEU A 1 330 ? 19.418 63.428 185.323 1.000 51.245 330 LEU A N 1
ATOM 2341 C CA . LEU A 1 330 ? 20.233 62.680 186.273 1.000 52.310 330 LEU A CA 1
ATOM 2342 C C . LEU A 1 330 ? 20.185 63.351 187.651 1.000 49.527 330 LEU A C 1
ATOM 2343 O O . LEU A 1 330 ? 20.506 62.695 188.644 1.000 45.684 330 LEU A O 1
ATOM 2348 N N . ASP A 1 331 ? 19.783 64.633 187.722 1.000 43.901 331 ASP A N 1
ATOM 2349 C CA . ASP A 1 331 ? 19.819 65.373 188.983 1.000 50.124 331 ASP A CA 1
ATOM 2350 C C . ASP A 1 331 ? 18.734 64.920 189.967 1.000 50.649 331 ASP A C 1
ATOM 2351 O O . ASP A 1 331 ? 18.842 65.253 191.149 1.000 41.154 331 ASP A O 1
ATOM 2356 N N . GLU A 1 332 ? 17.745 64.139 189.480 1.000 53.994 332 GLU A N 1
ATOM 2357 C CA . GLU A 1 332 ? 16.640 63.581 190.270 1.000 50.324 332 GLU A CA 1
ATOM 2358 C C . GLU A 1 332 ? 17.107 62.341 191.039 1.000 43.015 332 GLU A C 1
ATOM 2359 O O . GLU A 1 332 ? 16.360 61.690 191.772 1.000 34.814 332 GLU A O 1
ATOM 2365 N N . LEU A 1 333 ? 18.355 61.953 190.784 1.000 33.764 333 LEU A N 1
ATOM 2366 C CA . LEU A 1 333 ? 18.984 60.888 191.523 1.000 32.582 333 LEU A CA 1
ATOM 2367 C C . LEU A 1 333 ? 19.805 61.428 192.688 1.000 23.365 333 LEU A C 1
ATOM 2368 O O . LEU A 1 333 ? 20.367 60.611 193.406 1.000 27.025 333 LEU A O 1
ATOM 2373 N N . THR A 1 334 ? 19.865 62.750 192.872 1.000 25.552 334 THR A N 1
ATOM 2374 C CA . THR A 1 334 ? 20.722 63.361 193.872 1.000 28.117 334 THR A CA 1
ATOM 2375 C C . THR A 1 334 ? 20.159 63.026 195.238 1.000 33.312 334 THR A C 1
ATOM 2376 O O . THR A 1 334 ? 18.997 63.359 195.489 1.000 32.594 334 THR A O 1
ATOM 2380 N N . GLU A 1 335 ? 20.988 62.391 196.085 1.000 30.448 335 GLU A N 1
ATOM 2381 C CA . GLU A 1 335 ? 20.633 62.103 197.477 1.000 33.751 335 GLU A CA 1
ATOM 2382 C C . GLU A 1 335 ? 21.061 63.241 198.411 1.000 35.307 335 GLU A C 1
ATOM 2383 O O . GLU A 1 335 ? 20.326 63.618 199.313 1.000 30.276 335 GLU A O 1
ATOM 2389 N N . SER A 1 336 ? 22.271 63.768 198.235 1.000 29.087 336 SER A N 1
ATOM 2390 C CA . SER A 1 336 ? 22.784 64.884 199.009 1.000 29.093 336 SER A CA 1
ATOM 2391 C C . SER A 1 336 ? 23.948 65.495 198.248 1.000 31.031 336 SER A C 1
ATOM 2392 O O . SER A 1 336 ? 24.410 64.894 197.265 1.000 23.646 336 SER A O 1
ATOM 2395 N N . THR A 1 337 ? 24.404 66.667 198.725 1.000 29.200 337 THR A N 1
ATOM 2396 C CA . THR A 1 337 ? 25.443 67.444 198.056 1.000 31.073 337 THR A CA 1
ATOM 2397 C C . THR A 1 337 ? 26.469 67.900 199.086 1.000 33.564 337 THR A C 1
ATOM 2398 O O . THR A 1 337 ? 26.077 68.398 200.136 1.000 34.071 337 THR A O 1
ATOM 2402 N N . ASP A 1 338 ? 27.760 67.796 198.751 1.000 26.071 338 ASP A N 1
ATOM 2403 C CA . ASP A 1 338 ? 28.859 68.372 199.519 1.000 25.435 338 ASP A CA 1
ATOM 2404 C C . ASP A 1 338 ? 29.535 69.444 198.663 1.000 29.333 338 ASP A C 1
ATOM 2405 O O . ASP A 1 338 ? 29.878 69.209 197.494 1.000 23.608 338 ASP A O 1
ATOM 2410 N N . GLU A 1 339 ? 29.652 70.656 199.220 1.000 26.411 339 GLU A N 1
ATOM 2411 C CA . GLU A 1 339 ? 30.229 71.795 198.532 1.000 27.264 339 GLU A CA 1
ATOM 2412 C C . GLU A 1 339 ? 31.500 72.210 199.267 1.000 33.516 339 GLU A C 1
ATOM 2413 O O . GLU A 1 339 ? 31.580 72.027 200.480 1.000 36.871 339 GLU A O 1
ATOM 2419 N N . PHE A 1 340 ? 32.499 72.714 198.515 1.000 29.470 340 PHE A N 1
ATOM 2420 C CA . PHE A 1 340 ? 33.798 73.018 199.104 1.000 28.924 340 PHE A CA 1
ATOM 2421 C C . PHE A 1 340 ? 34.172 74.443 198.763 1.000 32.249 340 PHE A C 1
ATOM 2422 O O . PHE A 1 340 ? 33.826 74.956 197.702 1.000 32.990 340 PHE A O 1
ATOM 2430 N N . GLU A 1 341 ? 34.859 75.077 199.729 1.000 32.619 341 GLU A N 1
ATOM 2431 C CA . GLU A 1 341 ? 35.484 76.373 199.547 1.000 33.302 341 GLU A CA 1
ATOM 2432 C C . GLU A 1 341 ? 36.606 76.258 198.510 1.000 25.468 341 GLU A C 1
ATOM 2433 O O . GLU A 1 341 ? 37.074 75.178 198.218 1.000 27.207 341 GLU A O 1
ATOM 2439 N N . ARG A 1 342 ? 37.041 77.383 197.998 1.000 23.957 342 ARG A N 1
ATOM 2440 C CA . ARG A 1 342 ? 38.239 77.467 197.199 1.000 24.528 342 ARG A CA 1
ATOM 2441 C C . ARG A 1 342 ? 39.401 76.770 197.905 1.000 24.798 342 ARG A C 1
ATOM 2442 O O . ARG A 1 342 ? 39.624 77.006 199.097 1.000 23.398 342 ARG A O 1
ATOM 2450 N N . ILE A 1 343 ? 40.133 75.914 197.154 1.000 20.900 343 ILE A N 1
ATOM 2451 C CA . ILE A 1 343 ? 41.197 75.095 197.723 1.000 21.101 343 ILE A CA 1
ATOM 2452 C C . ILE A 1 343 ? 42.453 75.295 196.880 1.000 20.050 343 ILE A C 1
ATOM 2453 O O . ILE A 1 343 ? 42.442 74.991 195.686 1.000 17.941 343 ILE A O 1
ATOM 2458 N N . GLU A 1 344 ? 43.569 75.759 197.490 1.000 17.992 344 GLU A N 1
ATOM 2459 C CA . GLU A 1 344 ? 44.852 75.741 196.812 1.000 19.646 344 GLU A CA 1
ATOM 2460 C C . GLU A 1 344 ? 45.558 74.407 197.060 1.000 19.281 344 GLU A C 1
ATOM 2461 O O . GLU A 1 344 ? 45.556 73.897 198.178 1.000 19.099 344 GLU A O 1
ATOM 2467 N N . VAL A 1 345 ? 46.141 73.813 196.012 1.000 16.236 345 VAL A N 1
ATOM 2468 C CA . VAL A 1 345 ? 46.723 72.486 196.108 1.000 16.992 345 VAL A CA 1
ATOM 2469 C C . VAL A 1 345 ? 48.142 72.521 195.577 1.000 14.363 345 VAL A C 1
ATOM 2470 O O . VAL A 1 345 ? 48.408 72.920 194.446 1.000 16.593 345 VAL A O 1
ATOM 2474 N N . ASN A 1 346 ? 49.065 71.948 196.356 1.000 15.024 346 ASN A N 1
ATOM 2475 C CA . ASN A 1 346 ? 50.414 71.687 195.851 1.000 14.174 346 ASN A CA 1
ATOM 2476 C C . ASN A 1 346 ? 50.810 70.270 196.237 1.000 16.920 346 ASN A C 1
ATOM 2477 O O . ASN A 1 346 ? 51.111 69.938 197.402 1.000 18.046 346 ASN A O 1
ATOM 2482 N N . GLY A 1 347 ? 50.714 69.367 195.251 1.000 14.291 347 GLY A N 1
ATOM 2483 C CA . GLY A 1 347 ? 50.964 67.967 195.513 1.000 16.828 347 GLY A CA 1
ATOM 2484 C C . GLY A 1 347 ? 49.660 67.235 195.759 1.000 17.933 347 GLY A C 1
ATOM 2485 O O . GLY A 1 347 ? 49.155 66.562 194.855 1.000 18.312 347 GLY A O 1
ATOM 2486 N N . SER A 1 348 ? 49.124 67.386 196.973 1.000 16.839 348 SER A N 1
ATOM 2487 C CA . SER A 1 348 ? 47.953 66.658 197.401 1.000 18.145 348 SER A CA 1
ATOM 2488 C C . SER A 1 348 ? 47.078 67.515 198.308 1.000 15.582 348 SER A C 1
ATOM 2489 O O . SER A 1 348 ? 47.596 68.328 199.090 1.000 15.640 348 SER A O 1
ATOM 2492 N N . LYS A 1 349 ? 45.767 67.306 198.242 1.000 15.677 349 LYS A N 1
ATOM 2493 C CA . LYS A 1 349 ? 44.848 67.724 199.283 1.000 16.815 349 LYS A CA 1
ATOM 2494 C C . LYS A 1 349 ? 43.749 66.678 199.403 1.000 17.259 349 LYS A C 1
ATOM 2495 O O . LYS A 1 349 ? 42.971 66.492 198.451 1.000 17.042 349 LYS A O 1
ATOM 2501 N N . THR A 1 350 ? 43.652 66.040 200.557 1.000 16.002 350 THR A N 1
ATOM 2502 C CA . THR A 1 350 ? 42.659 64.999 200.763 1.000 16.670 350 THR A CA 1
ATOM 2503 C C . THR A 1 350 ? 41.357 65.618 201.257 1.000 19.227 350 THR A C 1
ATOM 2504 O O . THR A 1 350 ? 41.325 66.356 202.246 1.000 18.440 350 THR A O 1
ATOM 2508 N N . LEU A 1 351 ? 40.253 65.311 200.590 1.000 17.485 351 LEU A N 1
ATOM 2509 C CA . LEU A 1 351 ? 38.943 65.769 201.047 1.000 19.173 351 LEU A CA 1
ATOM 2510 C C . LEU A 1 351 ? 38.432 64.903 202.198 1.000 19.861 351 LEU A C 1
ATOM 2511 O O . LEU A 1 351 ? 38.592 63.695 202.210 1.000 21.367 351 LEU A O 1
ATOM 2516 N N . GLN A 1 352 ? 37.723 65.531 203.151 1.000 24.093 352 GLN A N 1
ATOM 2517 C CA . GLN A 1 352 ? 37.051 64.808 204.224 1.000 26.838 352 GLN A CA 1
ATOM 2518 C C . GLN A 1 352 ? 35.661 64.416 203.723 1.000 28.939 352 GLN A C 1
ATOM 2519 O O . GLN A 1 352 ? 34.681 65.125 203.931 1.000 34.026 352 GLN A O 1
ATOM 2525 N N . ILE A 1 353 ? 35.593 63.290 203.021 1.000 27.517 353 ILE A N 1
ATOM 2526 C CA . ILE A 1 353 ? 34.385 62.861 202.344 1.000 28.745 353 ILE A CA 1
ATOM 2527 C C . ILE A 1 353 ? 34.480 61.371 202.067 1.000 28.247 353 ILE A C 1
ATOM 2528 O O . ILE A 1 353 ? 35.564 60.836 201.885 1.000 29.699 353 ILE A O 1
ATOM 2533 N N . LYS A 1 354 ? 33.318 60.747 201.984 1.000 25.149 354 LYS A N 1
ATOM 2534 C CA . LYS A 1 354 ? 33.126 59.400 201.475 1.000 27.921 354 LYS A CA 1
ATOM 2535 C C . LYS A 1 354 ? 32.136 59.495 200.318 1.000 25.087 354 LYS A C 1
ATOM 2536 O O . LYS A 1 354 ? 31.030 60.025 200.476 1.000 26.265 354 LYS A O 1
ATOM 2542 N N . ALA A 1 355 ? 32.563 59.005 199.129 1.000 20.490 355 ALA A N 1
ATOM 2543 C CA . ALA A 1 355 ? 31.781 59.131 197.902 1.000 19.066 355 ALA A CA 1
ATOM 2544 C C . ALA A 1 355 ? 31.966 57.859 197.094 1.000 18.986 355 ALA A C 1
ATOM 2545 O O . ALA A 1 355 ? 33.124 57.475 196.836 1.000 17.551 355 ALA A O 1
ATOM 2547 N N . ASN A 1 356 ? 30.852 57.207 196.700 1.000 18.022 356 ASN A N 1
ATOM 2548 C CA . ASN A 1 356 ? 30.930 56.000 195.889 1.000 18.250 356 ASN A CA 1
ATOM 2549 C C . ASN A 1 356 ? 30.334 56.207 194.497 1.000 18.186 356 ASN A C 1
ATOM 2550 O O . ASN A 1 356 ? 31.051 56.023 193.499 1.000 18.935 356 ASN A O 1
ATOM 2555 N N . THR A 1 357 ? 29.058 56.596 194.449 1.000 17.848 357 THR A N 1
ATOM 2556 C CA . THR A 1 357 ? 28.337 56.927 193.231 1.000 17.660 357 THR A CA 1
ATOM 2557 C C . THR A 1 357 ? 27.934 58.391 193.273 1.000 17.223 357 THR A C 1
ATOM 2558 O O . THR A 1 357 ? 27.208 58.824 194.175 1.000 18.062 357 THR A O 1
ATOM 2562 N N . TYR A 1 358 ? 28.425 59.199 192.304 1.000 16.621 358 TYR A N 1
ATOM 2563 C CA . TYR A 1 358 ? 28.320 60.631 192.400 1.000 15.467 358 TYR A CA 1
ATOM 2564 C C . TYR A 1 358 ? 28.671 61.341 191.093 1.000 14.534 358 TYR A C 1
ATOM 2565 O O . TYR A 1 358 ? 29.297 60.765 190.176 1.000 16.699 358 TYR A O 1
ATOM 2574 N N . GLN A 1 359 ? 28.226 62.593 191.029 1.000 16.325 359 GLN A N 1
ATOM 2575 C CA . GLN A 1 359 ? 28.681 63.577 190.067 1.000 17.136 359 GLN A CA 1
ATOM 2576 C C . GLN A 1 359 ? 29.583 64.552 190.809 1.000 17.161 359 GLN A C 1
ATOM 2577 O O . GLN A 1 359 ? 29.134 65.175 191.790 1.000 19.635 359 GLN A O 1
ATOM 2583 N N . LEU A 1 360 ? 30.830 64.708 190.313 1.000 16.718 360 LEU A N 1
ATOM 2584 C CA . LEU A 1 360 ? 31.762 65.715 190.802 1.000 16.276 360 LEU A CA 1
ATOM 2585 C C . LEU A 1 360 ? 31.814 66.843 189.784 1.000 17.232 360 LEU A C 1
ATOM 2586 O O . LEU A 1 360 ? 31.938 66.593 188.581 1.000 18.881 360 LEU A O 1
ATOM 2591 N N . GLU A 1 361 ? 31.777 68.086 190.250 1.000 16.431 361 GLU A N 1
ATOM 2592 C CA . GLU A 1 361 ? 31.997 69.233 189.389 1.000 18.462 361 GLU A CA 1
ATOM 2593 C C . GLU A 1 361 ? 33.066 70.121 190.033 1.000 18.282 361 GLU A C 1
ATOM 2594 O O . GLU A 1 361 ? 33.109 70.214 191.264 1.000 18.789 361 GLU A O 1
ATOM 2600 N N . ALA A 1 362 ? 33.904 70.745 189.210 1.000 19.421 362 ALA A N 1
ATOM 2601 C CA . ALA A 1 362 ? 34.930 71.661 189.716 1.000 18.386 362 ALA A CA 1
ATOM 2602 C C . ALA A 1 362 ? 35.500 72.492 188.586 1.000 17.366 362 ALA A C 1
ATOM 2603 O O . ALA A 1 362 ? 35.666 72.021 187.450 1.000 18.105 362 ALA A O 1
ATOM 2605 N N . ASP A 1 363 ? 35.970 73.679 188.947 1.000 15.997 363 ASP A N 1
ATOM 2606 C CA . ASP A 1 363 ? 36.807 74.526 188.139 1.000 16.284 363 ASP A CA 1
ATOM 2607 C C . ASP A 1 363 ? 38.217 74.478 188.729 1.000 17.990 363 ASP A C 1
ATOM 2608 O O . ASP A 1 363 ? 38.369 74.342 189.939 1.000 20.404 363 ASP A O 1
ATOM 2613 N N . ILE A 1 364 ? 39.203 74.385 187.854 1.000 18.543 364 ILE A N 1
ATOM 2614 C CA . ILE A 1 364 ? 40.592 74.373 188.274 1.000 17.080 364 ILE A CA 1
ATOM 2615 C C . ILE A 1 364 ? 41.304 75.439 187.471 1.000 16.272 364 ILE A C 1
ATOM 2616 O O . ILE A 1 364 ? 41.067 75.541 186.270 1.000 16.790 364 ILE A O 1
ATOM 2621 N N . SER A 1 365 ? 42.296 76.117 188.075 1.000 14.278 365 SER A N 1
ATOM 2622 C CA . SER A 1 365 ? 43.159 77.001 187.320 1.000 16.462 365 SER A CA 1
ATOM 2623 C C . SER A 1 365 ? 44.590 76.844 187.831 1.000 16.513 365 SER A C 1
ATOM 2624 O O . SER A 1 365 ? 44.770 76.406 188.977 1.000 15.526 365 SER A O 1
ATOM 2627 N N . TRP A 1 366 ? 45.563 77.195 186.986 1.000 16.241 366 TRP A N 1
ATOM 2628 C CA . TRP A 1 366 ? 46.954 77.029 187.366 1.000 15.775 366 TRP A CA 1
ATOM 2629 C C . TRP A 1 366 ? 47.848 77.942 186.542 1.000 19.518 366 TRP A C 1
ATOM 2630 O O . TRP A 1 366 ? 47.333 78.756 185.760 1.000 17.327 366 TRP A O 1
ATOM 2641 N N . ALA A 1 367 ? 49.173 77.764 186.749 1.000 21.711 367 ALA A N 1
ATOM 2642 C CA . ALA A 1 367 ? 50.229 78.507 186.050 1.000 23.707 367 ALA A CA 1
ATOM 2643 C C . ALA A 1 367 ? 51.179 77.539 185.329 1.000 25.215 367 ALA A C 1
ATOM 2644 O O . ALA A 1 367 ? 50.878 77.080 184.200 1.000 25.850 367 ALA A O 1
ATOM 2646 N N . ASP A 1 368 ? 52.299 77.115 185.969 1.000 21.697 368 ASP A N 1
ATOM 2647 C CA . ASP A 1 368 ? 53.351 76.384 185.276 1.000 20.520 368 ASP A CA 1
ATOM 2648 C C . ASP A 1 368 ? 53.473 74.876 185.585 1.000 22.486 368 ASP A C 1
ATOM 2649 O O . ASP A 1 368 ? 54.494 74.260 185.235 1.000 23.687 368 ASP A O 1
ATOM 2654 N N . LEU A 1 369 ? 52.451 74.277 186.175 1.000 14.971 369 LEU A N 1
ATOM 2655 C CA . LEU A 1 369 ? 52.537 72.903 186.649 1.000 13.960 369 LEU A CA 1
ATOM 2656 C C . LEU A 1 369 ? 52.679 71.925 185.470 1.000 15.295 369 LEU A C 1
ATOM 2657 O O . LEU A 1 369 ? 52.488 72.281 184.303 1.000 16.961 369 LEU A O 1
ATOM 2662 N N . LYS A 1 370 ? 52.987 70.665 185.810 1.000 12.496 370 LYS A N 1
ATOM 2663 C CA . LYS A 1 370 ? 53.077 69.563 184.870 1.000 14.009 370 LYS A CA 1
ATOM 2664 C C . LYS A 1 370 ? 51.691 68.922 184.674 1.000 14.137 370 LYS A C 1
ATOM 2665 O O . LYS A 1 370 ? 51.311 68.677 183.522 1.000 14.557 370 LYS A O 1
ATOM 2671 N N . ASN A 1 371 ? 51.007 68.572 185.765 1.000 12.833 371 ASN A N 1
ATOM 2672 C CA . ASN A 1 371 ? 49.690 67.967 185.696 1.000 13.943 371 ASN A CA 1
ATOM 2673 C C . ASN A 1 371 ? 48.902 68.276 186.944 1.000 13.590 371 ASN A C 1
ATOM 2674 O O . ASN A 1 371 ? 49.406 68.772 187.975 1.000 12.356 371 ASN A O 1
ATOM 2679 N N . VAL A 1 372 ? 47.591 68.064 186.837 1.000 11.427 372 VAL A N 1
ATOM 2680 C CA . VAL A 1 372 ? 46.651 68.416 187.871 1.000 12.211 372 VAL A CA 1
ATOM 2681 C C . VAL A 1 372 ? 45.448 67.512 187.732 1.000 14.068 372 VAL A C 1
ATOM 2682 O O . VAL A 1 372 ? 45.038 67.188 186.607 1.000 14.521 372 VAL A O 1
ATOM 2686 N N . GLY A 1 373 ? 44.792 67.180 188.833 1.000 13.307 373 GLY A N 1
ATOM 2687 C CA . GLY A 1 373 ? 43.524 66.475 188.706 1.000 14.395 373 GLY A CA 1
ATOM 2688 C C . GLY A 1 373 ? 43.014 65.901 190.023 1.000 14.641 373 GLY A C 1
ATOM 2689 O O . GLY A 1 373 ? 43.281 66.422 191.112 1.000 14.134 373 GLY A O 1
ATOM 2690 N N . PHE A 1 374 ? 42.275 64.810 189.890 1.000 12.674 374 PHE A N 1
ATOM 2691 C CA . PHE A 1 374 ? 41.598 64.167 190.994 1.000 12.963 374 PHE A CA 1
ATOM 2692 C C . PHE A 1 374 ? 41.936 62.700 191.089 1.000 13.525 374 PHE A C 1
ATOM 2693 O O . PHE A 1 374 ? 41.994 62.005 190.069 1.000 15.388 374 PHE A O 1
ATOM 2701 N N . ARG A 1 375 ? 42.198 62.230 192.310 1.000 13.952 375 ARG A N 1
ATOM 2702 C CA . ARG A 1 375 ? 42.264 60.814 192.649 1.000 14.308 375 ARG A CA 1
ATOM 2703 C C . ARG A 1 375 ? 40.927 60.451 193.274 1.000 13.552 375 ARG A C 1
ATOM 2704 O O . ARG A 1 375 ? 40.578 60.901 194.375 1.000 16.085 375 ARG A O 1
ATOM 2712 N N . LEU A 1 376 ? 40.120 59.698 192.520 1.000 14.057 376 LEU A N 1
ATOM 2713 C CA . LEU A 1 376 ? 38.760 59.358 192.900 1.000 13.674 376 LEU A CA 1
ATOM 2714 C C . LEU A 1 376 ? 38.724 57.902 193.396 1.000 12.269 376 LEU A C 1
ATOM 2715 O O . LEU A 1 376 ? 39.564 57.096 193.029 1.000 13.487 376 LEU A O 1
ATOM 2720 N N . ARG A 1 377 ? 37.700 57.542 194.185 1.000 13.791 377 ARG A N 1
ATOM 2721 C CA . ARG A 1 377 ? 37.571 56.184 194.714 1.000 13.568 377 ARG A CA 1
ATOM 2722 C C . ARG A 1 377 ? 38.886 55.710 195.321 1.000 12.870 377 ARG A C 1
ATOM 2723 O O . ARG A 1 377 ? 39.408 54.649 195.036 1.000 14.158 377 ARG A O 1
ATOM 2731 N N . GLU A 1 378 ? 39.424 56.572 196.198 1.000 14.349 378 GLU A N 1
ATOM 2732 C CA . GLU A 1 378 ? 40.733 56.364 196.774 1.000 15.335 378 GLU A CA 1
ATOM 2733 C C . GLU A 1 378 ? 40.629 55.512 198.039 1.000 15.854 378 GLU A C 1
ATOM 2734 O O . GLU A 1 378 ? 39.795 55.739 198.912 1.000 14.929 378 GLU A O 1
ATOM 2740 N N . SER A 1 379 ? 41.514 54.535 198.115 1.000 15.696 379 SER A N 1
ATOM 2741 C CA . SER A 1 379 ? 41.584 53.693 199.294 1.000 17.514 379 SER A CA 1
ATOM 2742 C C . SER A 1 379 ? 42.192 54.454 200.482 1.000 17.936 379 SER A C 1
ATOM 2743 O O . SER A 1 379 ? 42.886 55.449 200.335 1.000 16.909 379 SER A O 1
ATOM 2746 N N . ALA A 1 380 ? 41.973 53.910 201.687 1.000 19.265 380 ALA A N 1
ATOM 2747 C CA . ALA A 1 380 ? 42.442 54.601 202.903 1.000 20.159 380 ALA A CA 1
ATOM 2748 C C . ALA A 1 380 ? 43.971 54.636 202.973 1.000 18.331 380 ALA A C 1
ATOM 2749 O O . ALA A 1 380 ? 44.566 55.660 203.367 1.000 20.653 380 ALA A O 1
ATOM 2751 N N . ASP A 1 381 ? 44.598 53.598 202.437 1.000 18.997 381 ASP A N 1
ATOM 2752 C CA . ASP A 1 381 ? 46.048 53.532 202.377 1.000 19.881 381 ASP A CA 1
ATOM 2753 C C . ASP A 1 381 ? 46.609 54.272 201.167 1.000 17.487 381 ASP A C 1
ATOM 2754 O O . ASP A 1 381 ? 47.803 54.341 200.987 1.000 19.513 381 ASP A O 1
ATOM 2759 N N . ARG A 1 382 ? 45.721 54.798 200.307 1.000 16.871 382 ARG A N 1
ATOM 2760 C CA . ARG A 1 382 ? 46.050 55.696 199.219 1.000 17.698 382 ARG A CA 1
ATOM 2761 C C . ARG A 1 382 ? 46.724 54.949 198.050 1.000 17.607 382 ARG A C 1
ATOM 2762 O O . ARG A 1 382 ? 47.188 55.603 197.119 1.000 19.841 382 ARG A O 1
ATOM 2770 N N . LYS A 1 383 ? 46.693 53.631 198.065 1.000 18.712 383 LYS A N 1
ATOM 2771 C CA . LYS A 1 383 ? 47.337 52.856 197.015 1.000 19.747 383 LYS A CA 1
ATOM 2772 C C . LYS A 1 383 ? 46.433 52.597 195.806 1.000 17.532 383 LYS A C 1
ATOM 2773 O O . LYS A 1 383 ? 46.980 52.358 194.728 1.000 19.189 383 LYS A O 1
ATOM 2779 N N . ARG A 1 384 ? 45.128 52.637 196.010 1.000 16.693 384 ARG A N 1
ATOM 2780 C CA . ARG A 1 384 ? 44.145 52.431 194.938 1.000 16.455 384 ARG A CA 1
ATOM 2781 C C . ARG A 1 384 ? 43.402 53.745 194.712 1.000 14.837 384 ARG A C 1
ATOM 2782 O O . ARG A 1 384 ? 43.027 54.474 195.644 1.000 15.808 384 ARG A O 1
ATOM 2790 N N . HIS A 1 385 ? 43.170 54.072 193.440 1.000 14.058 385 HIS A N 1
ATOM 2791 C CA . HIS A 1 385 ? 42.509 55.301 193.060 1.000 14.337 385 HIS A CA 1
ATOM 2792 C C . HIS A 1 385 ? 42.300 55.272 191.531 1.000 14.730 385 HIS A C 1
ATOM 2793 O O . HIS A 1 385 ? 43.041 54.618 190.805 1.000 14.055 385 HIS A O 1
ATOM 2800 N N . ILE A 1 386 ? 41.434 56.163 191.077 1.000 14.798 386 ILE A N 1
ATOM 2801 C CA . ILE A 1 386 ? 41.145 56.422 189.667 1.000 14.030 386 ILE A CA 1
ATOM 2802 C C . ILE A 1 386 ? 41.556 57.858 189.401 1.000 14.036 386 ILE A C 1
ATOM 2803 O O . ILE A 1 386 ? 40.998 58.738 190.052 1.000 15.224 386 ILE A O 1
ATOM 2808 N N . ASP A 1 387 ? 42.458 58.114 188.455 1.000 13.097 387 ASP A N 1
ATOM 2809 C CA . ASP A 1 387 ? 42.968 59.473 188.263 1.000 13.533 387 ASP A CA 1
ATOM 2810 C C . ASP A 1 387 ? 42.364 60.147 187.015 1.000 13.836 387 ASP A C 1
ATOM 2811 O O . ASP A 1 387 ? 42.447 59.588 185.911 1.000 16.400 387 ASP A O 1
ATOM 2816 N N . VAL A 1 388 ? 41.796 61.326 187.201 1.000 12.223 388 VAL A N 1
ATOM 2817 C CA . VAL A 1 388 ? 41.249 62.151 186.131 1.000 11.894 388 VAL A CA 1
ATOM 2818 C C . VAL A 1 388 ? 41.937 63.502 186.170 1.000 13.229 388 VAL A C 1
ATOM 2819 O O . VAL A 1 388 ? 41.912 64.136 187.236 1.000 13.457 388 VAL A O 1
ATOM 2823 N N . GLY A 1 389 ? 42.465 63.977 185.029 1.000 12.975 389 GLY A N 1
ATOM 2824 C CA . GLY A 1 389 ? 43.155 65.253 185.120 1.000 12.947 389 GLY A CA 1
ATOM 2825 C C . GLY A 1 389 ? 43.615 65.743 183.772 1.000 12.554 389 GLY A C 1
ATOM 2826 O O . GLY A 1 389 ? 43.175 65.279 182.694 1.000 12.475 389 GLY A O 1
ATOM 2827 N N . ILE A 1 390 ? 44.446 66.792 183.856 1.000 11.576 390 ILE A N 1
ATOM 2828 C CA . ILE A 1 390 ? 45.055 67.448 182.733 1.000 13.202 390 ILE A CA 1
ATOM 2829 C C . ILE A 1 390 ? 46.566 67.332 182.830 1.000 13.105 390 ILE A C 1
ATOM 2830 O O . ILE A 1 390 ? 47.146 67.625 183.875 1.000 12.769 390 ILE A O 1
ATOM 2835 N N . SER A 1 391 ? 47.194 66.918 181.727 1.000 12.259 391 SER A N 1
ATOM 2836 C CA . SER A 1 391 ? 48.629 67.020 181.546 1.000 11.982 391 SER A CA 1
ATOM 2837 C C . SER A 1 391 ? 48.912 68.303 180.765 1.000 14.428 391 SER A C 1
ATOM 2838 O O . SER A 1 391 ? 48.756 68.376 179.543 1.000 14.918 391 SER A O 1
ATOM 2841 N N . ALA A 1 392 ? 49.326 69.344 181.521 1.000 15.973 392 ALA A N 1
ATOM 2842 C CA . ALA A 1 392 ? 49.712 70.589 180.881 1.000 16.456 392 ALA A CA 1
ATOM 2843 C C . ALA A 1 392 ? 50.982 70.381 180.085 1.000 18.415 392 ALA A C 1
ATOM 2844 O O . ALA A 1 392 ? 51.089 70.920 178.994 1.000 21.522 392 ALA A O 1
ATOM 2846 N N . GLU A 1 393 ? 51.929 69.572 180.591 1.000 17.317 393 GLU A N 1
ATOM 2847 C CA . GLU A 1 393 ? 53.175 69.325 179.907 1.000 20.187 393 GLU A CA 1
ATOM 2848 C C . GLU A 1 393 ? 52.972 68.537 178.605 1.000 22.090 393 GLU A C 1
ATOM 2849 O O . GLU A 1 393 ? 53.589 68.820 177.575 1.000 22.410 393 GLU A O 1
ATOM 2855 N N . GLY A 1 394 ? 52.041 67.587 178.633 1.000 19.831 394 GLY A N 1
ATOM 2856 C CA . GLY A 1 394 ? 51.831 66.723 177.492 1.000 18.654 394 GLY A CA 1
ATOM 2857 C C . GLY A 1 394 ? 50.780 67.229 176.515 1.000 17.742 394 GLY A C 1
ATOM 2858 O O . GLY A 1 394 ? 50.658 66.677 175.421 1.000 17.998 394 GLY A O 1
ATOM 2859 N N . GLY A 1 395 ? 49.975 68.194 176.915 1.000 17.421 395 GLY A N 1
ATOM 2860 C CA . GLY A 1 395 ? 48.898 68.690 176.071 1.000 17.518 395 GLY A CA 1
ATOM 2861 C C . GLY A 1 395 ? 47.752 67.685 175.915 1.000 16.976 395 GLY A C 1
ATOM 2862 O O . GLY A 1 395 ? 47.204 67.527 174.816 1.000 16.122 395 GLY A O 1
ATOM 2863 N N . TYR A 1 396 ? 47.285 67.089 177.011 1.000 15.165 396 TYR A N 1
ATOM 2864 C CA . TYR A 1 396 ? 46.170 66.161 176.912 1.000 13.330 396 TYR A CA 1
ATOM 2865 C C . TYR A 1 396 ? 45.416 66.082 178.227 1.000 13.397 396 TYR A C 1
ATOM 2866 O O . TYR A 1 396 ? 45.994 66.260 179.306 1.000 13.287 396 TYR A O 1
ATOM 2875 N N . SER A 1 397 ? 44.150 65.719 178.174 1.000 12.404 397 SER A N 1
ATOM 2876 C CA . SER A 1 397 ? 43.380 65.290 179.327 1.000 12.405 397 SER A CA 1
ATOM 2877 C C . SER A 1 397 ? 43.514 63.772 179.429 1.000 11.166 397 SER A C 1
ATOM 2878 O O . SER A 1 397 ? 43.794 63.123 178.419 1.000 11.785 397 SER A O 1
ATOM 2881 N N . PHE A 1 398 ? 43.363 63.226 180.636 1.000 10.953 398 PHE A N 1
ATOM 2882 C CA . PHE A 1 398 ? 43.587 61.799 180.864 1.000 11.322 398 PHE A CA 1
ATOM 2883 C C . PHE A 1 398 ? 42.646 61.256 181.929 1.000 11.044 398 PHE A C 1
ATOM 2884 O O . PHE A 1 398 ? 42.218 61.902 182.862 1.000 11.186 398 PHE A O 1
ATOM 2892 N N . VAL A 1 399 ? 42.403 59.942 181.783 1.000 10.866 399 VAL A N 1
ATOM 2893 C CA . VAL A 1 399 ? 41.833 59.144 182.835 1.000 10.615 399 VAL A CA 1
ATOM 2894 C C . VAL A 1 399 ? 42.649 57.884 182.971 1.000 10.956 399 VAL A C 1
ATOM 2895 O O . VAL A 1 399 ? 42.778 57.119 182.017 1.000 10.615 399 VAL A O 1
ATOM 2899 N N . ASN A 1 400 ? 43.242 57.672 184.154 1.000 11.227 400 ASN A N 1
ATOM 2900 C CA . ASN A 1 400 ? 44.126 56.552 184.360 1.000 12.468 400 ASN A CA 1
ATOM 2901 C C . ASN A 1 400 ? 43.470 55.573 185.334 1.000 12.718 400 ASN A C 1
ATOM 2902 O O . ASN A 1 400 ? 43.064 55.945 186.450 1.000 14.162 400 ASN A O 1
ATOM 2907 N N . ARG A 1 401 ? 43.302 54.313 184.898 1.000 12.078 401 ARG A N 1
ATOM 2908 C CA . ARG A 1 401 ? 42.707 53.262 185.715 1.000 11.607 401 ARG A CA 1
ATOM 2909 C C . ARG A 1 401 ? 43.758 52.217 186.122 1.000 12.428 401 ARG A C 1
ATOM 2910 O O . ARG A 1 401 ? 43.406 51.159 186.650 1.000 13.193 401 ARG A O 1
ATOM 2918 N N . GLY A 1 402 ? 45.038 52.521 185.948 1.000 13.027 402 GLY A N 1
ATOM 2919 C CA . GLY A 1 402 ? 46.104 51.600 186.313 1.000 15.393 402 GLY A CA 1
ATOM 2920 C C . GLY A 1 402 ? 46.265 51.351 187.811 1.000 15.644 402 GLY A C 1
ATOM 2921 O O . GLY A 1 402 ? 46.976 50.399 188.175 1.000 17.445 402 GLY A O 1
ATOM 2922 N N . PHE A 1 403 ? 45.677 52.180 188.684 1.000 15.818 403 PHE A N 1
ATOM 2923 C CA . PHE A 1 403 ? 45.794 51.957 190.119 1.000 15.838 403 PHE A CA 1
ATOM 2924 C C . PHE A 1 403 ? 44.474 51.483 190.715 1.000 17.818 403 PHE A C 1
ATOM 2925 O O . PHE A 1 403 ? 44.252 51.640 191.919 1.000 17.253 403 PHE A O 1
ATOM 2933 N N . THR A 1 404 ? 43.527 50.956 189.890 1.000 16.509 404 THR A N 1
ATOM 2934 C CA . THR A 1 404 ? 42.269 50.456 190.426 1.000 15.725 404 THR A CA 1
ATOM 2935 C C . THR A 1 404 ? 41.960 49.134 189.707 1.000 14.925 404 THR A C 1
ATOM 2936 O O . THR A 1 404 ? 42.725 48.679 188.847 1.000 13.962 404 THR A O 1
ATOM 2940 N N . GLY A 1 405 ? 40.805 48.553 190.016 1.000 16.255 405 GLY A N 1
ATOM 2941 C CA . GLY A 1 405 ? 40.367 47.396 189.241 1.000 15.499 405 GLY A CA 1
ATOM 2942 C C . GLY A 1 405 ? 40.115 47.832 187.792 1.000 14.445 405 GLY A C 1
ATOM 2943 O O . GLY A 1 405 ? 39.457 48.843 187.557 1.000 15.851 405 GLY A O 1
ATOM 2944 N N . GLN A 1 406 ? 40.595 47.018 186.844 1.000 13.721 406 GLN A N 1
ATOM 2945 C CA . GLN A 1 406 ? 40.424 47.395 185.442 1.000 14.336 406 GLN A CA 1
ATOM 2946 C C . GLN A 1 406 ? 40.452 46.138 184.575 1.000 14.691 406 GLN A C 1
ATOM 2947 O O . GLN A 1 406 ? 40.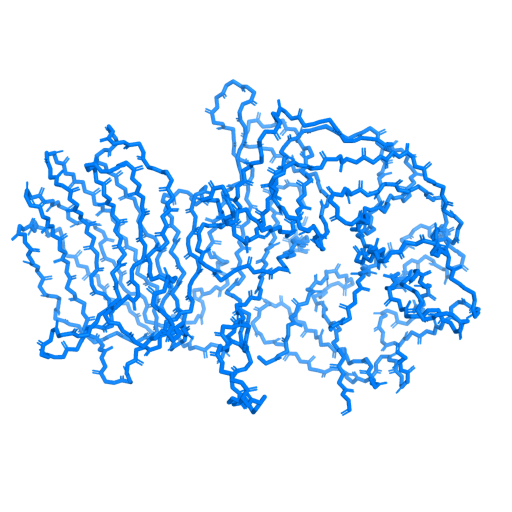926 45.074 184.995 1.000 14.728 406 GLN A O 1
ATOM 2953 N N . PRO A 1 407 ? 39.835 46.190 183.389 1.000 12.586 407 PRO A N 1
ATOM 2954 C CA . PRO A 1 407 ? 39.525 44.949 182.666 1.000 12.383 407 PRO A CA 1
ATOM 2955 C C . PRO A 1 407 ? 40.622 44.282 181.850 1.000 12.874 407 PRO A C 1
ATOM 2956 O O . PRO A 1 407 ? 40.421 43.161 181.372 1.000 13.820 407 PRO A O 1
ATOM 2960 N N . ASP A 1 408 ? 41.725 44.971 181.583 1.000 12.514 408 ASP A N 1
ATOM 2961 C CA . ASP A 1 408 ? 42.735 44.490 180.648 1.000 12.067 408 ASP A CA 1
ATOM 2962 C C . ASP A 1 408 ? 43.860 43.753 181.379 1.000 12.978 408 ASP A C 1
ATOM 2963 O O . ASP A 1 408 ? 44.752 44.403 181.913 1.000 14.590 408 ASP A O 1
ATOM 2968 N N . SER A 1 409 ? 43.910 42.402 181.248 1.000 13.339 409 SER A N 1
ATOM 2969 C CA . SER A 1 409 ? 44.966 41.620 181.886 1.000 14.506 409 SER A CA 1
ATOM 2970 C C . SER A 1 409 ? 46.381 41.935 181.358 1.000 15.048 409 SER A C 1
ATOM 2971 O O . SER A 1 409 ? 47.423 41.702 182.034 1.000 16.058 409 SER A O 1
ATOM 2974 N N . THR A 1 410 ? 46.494 42.523 180.148 1.000 12.920 410 THR A N 1
ATOM 2975 C CA . THR A 1 410 ? 47.778 42.895 179.575 1.000 13.974 410 THR A CA 1
ATOM 2976 C C . THR A 1 410 ? 48.267 44.280 180.021 1.000 13.205 410 THR A C 1
ATOM 2977 O O . THR A 1 410 ? 49.382 44.637 179.718 1.000 14.888 410 THR A O 1
ATOM 2981 N N . ARG A 1 411 ? 47.404 45.080 180.641 1.000 13.431 411 ARG A N 1
ATOM 2982 C CA . ARG A 1 411 ? 47.768 46.407 181.123 1.000 14.049 411 ARG A CA 1
ATOM 2983 C C . ARG A 1 411 ? 48.224 47.296 179.978 1.000 15.071 411 ARG A C 1
ATOM 2984 O O . ARG A 1 411 ? 49.092 48.147 180.134 1.000 14.288 411 ARG A O 1
ATOM 2992 N N . THR A 1 412 ? 47.571 47.133 178.825 1.000 14.203 412 THR A N 1
ATOM 2993 C CA . THR A 1 412 ? 47.774 48.023 177.702 1.000 12.417 412 THR A CA 1
ATOM 2994 C C . THR A 1 412 ? 46.861 49.252 177.820 1.000 12.586 412 THR A C 1
ATOM 2995 O O . THR A 1 412 ? 47.356 50.375 177.539 1.000 15.873 412 THR A O 1
ATOM 2999 N N . TYR A 1 413 ? 45.567 49.028 178.064 1.000 10.933 413 TYR A N 1
ATOM 3000 C CA . TYR A 1 413 ? 44.552 50.068 178.049 1.000 10.818 413 TYR A CA 1
ATOM 3001 C C . TYR A 1 413 ? 44.325 50.617 179.452 1.000 10.758 413 TYR A C 1
ATOM 3002 O O . TYR A 1 413 ? 43.362 50.281 180.096 1.000 11.126 413 TYR A O 1
ATOM 3011 N N . LEU A 1 414 ? 45.289 51.434 179.944 1.000 11.548 414 LEU A N 1
ATOM 3012 C CA . LEU A 1 414 ? 45.237 51.982 181.291 1.000 11.015 414 LEU A CA 1
ATOM 3013 C C . LEU A 1 414 ? 44.891 53.457 181.353 1.000 11.029 414 LEU A C 1
ATOM 3014 O O . LEU A 1 414 ? 44.169 53.830 182.266 1.000 12.867 414 LEU A O 1
ATOM 3019 N N . GLU A 1 415 ? 45.402 54.264 180.432 1.000 11.426 415 GLU A N 1
ATOM 3020 C CA . GLU A 1 415 ? 45.235 55.706 180.518 1.000 11.575 415 GLU A CA 1
ATOM 3021 C C . GLU A 1 415 ? 44.730 56.258 179.180 1.000 9.722 415 GLU A C 1
ATOM 3022 O O . GLU A 1 415 ? 45.437 56.221 178.174 1.000 11.794 415 GLU A O 1
ATOM 3028 N N . SER A 1 416 ? 43.459 56.674 179.191 1.000 9.107 416 SER A N 1
ATOM 3029 C CA . SER A 1 416 ? 42.921 57.279 177.974 1.000 9.819 416 SER A CA 1
ATOM 3030 C C . SER A 1 416 ? 43.382 58.734 177.932 1.000 11.765 416 SER A C 1
ATOM 3031 O O . SER A 1 416 ? 43.479 59.391 178.972 1.000 11.842 416 SER A O 1
ATOM 3034 N N . LYS A 1 417 ? 43.550 59.265 176.706 1.000 12.527 417 LYS A N 1
ATOM 3035 C CA . LYS A 1 417 ? 44.126 60.584 176.479 1.000 14.192 417 LYS A CA 1
ATOM 3036 C C . LYS A 1 417 ? 43.350 61.289 175.365 1.000 14.980 417 LYS A C 1
ATOM 3037 O O . LYS A 1 417 ? 42.973 60.661 174.363 1.000 16.286 417 LYS A O 1
ATOM 3043 N N . ALA A 1 418 ? 43.146 62.594 175.541 1.000 13.591 418 ALA A N 1
ATOM 3044 C CA . ALA A 1 418 ? 42.527 63.416 174.507 1.000 14.369 418 ALA A CA 1
ATOM 3045 C C . ALA A 1 418 ? 43.261 64.757 174.413 1.000 17.814 418 ALA A C 1
ATOM 3046 O O . ALA A 1 418 ? 43.715 65.256 175.440 1.000 14.570 418 ALA A O 1
ATOM 3048 N N . PRO A 1 419 ? 43.387 65.370 173.214 1.000 19.686 419 PRO A N 1
ATOM 3049 C CA . PRO A 1 419 ? 44.083 66.649 173.112 1.000 18.139 419 PRO A CA 1
ATOM 3050 C C . PRO A 1 419 ? 43.486 67.690 174.050 1.000 15.301 419 PRO A C 1
ATOM 3051 O O . PRO A 1 419 ? 42.274 67.836 174.192 1.000 15.227 419 PRO A O 1
ATOM 3055 N N . PHE A 1 420 ? 44.403 68.471 174.644 1.000 16.360 420 PHE A N 1
ATOM 3056 C CA . PHE A 1 420 ? 44.076 69.600 175.498 1.000 16.298 420 PHE A CA 1
ATOM 3057 C C . PHE A 1 420 ? 45.156 70.664 175.269 1.000 18.901 420 PHE A C 1
ATOM 3058 O O . PHE A 1 420 ? 46.334 70.383 175.372 1.000 19.982 420 PHE A O 1
ATOM 3066 N N . ASP A 1 421 ? 44.725 71.899 174.999 1.000 20.272 421 ASP A N 1
ATOM 3067 C CA . ASP A 1 421 ? 45.689 72.921 174.608 1.000 21.072 421 ASP A CA 1
ATOM 3068 C C . ASP A 1 421 ? 46.582 73.200 175.818 1.000 18.301 421 ASP A C 1
ATOM 3069 O O . ASP A 1 421 ? 46.081 73.645 176.842 1.000 18.416 421 ASP A O 1
ATOM 3074 N N . PRO A 1 422 ? 47.916 73.057 175.708 1.000 20.427 422 PRO A N 1
ATOM 3075 C CA . PRO A 1 422 ? 48.791 73.288 176.867 1.000 21.860 422 PRO A CA 1
ATOM 3076 C C . PRO A 1 422 ? 48.835 74.746 177.316 1.000 25.003 422 PRO A C 1
ATOM 3077 O O . PRO A 1 422 ? 49.291 75.019 178.423 1.000 23.584 422 PRO A O 1
ATOM 3081 N N . GLU A 1 423 ? 48.367 75.655 176.453 1.000 23.248 423 GLU A N 1
ATOM 3082 C CA . GLU A 1 423 ? 48.302 77.078 176.793 1.000 25.317 423 GLU A CA 1
ATOM 3083 C C . GLU A 1 423 ? 47.053 77.432 177.591 1.000 23.952 423 GLU A C 1
ATOM 3084 O O . GLU A 1 423 ? 46.918 78.548 178.103 1.000 23.043 423 GLU A O 1
ATOM 3090 N N . LYS A 1 424 ? 46.084 76.506 177.674 1.000 20.481 424 LYS A N 1
ATOM 3091 C CA . LYS A 1 424 ? 44.869 76.791 178.398 1.000 18.581 424 LYS A CA 1
ATOM 3092 C C . LYS A 1 424 ? 45.142 76.377 179.837 1.000 21.681 424 LYS A C 1
ATOM 3093 O O . LYS A 1 424 ? 45.512 75.205 180.083 1.000 19.830 424 LYS A O 1
ATOM 3099 N N . LYS A 1 425 ? 44.990 77.307 180.783 1.000 20.293 425 LYS A N 1
ATOM 3100 C CA . LYS A 1 425 ? 45.427 77.032 182.146 1.000 20.171 425 LYS A CA 1
ATOM 3101 C C . LYS A 1 425 ? 44.264 77.080 183.113 1.000 17.985 425 LYS A C 1
ATOM 3102 O O . LYS A 1 425 ? 44.378 77.505 184.259 1.000 17.663 425 LYS A O 1
ATOM 3108 N N . ARG A 1 426 ? 43.093 76.673 182.636 1.000 18.536 426 ARG A N 1
ATOM 3109 C CA . ARG A 1 426 ? 41.918 76.497 183.431 1.000 20.115 426 ARG A CA 1
ATOM 3110 C C . ARG A 1 426 ? 41.067 75.425 182.733 1.000 18.413 426 ARG A C 1
ATOM 3111 O O . ARG A 1 426 ? 41.201 75.180 181.519 1.000 20.385 426 ARG A O 1
ATOM 3119 N N . VAL A 1 427 ? 40.265 74.744 183.535 1.000 16.668 427 VAL A N 1
ATOM 3120 C CA . VAL A 1 427 ? 39.394 73.676 183.030 1.000 15.821 427 VAL A CA 1
ATOM 3121 C C . VAL A 1 427 ? 38.233 73.525 183.991 1.000 15.588 427 VAL A C 1
ATOM 3122 O O . VAL A 1 427 ? 38.331 73.841 185.182 1.000 16.916 427 VAL A O 1
ATOM 3126 N N . HIS A 1 428 ? 37.084 73.074 183.450 1.000 15.484 428 HIS A N 1
ATOM 3127 C CA . HIS A 1 428 ? 35.950 72.635 184.227 1.000 16.371 428 HIS A CA 1
ATOM 3128 C C . HIS A 1 428 ? 35.789 71.138 183.993 1.000 15.767 428 HIS A C 1
ATOM 3129 O O . HIS A 1 428 ? 35.931 70.702 182.838 1.000 16.017 428 HIS A O 1
ATOM 3136 N N . PHE A 1 429 ? 35.627 70.388 185.081 1.000 14.189 429 PHE A N 1
ATOM 3137 C CA . PHE A 1 429 ? 35.285 68.972 185.011 1.000 15.906 429 PHE A CA 1
ATOM 3138 C C . PHE A 1 429 ? 33.884 68.681 185.530 1.000 16.313 429 PHE A C 1
ATOM 3139 O O . PHE A 1 429 ? 33.448 69.247 186.533 1.000 15.582 429 PHE A O 1
ATOM 3147 N N . THR A 1 430 ? 33.170 67.777 184.827 1.000 14.254 430 THR A N 1
ATOM 3148 C CA . THR A 1 430 ? 31.993 67.105 185.318 1.000 14.312 430 THR A CA 1
ATOM 3149 C C . THR A 1 430 ? 32.283 65.608 185.206 1.000 14.991 430 THR A C 1
ATOM 3150 O O . THR A 1 430 ? 32.525 65.120 184.084 1.000 15.766 430 THR A O 1
ATOM 3154 N N . ILE A 1 431 ? 32.304 64.899 186.353 1.000 13.927 431 ILE A N 1
ATOM 3155 C CA . ILE A 1 431 ? 32.688 63.501 186.366 1.000 14.139 431 ILE A CA 1
ATOM 3156 C C . ILE A 1 431 ? 31.613 62.667 187.026 1.000 15.852 431 ILE A C 1
ATOM 3157 O O . ILE A 1 431 ? 31.193 62.986 188.132 1.000 16.569 431 ILE A O 1
ATOM 3162 N N . ILE A 1 432 ? 31.101 61.664 186.304 1.000 13.997 432 ILE A N 1
ATOM 3163 C CA . ILE A 1 432 ? 30.184 60.696 186.898 1.000 15.245 432 ILE A CA 1
ATOM 3164 C C . ILE A 1 432 ? 30.921 59.414 187.270 1.000 14.798 432 ILE A C 1
ATOM 3165 O O . ILE A 1 432 ? 31.564 58.756 186.416 1.000 13.815 432 ILE A O 1
ATOM 3170 N N . VAL A 1 433 ? 30.898 59.090 188.562 1.000 15.238 433 VAL A N 1
ATOM 3171 C CA . VAL A 1 433 ? 31.527 57.913 189.118 1.000 15.753 433 VAL A CA 1
ATOM 3172 C C . VAL A 1 433 ? 30.448 56.949 189.567 1.000 17.358 433 VAL A C 1
ATOM 3173 O O . VAL A 1 433 ? 29.506 57.354 190.262 1.000 17.102 433 VAL A O 1
ATOM 3177 N N . ASP A 1 434 ? 30.598 55.687 189.187 1.000 17.697 434 ASP A N 1
ATOM 3178 C CA . ASP A 1 434 ? 29.707 54.632 189.631 1.000 21.070 434 ASP A CA 1
ATOM 3179 C C . ASP A 1 434 ? 30.555 53.382 189.867 1.000 22.396 434 ASP A C 1
ATOM 3180 O O . ASP A 1 434 ? 31.786 53.377 189.700 1.000 20.970 434 ASP A O 1
ATOM 3185 N N . GLN A 1 435 ? 29.904 52.300 190.303 1.000 20.913 435 GLN A N 1
ATOM 3186 C CA . GLN A 1 435 ? 30.607 51.104 190.722 1.000 24.441 435 GLN A CA 1
ATOM 3187 C C . GLN A 1 435 ? 31.516 50.528 189.638 1.000 20.322 435 GLN A C 1
ATOM 3188 O O . GLN A 1 435 ? 32.511 49.928 189.994 1.000 20.082 435 GLN A O 1
ATOM 3194 N N . ASN A 1 436 ? 31.127 50.598 188.341 1.000 16.318 436 ASN A N 1
ATOM 3195 C CA . ASN A 1 436 ? 31.895 49.935 187.301 1.000 15.617 436 ASN A CA 1
ATOM 3196 C C . ASN A 1 436 ? 32.385 50.900 186.218 1.000 14.964 436 ASN A C 1
ATOM 3197 O O . ASN A 1 436 ? 32.967 50.424 185.250 1.000 13.980 436 ASN A O 1
ATOM 3202 N N . THR A 1 437 ? 32.199 52.214 186.413 1.000 14.522 437 THR A N 1
ATOM 3203 C CA . THR A 1 437 ? 32.430 53.161 185.323 1.000 14.981 437 THR A CA 1
ATOM 3204 C C . THR A 1 437 ? 32.861 54.497 185.885 1.000 13.710 437 THR A C 1
ATOM 3205 O O . THR A 1 437 ? 32.403 54.887 186.957 1.000 15.498 437 THR A O 1
ATOM 3209 N N . VAL A 1 438 ? 33.618 55.275 185.073 1.000 12.738 438 VAL A N 1
ATOM 3210 C CA . VAL A 1 438 ? 33.907 56.668 185.287 1.000 12.993 438 VAL A CA 1
ATOM 3211 C C . VAL A 1 438 ? 33.705 57.352 183.925 1.000 13.048 438 VAL A C 1
ATOM 3212 O O . VAL A 1 438 ? 34.265 56.886 182.925 1.000 12.310 438 VAL A O 1
ATOM 3216 N N . GLU A 1 439 ? 32.938 58.429 183.947 1.000 12.943 439 GLU A N 1
ATOM 3217 C CA . GLU A 1 439 ? 32.624 59.179 182.732 1.000 14.044 439 GLU A CA 1
ATOM 3218 C C . GLU A 1 439 ? 32.943 60.653 182.953 1.000 14.204 439 GLU A C 1
ATOM 3219 O O . GLU A 1 439 ? 32.274 61.290 183.746 1.000 15.586 439 GLU A O 1
ATOM 3225 N N . ALA A 1 440 ? 33.977 61.158 182.282 1.000 12.026 440 ALA A N 1
ATOM 3226 C CA . ALA A 1 440 ? 34.494 62.504 182.510 1.000 12.624 440 ALA A CA 1
ATOM 3227 C C . ALA A 1 440 ? 34.243 63.412 181.310 1.000 12.227 440 ALA A C 1
ATOM 3228 O O . ALA A 1 440 ? 34.700 63.099 180.202 1.000 14.111 440 ALA A O 1
ATOM 3230 N N . PHE A 1 441 ? 33.606 64.550 181.611 1.000 13.099 441 PHE A N 1
ATOM 3231 C CA . PHE A 1 441 ? 33.253 65.543 180.613 1.000 13.244 441 PHE A CA 1
ATOM 3232 C C . PHE A 1 441 ? 34.086 66.784 180.872 1.000 15.127 441 PHE A C 1
ATOM 3233 O O . PHE A 1 441 ? 33.994 67.344 181.961 1.000 15.943 441 PHE A O 1
ATOM 3241 N N . ILE A 1 442 ? 34.860 67.215 179.868 1.000 15.174 442 ILE A N 1
ATOM 3242 C CA . ILE A 1 442 ? 35.779 68.338 180.025 1.000 15.508 442 ILE A CA 1
ATOM 3243 C C . ILE A 1 442 ? 35.199 69.601 179.392 1.000 17.824 442 ILE A C 1
ATOM 3244 O O . ILE A 1 442 ? 34.885 69.614 178.216 1.000 16.598 442 ILE A O 1
ATOM 3249 N N . ASP A 1 443 ? 35.135 70.680 180.160 1.000 16.472 443 ASP A N 1
ATOM 3250 C CA . ASP A 1 443 ? 34.586 71.960 179.698 1.000 17.969 443 ASP A CA 1
ATOM 3251 C C . ASP A 1 443 ? 33.160 71.726 179.203 1.000 18.772 443 ASP A C 1
ATOM 3252 O O . ASP A 1 443 ? 32.358 71.055 179.864 1.000 20.454 443 ASP A O 1
ATOM 3257 N N . ASP A 1 444 ? 32.843 72.197 177.986 1.000 21.399 444 ASP A N 1
ATOM 3258 C CA . ASP A 1 444 ? 31.513 71.973 177.419 1.000 23.122 444 ASP A CA 1
ATOM 3259 C C . ASP A 1 444 ? 31.344 70.573 176.864 1.000 22.822 444 ASP A C 1
ATOM 3260 O O . ASP A 1 444 ? 30.264 70.224 176.386 1.000 23.225 444 ASP A O 1
ATOM 3265 N N . GLY A 1 445 ? 32.418 69.795 176.843 1.000 20.126 445 GLY A N 1
ATOM 3266 C CA . GLY A 1 445 ? 32.272 68.381 176.579 1.000 18.967 445 GLY A CA 1
ATOM 3267 C C . GLY A 1 445 ? 32.540 68.049 175.114 1.000 16.033 445 GLY A C 1
ATOM 3268 O O . GLY A 1 445 ? 32.274 66.929 174.688 1.000 20.338 445 GLY A O 1
ATOM 3269 N N . GLU A 1 446 ? 33.329 68.878 174.408 1.000 16.087 446 GLU A N 1
ATOM 3270 C CA . GLU A 1 446 ? 33.874 68.456 173.125 1.000 17.926 446 GLU A CA 1
ATOM 3271 C C . GLU A 1 446 ? 34.718 67.199 173.297 1.000 15.026 446 GLU A C 1
ATOM 3272 O O . GLU A 1 446 ? 34.679 66.255 172.460 1.000 18.368 446 GLU A O 1
ATOM 3278 N N . THR A 1 447 ? 35.470 67.144 174.409 1.000 15.085 447 THR A N 1
ATOM 3279 C CA . THR A 1 447 ? 36.160 65.925 174.785 1.000 14.838 447 THR A CA 1
ATOM 3280 C C . THR A 1 447 ? 35.525 65.356 176.060 1.000 14.411 447 THR A C 1
ATOM 3281 O O . THR A 1 447 ? 35.270 66.003 177.074 1.000 13.921 447 THR A O 1
ATOM 3285 N N . THR A 1 448 ? 35.242 64.052 175.994 1.000 12.765 448 THR A N 1
ATOM 3286 C CA . THR A 1 448 ? 34.692 63.249 177.064 1.000 12.878 448 THR A CA 1
ATOM 3287 C C . THR A 1 448 ? 35.504 61.957 177.071 1.000 13.210 448 THR A C 1
ATOM 3288 O O . THR A 1 448 ? 35.928 61.483 176.022 1.000 13.522 448 THR A O 1
ATOM 3292 N N . HIS A 1 449 ? 35.695 61.387 178.274 1.000 11.470 449 HIS A N 1
ATOM 3293 C CA . HIS A 1 449 ? 36.287 60.072 178.405 1.000 11.828 449 HIS A CA 1
ATOM 3294 C C . HIS A 1 449 ? 35.330 59.170 179.168 1.000 10.594 449 HIS A C 1
ATOM 3295 O O . HIS A 1 449 ? 35.054 59.379 180.343 1.000 12.075 449 HIS A O 1
ATOM 3302 N N . SER A 1 450 ? 34.980 58.022 178.568 1.000 10.459 450 SER A N 1
ATOM 3303 C CA . SER A 1 450 ? 34.180 57.000 179.232 1.000 10.549 450 SER A CA 1
ATOM 3304 C C . SER A 1 450 ? 35.032 55.746 179.359 1.000 11.597 450 SER A C 1
ATOM 3305 O O . SER A 1 450 ? 35.538 55.215 178.351 1.000 11.692 450 SER A O 1
ATOM 3308 N N . ASN A 1 451 ? 35.136 55.245 180.587 1.000 12.273 451 ASN A N 1
ATOM 3309 C CA . ASN A 1 451 ? 35.977 54.090 180.922 1.000 10.235 451 ASN A CA 1
ATOM 3310 C C . ASN A 1 451 ? 35.361 53.161 181.975 1.000 11.340 451 ASN A C 1
ATOM 3311 O O . ASN A 1 451 ? 34.755 53.624 182.933 1.000 11.591 451 ASN A O 1
ATOM 3316 N N . LEU A 1 452 ? 35.489 51.860 181.742 1.000 11.801 452 LEU A N 1
ATOM 3317 C CA . LEU A 1 452 ? 35.245 50.883 182.779 1.000 10.969 452 LEU A CA 1
ATOM 3318 C C . LEU A 1 452 ? 36.345 51.041 183.851 1.000 12.315 452 LEU A C 1
ATOM 3319 O O . LEU A 1 452 ? 37.530 51.170 183.507 1.000 13.433 452 LEU A O 1
ATOM 3324 N N . ALA A 1 453 ? 35.942 50.908 185.119 1.000 13.911 453 ALA A N 1
ATOM 3325 C CA . ALA A 1 453 ? 36.864 50.990 186.261 1.000 13.428 453 ALA A CA 1
ATOM 3326 C C . ALA A 1 453 ? 36.135 50.327 187.438 1.000 13.381 453 ALA A C 1
ATOM 3327 O O . ALA A 1 453 ? 34.933 50.553 187.606 1.000 15.662 453 ALA A O 1
ATOM 3329 N N . PHE A 1 454 ? 36.867 49.522 188.199 1.000 14.756 454 PHE A N 1
ATOM 3330 C CA . PHE A 1 454 ? 36.232 48.632 189.179 1.000 16.164 454 PHE A CA 1
ATOM 3331 C C . PHE A 1 454 ? 36.871 48.831 190.549 1.000 16.521 454 PHE A C 1
ATOM 3332 O O . PHE A 1 454 ? 37.645 47.952 191.030 1.000 16.334 454 PHE A O 1
ATOM 3340 N N . PRO A 1 455 ? 36.560 49.968 191.210 1.000 15.518 455 PRO A N 1
ATOM 3341 C CA . PRO A 1 455 ? 37.079 50.247 192.559 1.000 16.201 455 PRO A CA 1
ATOM 3342 C C . PRO A 1 455 ? 36.507 49.283 193.590 1.000 17.159 455 PRO A C 1
ATOM 3343 O O . PRO A 1 455 ? 35.401 48.770 193.409 1.000 17.032 455 PRO A O 1
ATOM 3347 N N . ASP A 1 456 ? 37.249 49.057 194.665 1.000 18.090 456 ASP A N 1
ATOM 3348 C CA . ASP A 1 456 ? 36.642 48.284 195.758 1.000 20.411 456 ASP A CA 1
ATOM 3349 C C . ASP A 1 456 ? 35.510 49.092 196.396 1.000 18.497 456 ASP A C 1
ATOM 3350 O O . ASP A 1 456 ? 35.518 50.324 196.491 1.000 18.586 456 ASP A O 1
ATOM 3355 N N . LEU A 1 457 ? 34.531 48.371 196.969 1.000 21.932 457 LEU A N 1
ATOM 3356 C CA . LEU A 1 457 ? 33.379 48.989 197.623 1.000 25.081 457 LEU A CA 1
ATOM 3357 C C . LEU A 1 457 ? 33.776 49.970 198.719 1.000 21.560 457 LEU A C 1
ATOM 3358 O O . LEU A 1 457 ? 33.145 51.019 198.853 1.000 24.695 457 LEU A O 1
ATOM 3363 N N . ASN A 1 458 ? 34.852 49.697 199.445 1.000 22.936 458 ASN A N 1
ATOM 3364 C CA . ASN A 1 458 ? 35.240 50.583 200.545 1.000 28.781 458 ASN A CA 1
ATOM 3365 C C . ASN A 1 458 ? 36.288 51.625 200.152 1.000 24.968 458 ASN A C 1
ATOM 3366 O O . ASN A 1 458 ? 36.835 52.306 201.036 1.000 25.941 458 ASN A O 1
ATOM 3371 N N . ASP A 1 459 ? 36.586 51.775 198.843 1.000 23.484 459 ASP A N 1
ATOM 3372 C CA . ASP A 1 459 ? 37.537 52.780 198.363 1.000 19.636 459 ASP A CA 1
ATOM 3373 C C . ASP A 1 459 ? 36.734 53.992 197.908 1.000 19.653 459 ASP A C 1
ATOM 3374 O O . ASP A 1 459 ? 36.230 54.062 196.796 1.000 20.176 459 ASP A O 1
ATOM 3379 N N . THR A 1 460 ? 36.551 54.953 198.825 1.000 18.629 460 THR A N 1
ATOM 3380 C CA . THR A 1 460 ? 35.539 55.998 198.670 1.000 17.278 460 THR A CA 1
ATOM 3381 C C . THR A 1 460 ? 36.106 57.386 198.912 1.000 17.384 460 THR A C 1
ATOM 3382 O O . THR A 1 460 ? 35.374 58.344 198.934 1.000 16.984 460 THR A O 1
ATOM 3386 N N . GLY A 1 461 ? 37.417 57.528 199.033 1.000 18.440 461 GLY A N 1
ATOM 3387 C CA . GLY A 1 461 ? 38.006 58.829 199.269 1.000 16.835 461 GLY A CA 1
ATOM 3388 C C . GLY A 1 461 ? 38.173 59.644 197.986 1.000 15.646 461 GLY A C 1
ATOM 3389 O O . GLY A 1 461 ? 38.040 59.126 196.867 1.000 15.581 461 GLY A O 1
ATOM 3390 N N . ILE A 1 462 ? 38.499 60.914 198.179 1.000 15.277 462 ILE A N 1
ATOM 3391 C CA . ILE A 1 462 ? 38.903 61.815 197.105 1.000 14.952 462 ILE A CA 1
ATOM 3392 C C . ILE A 1 462 ? 40.075 62.660 197.576 1.000 15.763 462 ILE A C 1
ATOM 3393 O O . ILE A 1 462 ? 40.013 63.286 198.615 1.000 16.485 462 ILE A O 1
ATOM 3398 N N . THR A 1 463 ? 41.144 62.663 196.763 1.000 15.389 463 THR A N 1
ATOM 3399 C CA . THR A 1 463 ? 42.291 63.534 196.947 1.000 14.750 463 THR A CA 1
ATOM 3400 C C . THR A 1 463 ? 42.518 64.322 195.664 1.000 14.751 463 THR A C 1
ATOM 3401 O O . THR A 1 463 ? 42.654 63.757 194.581 1.000 16.833 463 THR A O 1
ATOM 3405 N N . LEU A 1 464 ? 42.695 65.624 195.803 1.000 15.015 464 LEU A N 1
ATOM 3406 C CA . LEU A 1 464 ? 43.109 66.468 194.713 1.000 14.865 464 LEU A CA 1
ATOM 3407 C C . LEU A 1 464 ? 44.616 66.407 194.526 1.000 14.967 464 LEU A C 1
ATOM 3408 O O . LEU A 1 464 ? 45.366 66.352 195.517 1.000 16.224 464 LEU A O 1
ATOM 3413 N N . PHE A 1 465 ? 45.113 66.558 193.287 1.000 14.478 465 PHE A N 1
ATOM 3414 C CA . PHE A 1 465 ? 46.546 66.452 193.117 1.000 13.382 465 PHE A CA 1
ATOM 3415 C C . PHE A 1 465 ? 47.104 67.451 192.103 1.000 13.851 465 PHE A C 1
ATOM 3416 O O . PHE A 1 465 ? 46.408 67.912 191.234 1.000 14.916 465 PHE A O 1
ATOM 3424 N N . THR A 1 466 ? 48.396 67.777 192.243 1.000 14.130 466 THR A N 1
ATOM 3425 C CA . THR A 1 466 ? 49.167 68.459 191.229 1.000 14.173 466 THR A CA 1
ATOM 3426 C C . THR A 1 466 ? 50.549 67.849 191.195 1.000 13.817 466 THR A C 1
ATOM 3427 O O . THR A 1 466 ? 50.967 67.194 192.164 1.000 14.974 466 THR A O 1
ATOM 3431 N N . GLU A 1 467 ? 51.285 68.126 190.128 1.000 14.755 467 GLU A N 1
ATOM 3432 C CA . GLU A 1 467 ? 52.675 67.776 189.991 1.000 13.768 467 GLU A CA 1
ATOM 3433 C C . GLU A 1 467 ? 53.432 68.972 189.435 1.000 13.705 467 GLU A C 1
ATOM 3434 O O . GLU A 1 467 ? 53.039 69.583 188.463 1.000 13.634 467 GLU A O 1
ATOM 3440 N N . ASN A 1 468 ? 54.472 69.378 190.162 1.000 14.394 468 ASN A N 1
ATOM 3441 C CA . ASN A 1 468 ? 55.360 70.496 189.815 1.000 14.242 468 ASN A CA 1
ATOM 3442 C C . ASN A 1 468 ? 54.685 71.862 189.795 1.000 13.417 468 ASN A C 1
ATOM 3443 O O . ASN A 1 468 ? 55.089 72.724 189.009 1.000 16.311 468 ASN A O 1
ATOM 3448 N N . GLY A 1 469 ? 53.729 72.116 190.680 1.000 13.871 469 GLY A N 1
ATOM 3449 C CA . GLY A 1 469 ? 53.169 73.458 190.754 1.000 14.344 469 GLY A CA 1
ATOM 3450 C C . GLY A 1 469 ? 51.835 73.462 191.463 1.000 15.984 469 GLY A C 1
ATOM 3451 O O . GLY A 1 469 ? 51.216 72.407 191.619 1.000 17.952 469 GLY A O 1
ATOM 3452 N N . THR A 1 470 ? 51.421 74.663 191.905 1.000 15.182 470 THR A N 1
ATOM 3453 C CA . THR A 1 470 ? 50.194 74.831 192.629 1.000 14.223 470 THR A CA 1
ATOM 3454 C C . THR A 1 470 ? 49.009 75.082 191.679 1.000 15.191 470 THR A C 1
ATOM 3455 O O . THR A 1 470 ? 49.142 75.695 190.634 1.000 16.869 470 THR A O 1
ATOM 3459 N N . ALA A 1 471 ? 47.851 74.577 192.041 1.000 15.098 471 ALA A N 1
ATOM 3460 C CA . ALA A 1 471 ? 46.580 74.858 191.376 1.000 14.946 471 ALA A CA 1
ATOM 3461 C C . ALA A 1 471 ? 45.555 75.287 192.402 1.000 15.429 471 ALA A C 1
ATOM 3462 O O . ALA A 1 471 ? 45.625 74.958 193.588 1.000 16.262 471 ALA A O 1
ATOM 3464 N N . VAL A 1 472 ? 44.508 75.955 191.884 1.000 16.379 472 VAL A N 1
ATOM 3465 C CA . VAL A 1 472 ? 43.364 76.343 192.680 1.000 15.796 472 VAL A CA 1
ATOM 3466 C C . VAL A 1 472 ? 42.113 75.639 192.165 1.000 16.945 472 VAL A C 1
ATOM 3467 O O . VAL A 1 472 ? 41.818 75.765 190.973 1.000 18.529 472 VAL A O 1
ATOM 3471 N N . PHE A 1 473 ? 41.434 74.923 193.044 1.000 14.379 473 PHE A N 1
ATOM 3472 C CA . PHE A 1 473 ? 40.167 74.265 192.766 1.000 16.083 473 PHE A CA 1
ATOM 3473 C C . PHE A 1 473 ? 39.060 75.125 193.370 1.000 20.308 473 PHE A C 1
ATOM 3474 O O . PHE A 1 473 ? 39.079 75.401 194.571 1.000 19.267 473 PHE A O 1
ATOM 3482 N N . GLU A 1 474 ? 38.067 75.465 192.543 1.000 17.902 474 GLU A N 1
ATOM 3483 C CA . GLU A 1 474 ? 36.941 76.305 192.941 1.000 19.806 474 GLU A CA 1
ATOM 3484 C C . GLU A 1 474 ? 35.624 75.671 192.535 1.000 21.779 474 GLU A C 1
ATOM 3485 O O . GLU A 1 474 ? 35.604 74.903 191.579 1.000 20.058 474 GLU A O 1
ATOM 3491 N N . ASN A 1 475 ? 34.551 76.019 193.264 1.000 19.405 475 ASN A N 1
ATOM 3492 C CA . ASN A 1 475 ? 33.214 75.498 192.983 1.000 21.277 475 ASN A CA 1
ATOM 3493 C C . ASN A 1 475 ? 33.195 73.975 192.944 1.000 21.086 475 ASN A C 1
ATOM 3494 O O . ASN A 1 475 ? 32.402 73.376 192.237 1.000 18.890 475 ASN A O 1
ATOM 3499 N N . LEU A 1 476 ? 34.005 73.326 193.772 1.000 18.278 476 LEU A N 1
ATOM 3500 C CA . LEU A 1 476 ? 33.975 71.882 193.880 1.000 21.022 476 LEU A CA 1
ATOM 3501 C C . LEU A 1 476 ? 32.713 71.427 194.589 1.000 23.161 476 LEU A C 1
ATOM 3502 O O . LEU A 1 476 ? 32.388 71.929 195.673 1.000 23.226 476 LEU A O 1
ATOM 3507 N N . LYS A 1 477 ? 31.941 70.575 193.914 1.000 18.610 477 LYS A N 1
ATOM 3508 C CA . LYS A 1 477 ? 30.710 70.041 194.447 1.000 19.755 477 LYS A CA 1
ATOM 3509 C C . LYS A 1 477 ? 30.624 68.547 194.162 1.000 22.526 477 LYS A C 1
ATOM 3510 O O . LYS A 1 477 ? 30.934 68.083 193.044 1.000 22.468 477 LYS A O 1
ATOM 3516 N N . ILE A 1 478 ? 30.188 67.788 195.167 1.000 17.739 478 ILE A N 1
ATOM 3517 C CA . ILE A 1 478 ? 29.946 66.375 194.977 1.000 19.966 478 ILE A CA 1
ATOM 3518 C C . ILE A 1 478 ? 28.467 66.122 195.192 1.000 23.457 478 ILE A C 1
ATOM 3519 O O . ILE A 1 478 ? 27.949 66.401 196.278 1.000 24.518 478 ILE A O 1
ATOM 3524 N N . LYS A 1 479 ? 27.787 65.651 194.138 1.000 20.110 479 LYS A N 1
ATOM 3525 C CA . LYS A 1 479 ? 26.381 65.283 194.235 1.000 21.920 479 LYS A CA 1
ATOM 3526 C C . LYS A 1 479 ? 26.313 63.775 194.325 1.000 20.770 479 LYS A C 1
ATOM 3527 O O . LYS A 1 479 ? 26.592 63.061 193.352 1.000 19.157 479 LYS A O 1
ATOM 3533 N N . HIS A 1 480 ? 25.967 63.268 195.521 1.000 18.338 480 HIS A N 1
ATOM 3534 C CA . HIS A 1 480 ? 25.860 61.847 195.751 1.000 20.800 480 HIS A CA 1
ATOM 3535 C C . HIS A 1 480 ? 24.600 61.340 195.037 1.000 23.332 480 HIS A C 1
ATOM 3536 O O . HIS A 1 480 ? 23.522 61.909 195.235 1.000 24.065 480 HIS A O 1
ATOM 3543 N N . LEU A 1 481 ? 24.722 60.267 194.252 1.000 22.362 481 LEU A N 1
ATOM 3544 C CA . LEU A 1 481 ? 23.637 59.817 193.364 1.000 23.477 481 LEU A CA 1
ATOM 3545 C C . LEU A 1 481 ? 23.205 58.398 193.722 1.000 23.987 481 LEU A C 1
ATOM 3546 O O . LEU A 1 481 ? 24.025 57.565 194.066 1.000 25.031 481 LEU A O 1
ATOM 3551 N N . ARG A 1 482 ? 21.896 58.095 193.600 1.000 27.008 482 ARG A N 1
ATOM 3552 C CA . ARG A 1 482 ? 21.475 56.703 193.565 1.000 33.293 482 ARG A CA 1
ATOM 3553 C C . ARG A 1 482 ? 21.915 56.138 192.215 1.000 32.881 482 ARG A C 1
ATOM 3554 O O . ARG A 1 482 ? 21.867 56.826 191.195 1.000 35.435 482 ARG A O 1
ATOM 3562 N N . SER A 1 483 ? 22.427 54.917 192.216 1.000 34.767 483 SER A N 1
ATOM 3563 C CA . SER A 1 483 ? 22.798 54.265 190.971 1.000 43.585 483 SER A CA 1
ATOM 3564 C C . SER A 1 483 ? 21.566 53.603 190.356 1.000 51.039 483 SER A C 1
ATOM 3565 O O . SER A 1 483 ? 20.895 52.836 191.033 1.000 51.402 483 SER A O 1
ATOM 3568 N N . ILE A 1 484 ? 21.304 53.906 189.075 1.000 57.561 484 ILE A N 1
ATOM 3569 C CA . ILE A 1 484 ? 20.270 53.250 188.285 1.000 60.060 484 ILE A CA 1
ATOM 3570 C C . ILE A 1 484 ? 20.774 51.922 187.728 1.000 62.696 484 ILE A C 1
ATOM 3571 O O . ILE A 1 484 ? 19.983 50.989 187.606 1.000 60.668 484 ILE A O 1
ATOM 3576 N N . ARG A 1 485 ? 22.065 51.868 187.359 1.000 52.613 485 ARG A N 1
ATOM 3577 C CA . ARG A 1 485 ? 22.599 50.820 186.501 1.000 57.272 485 ARG A CA 1
ATOM 3578 C C . ARG A 1 485 ? 22.969 49.559 187.307 1.000 64.941 485 ARG A C 1
ATOM 3579 O O . ARG A 1 485 ? 22.694 49.531 188.531 1.000 79.632 485 ARG A O 1
#

Sequence (445 aa):
NDPQKPVYFNGKYHYYYLYNTEWRHAVSDDLVHWQDQGVAIPKYTPWSGSVVVDSQNTAGFGKGAIVAIMTQPSANDGKEEQFLWYSQNGGKTFKPYGEEPVLPNPDTVDFRDPKVIWDEEDDKWVMALAEGTKIGFYESQNLKEWRYTSSFQTENIGIIECPDLFKMRADDGTYKWVLGASANGKGAGKPNTYAYWTGSSFNGNEFTADEAEPQWLDHGFDWYAGVTFEDGETSYEKRYALAWMNNWDYANRTPTWKDNFNGTDSIVRQIQLKHKGGNQYSLASHPIDQLDELTESTDEFERIEVNGSKTLQIKANTYQLEADISWADLKNVGFRLRESADRKRHIDVGISAEGGYSFVNRGFTGQPDSTRTYLESKAPFDPEKKRVHFTIIVDQNTVEAFIDDGETTHSNLAFPDLNDTGITLFTENGTAVFENLKIKHLRSIR